Protein AF-A0A7S0U2K9-F1 (afdb_monomer_lite)

Foldseek 3Di:
DDDPDAFFDKDKDKDFDFDPVVTDDGPDIDIDIRRGDHNDDLLNLQQVLLLVVLLVDCQLLLVAADDDPNLVVQLVCCVVPQLAGVLLPCLLVDALQCLQPPAPNLRSLSRLLNSLSNLLNVLSQVNHDDDPVSNVSSLLSNLRNLLSSLQSHQQAPPSNDDPVVLVVDDCLQRPWGRSSLQVRPNADPCCQLLLSSFQSNNLSVLSSNLVVLVVCVVVVNPSSVSNLVSNQSRHQSSLVRHHLLQLAAQACLHQQGHLQPPLAGLFGPLFLSLLSCLSSLSSLLNSNVDQQDASHPGPQQEQPDPCVSRYDPPGDDRDRQDGRNRQAGHRRGSLLRSLSSLLSNADEGPDLQHAHQYPLLFGADPSSQAGAQACPRTNQSSLQSSLSSLLSSAPPPNSVPRALVSLLSSLCSLLPPQLQQAAQQAGNLQRNFACSLPPCRQNCQVVGSLVSLCSCLPRVVVSDDPVSSVSSVQSNPDPRGRDLPPAFKGDPFSALKIKGRAPLQKIKIWAAFASHHFTGFHQDQFDLGLCSHQGQMDIGRPRCQCPVCSVPFDSLAHAQHWFFPDPDGGDRDGGDQRGGFCHPDWGKDTPGHKIKTKDWHHHRPPRPDQAGFWIWTWMWIQHNVGIDIDTPPIDTDGCHDDNTHDGDGRNHDTDDDAWDWDADDPPGDTDIHGD

Organism: Hemiselmis andersenii (NCBI:txid464988)

Structure (mmCIF, N/CA/C/O backbone):
data_AF-A0A7S0U2K9-F1
#
_entry.id   AF-A0A7S0U2K9-F1
#
loop_
_atom_site.group_PDB
_atom_site.id
_atom_site.type_symbol
_atom_site.label_atom_id
_atom_site.label_alt_id
_atom_site.label_comp_id
_atom_site.label_asym_id
_atom_site.label_entity_id
_atom_site.label_seq_id
_atom_site.pdbx_PDB_ins_code
_atom_site.Cartn_x
_atom_site.Cartn_y
_atom_site.Cartn_z
_atom_site.occupancy
_atom_site.B_iso_or_equiv
_atom_site.auth_seq_id
_atom_site.auth_comp_id
_atom_site.auth_asym_id
_atom_site.auth_atom_id
_atom_site.pdbx_PDB_model_num
ATOM 1 N N . GLY A 1 1 ? -25.414 12.161 18.579 1.00 44.75 1 GLY A N 1
ATOM 2 C CA . GLY A 1 1 ? -26.463 13.195 18.648 1.00 44.75 1 GLY A CA 1
ATOM 3 C C . GLY A 1 1 ? -27.520 12.876 17.620 1.00 44.75 1 GLY A C 1
ATOM 4 O O . GLY A 1 1 ? -27.173 12.709 16.461 1.00 44.75 1 GLY A O 1
ATOM 5 N N . THR A 1 2 ? -28.769 12.712 18.038 1.00 44.34 2 THR A N 1
ATOM 6 C CA . THR A 1 2 ? -29.919 12.543 17.141 1.00 44.34 2 THR A CA 1
ATOM 7 C C . THR A 1 2 ? -30.203 13.860 16.421 1.00 44.34 2 THR A C 1
ATOM 9 O O . THR A 1 2 ? -30.095 14.927 17.025 1.00 44.34 2 THR A O 1
ATOM 12 N N . ALA A 1 3 ? -30.542 13.796 15.131 1.00 48.84 3 ALA A N 1
ATOM 13 C CA . ALA A 1 3 ? -31.002 14.965 14.389 1.00 48.84 3 ALA A CA 1
ATOM 14 C C . ALA A 1 3 ? -32.214 15.582 15.103 1.00 48.84 3 ALA A C 1
ATOM 16 O O . ALA A 1 3 ? -33.153 14.872 15.467 1.00 48.84 3 ALA A O 1
ATOM 17 N N . VAL A 1 4 ? -32.192 16.896 15.317 1.00 57.50 4 VAL A N 1
ATOM 18 C CA . VAL A 1 4 ? -33.292 17.604 15.978 1.00 57.50 4 VAL A CA 1
ATOM 19 C C . VAL A 1 4 ? -34.240 18.127 14.899 1.00 57.50 4 VAL A C 1
ATOM 21 O O . VAL A 1 4 ? -34.297 19.318 14.640 1.00 57.50 4 VAL A O 1
ATOM 24 N N . GLY A 1 5 ? -34.961 17.228 14.227 1.00 65.25 5 GLY A N 1
ATOM 25 C CA . GLY A 1 5 ? -36.043 17.601 13.308 1.00 65.25 5 GLY A CA 1
ATOM 26 C C . GLY A 1 5 ? -36.052 16.859 11.964 1.00 65.25 5 GLY A C 1
ATOM 27 O O . GLY A 1 5 ? -35.097 16.155 11.636 1.00 65.25 5 GLY A O 1
ATOM 28 N N . PRO A 1 6 ? -37.143 16.986 11.184 1.00 74.56 6 PRO A N 1
ATOM 29 C CA . PRO A 1 6 ? -37.263 16.397 9.850 1.00 74.56 6 PRO A CA 1
ATOM 30 C C . PRO A 1 6 ? -36.251 16.968 8.850 1.00 74.56 6 PRO A C 1
ATOM 32 O O . PRO A 1 6 ? -35.848 18.128 8.955 1.00 74.56 6 PRO A O 1
ATOM 35 N N . ALA A 1 7 ? -35.907 16.187 7.826 1.00 79.69 7 ALA A N 1
ATOM 36 C CA . ALA A 1 7 ? -35.087 16.652 6.710 1.00 79.69 7 ALA A CA 1
ATOM 37 C C . ALA A 1 7 ? -35.646 17.950 6.094 1.00 79.69 7 ALA A C 1
ATOM 39 O O . ALA A 1 7 ? -36.860 18.119 5.968 1.00 79.69 7 ALA A O 1
ATOM 40 N N . GLY A 1 8 ? -34.765 18.875 5.718 1.00 81.00 8 GLY A N 1
ATOM 41 C CA . GLY A 1 8 ? -35.144 20.160 5.130 1.00 81.00 8 GLY A CA 1
ATOM 42 C C . GLY A 1 8 ? -35.519 21.248 6.140 1.00 81.00 8 GLY A C 1
ATOM 43 O O . GLY A 1 8 ? -35.661 22.401 5.742 1.00 81.00 8 GLY A O 1
ATOM 44 N N . THR A 1 9 ? -35.660 20.926 7.431 1.00 84.75 9 THR A N 1
ATOM 45 C CA . THR A 1 9 ? -36.058 21.911 8.450 1.00 84.75 9 THR A CA 1
ATOM 46 C C . THR A 1 9 ? -34.894 22.750 8.964 1.00 84.75 9 THR A C 1
ATOM 48 O O . THR A 1 9 ? -33.775 22.259 9.113 1.00 84.75 9 THR A O 1
ATOM 51 N N . ALA A 1 10 ? -35.186 24.019 9.250 1.00 85.12 10 ALA A N 1
ATOM 52 C CA . ALA A 1 10 ? -34.290 24.943 9.930 1.00 85.12 10 ALA A CA 1
ATOM 53 C C . ALA A 1 10 ? -34.743 25.138 11.383 1.00 85.12 10 ALA A C 1
ATOM 55 O O . ALA A 1 10 ? -35.946 25.181 11.651 1.00 85.12 10 ALA A O 1
ATOM 56 N N . TYR A 1 11 ? -33.800 25.272 12.312 1.00 85.25 11 TYR A N 1
ATOM 57 C CA . TYR A 1 11 ? -34.083 25.541 13.723 1.00 85.25 11 TYR A CA 1
ATOM 58 C C . TYR A 1 11 ? -32.879 26.179 14.419 1.00 85.25 11 TYR A C 1
ATOM 60 O O . TYR A 1 11 ? -31.737 26.013 13.992 1.00 85.25 11 TYR A O 1
ATOM 68 N N . ASP A 1 12 ? -33.122 26.877 15.524 1.00 87.38 12 ASP A N 1
ATOM 69 C CA . ASP A 1 12 ? -32.049 27.389 16.374 1.00 87.38 12 ASP A CA 1
ATOM 70 C C . ASP A 1 12 ? -31.601 26.302 17.361 1.00 87.38 12 ASP A C 1
ATOM 72 O O . ASP A 1 12 ? -32.410 25.695 18.067 1.00 87.38 12 ASP A O 1
ATOM 76 N N . LEU A 1 13 ? -30.297 26.045 17.416 1.00 84.69 13 LEU A N 1
ATOM 77 C CA . LEU A 1 13 ? -29.657 25.094 18.318 1.00 84.69 13 LEU A CA 1
ATOM 78 C C . LEU A 1 13 ? -28.764 25.851 19.294 1.00 84.69 13 LEU A C 1
ATOM 80 O O . LEU A 1 13 ? -27.817 26.505 18.877 1.00 84.69 13 LEU A O 1
ATOM 84 N N . THR A 1 14 ? -28.986 25.699 20.595 1.00 85.50 14 THR A N 1
ATOM 85 C CA . THR A 1 14 ? -28.043 26.195 21.607 1.00 85.50 14 THR A CA 1
ATOM 86 C C . THR A 1 14 ? -27.304 25.020 22.229 1.00 85.50 14 THR A C 1
ATOM 88 O O . THR A 1 14 ? -27.921 24.169 22.866 1.00 85.50 14 THR A O 1
ATOM 91 N N . ALA A 1 15 ? -25.983 24.979 22.062 1.00 83.38 15 ALA A N 1
ATOM 92 C CA . ALA A 1 15 ? -25.121 24.053 22.784 1.00 83.38 15 ALA A CA 1
ATOM 93 C C . ALA A 1 15 ? -24.561 24.743 24.030 1.00 83.38 15 ALA A C 1
ATOM 95 O O . ALA A 1 15 ? -23.990 25.831 23.938 1.00 83.38 15 ALA A O 1
ATOM 96 N N . SER A 1 16 ? -24.698 24.097 25.184 1.00 84.44 16 SER A N 1
ATOM 97 C CA . SER A 1 16 ? -24.227 24.618 26.467 1.00 84.44 16 SER A CA 1
ATOM 98 C C . SER A 1 16 ? -23.193 23.676 27.068 1.00 84.44 16 SER A C 1
ATOM 100 O O . SER A 1 16 ? -23.463 22.492 27.254 1.00 84.44 16 SER A O 1
ATOM 102 N N . LEU A 1 17 ? -22.022 24.212 27.401 1.00 81.12 17 LEU A N 1
ATOM 103 C CA . LEU A 1 17 ? -21.062 23.558 28.279 1.00 81.12 17 LEU A CA 1
ATOM 104 C C . LEU A 1 17 ? -21.508 23.799 29.722 1.00 81.12 17 LEU A C 1
ATOM 106 O O . LEU A 1 17 ? -21.634 24.950 30.145 1.00 81.12 17 LEU A O 1
ATOM 110 N N . VAL A 1 18 ? -21.746 22.725 30.465 1.00 82.44 18 VAL A N 1
ATOM 111 C CA . VAL A 1 18 ? -22.255 22.751 31.843 1.00 82.44 18 VAL A CA 1
ATOM 112 C C . VAL A 1 18 ? -21.229 22.110 32.772 1.00 82.44 18 VAL A C 1
ATOM 114 O O . VAL A 1 18 ? -20.625 21.102 32.408 1.00 82.44 18 VAL A O 1
ATOM 117 N N . GLU A 1 19 ? -21.027 22.680 33.963 1.00 76.75 19 GLU A N 1
ATOM 118 C CA . GLU A 1 19 ? -20.245 22.015 35.013 1.00 76.75 19 GLU A CA 1
ATOM 119 C C . GLU A 1 19 ? -20.895 20.672 35.356 1.00 76.75 19 GLU A C 1
ATOM 121 O O . GLU A 1 19 ? -22.109 20.592 35.556 1.00 76.75 19 GLU A O 1
ATOM 126 N N . SER A 1 20 ? -20.084 19.614 35.414 1.00 68.12 20 SER A N 1
ATOM 127 C CA . SER A 1 20 ? -20.526 18.283 35.837 1.00 68.12 20 SER A CA 1
ATOM 128 C C . SER A 1 20 ? -20.674 18.185 37.359 1.00 68.12 20 SER A C 1
ATOM 130 O O . SER A 1 20 ? -21.478 17.389 37.841 1.00 68.12 20 SER A O 1
ATOM 132 N N . ALA A 1 21 ? -19.942 19.012 38.118 1.00 61.03 21 ALA A N 1
ATOM 133 C CA . ALA A 1 21 ? -20.027 19.091 39.573 1.00 61.03 21 ALA A CA 1
ATOM 134 C C . ALA A 1 21 ? -19.612 20.489 40.100 1.00 61.03 21 ALA A C 1
ATOM 136 O O . ALA A 1 21 ? -18.458 20.871 39.907 1.00 61.03 21 ALA A O 1
ATOM 137 N N . PRO A 1 22 ? -20.499 21.224 40.805 1.00 56.62 22 PRO A N 1
ATOM 138 C CA . PRO A 1 22 ? -21.912 20.906 41.012 1.00 56.62 22 PRO A CA 1
ATOM 139 C C . PRO A 1 22 ? -22.699 21.013 39.688 1.00 56.62 22 PRO A C 1
ATOM 141 O O . PRO A 1 22 ? -22.496 21.962 38.930 1.00 56.62 22 PRO A O 1
ATOM 144 N N . PRO A 1 23 ? -23.588 20.051 39.379 1.00 63.62 23 PRO A N 1
ATOM 145 C CA . PRO A 1 23 ? -24.296 20.043 38.106 1.00 63.62 23 PRO A CA 1
ATOM 146 C C . PRO A 1 23 ? -25.252 21.237 37.985 1.00 63.62 23 PRO A C 1
ATOM 148 O O . PRO A 1 23 ? -26.017 21.529 38.903 1.00 63.62 23 PRO A O 1
ATOM 151 N N . GLY A 1 24 ? -25.235 21.904 36.827 1.00 70.00 24 GLY A N 1
ATOM 152 C CA . GLY A 1 24 ? -26.275 22.867 36.433 1.00 70.00 24 GLY A CA 1
ATOM 153 C C . GLY A 1 24 ? -25.814 24.300 36.162 1.00 70.00 24 GLY A C 1
ATOM 154 O O . GLY A 1 24 ? -26.607 25.096 35.660 1.00 70.00 24 GLY A O 1
ATOM 155 N N . ARG A 1 25 ? -24.546 24.650 36.420 1.00 80.25 25 ARG A N 1
ATOM 156 C CA . ARG A 1 25 ? -24.003 25.944 35.983 1.00 80.25 25 ARG A CA 1
ATOM 157 C C . ARG A 1 25 ? -23.546 25.864 34.528 1.00 80.25 25 ARG A C 1
ATOM 159 O O . ARG A 1 25 ? -22.562 25.196 34.218 1.00 80.25 25 ARG A O 1
ATOM 166 N N . THR A 1 26 ? -24.226 26.584 33.637 1.00 82.31 26 THR A N 1
ATOM 167 C CA . THR A 1 26 ? -23.740 26.799 32.266 1.00 82.31 26 THR A CA 1
ATOM 168 C C . THR A 1 26 ? -22.472 27.648 32.307 1.00 82.31 26 THR A C 1
ATOM 170 O O . THR A 1 26 ? -22.508 28.815 32.695 1.00 82.31 26 THR A O 1
ATOM 173 N N . ILE A 1 27 ? -21.349 27.058 31.904 1.00 87.06 27 ILE A N 1
ATOM 174 C CA . ILE A 1 27 ? -20.048 27.723 31.774 1.00 87.06 27 ILE A CA 1
ATOM 175 C C . ILE A 1 27 ? -20.060 28.625 30.541 1.00 87.06 27 ILE A C 1
ATOM 177 O O . ILE A 1 27 ? -19.624 29.774 30.584 1.00 87.06 27 ILE A O 1
ATOM 181 N N . ARG A 1 28 ? -20.564 28.094 29.424 1.00 88.12 28 ARG A N 1
ATOM 182 C CA . ARG A 1 28 ? -20.638 28.788 28.138 1.00 88.12 28 ARG A CA 1
ATOM 183 C C . ARG A 1 28 ? -21.783 28.215 27.319 1.00 88.12 28 ARG A C 1
ATOM 185 O O . ARG A 1 28 ? -21.961 27.004 27.298 1.00 88.12 28 ARG A O 1
ATOM 192 N N . ALA A 1 29 ? -22.513 29.073 26.620 1.00 88.19 29 ALA A N 1
ATOM 193 C CA . ALA A 1 29 ? -23.493 28.665 25.622 1.00 88.19 29 ALA A CA 1
ATOM 194 C C . ALA A 1 29 ? -23.113 29.253 24.261 1.00 88.19 29 ALA A C 1
ATOM 196 O O . ALA A 1 29 ? -22.616 30.379 24.183 1.00 88.19 29 ALA A O 1
ATOM 197 N N . VAL A 1 30 ? -23.329 28.483 23.201 1.00 90.00 30 VAL A N 1
ATOM 198 C CA . VAL A 1 30 ? -23.173 28.918 21.814 1.00 90.00 30 VAL A CA 1
ATOM 199 C C . VAL A 1 30 ? -24.458 28.574 21.079 1.00 90.00 30 VAL A C 1
ATOM 201 O O . VAL A 1 30 ? -24.890 27.423 21.089 1.00 90.00 30 VAL A O 1
ATOM 204 N N . SER A 1 31 ? -25.070 29.582 20.468 1.00 88.75 31 SER A N 1
ATOM 205 C CA . SER A 1 31 ? -26.246 29.410 19.621 1.00 88.75 31 SER A CA 1
ATOM 206 C C . SER A 1 31 ? -25.826 29.320 18.159 1.00 88.75 31 SER A C 1
ATOM 208 O O . SER A 1 31 ? -24.990 30.089 17.689 1.00 88.75 31 SER A O 1
ATOM 210 N N . PHE A 1 32 ? -26.429 28.379 17.451 1.00 84.94 32 PHE A N 1
ATOM 211 C CA . PHE A 1 32 ? -26.245 28.102 16.038 1.00 84.94 32 PHE A CA 1
ATOM 212 C C . PHE A 1 32 ? -27.610 28.158 15.368 1.00 84.94 32 PHE A C 1
ATOM 214 O O . PHE A 1 32 ? -28.586 27.653 15.916 1.00 84.94 32 PHE A O 1
ATOM 221 N N . GLN A 1 33 ? -27.668 28.704 14.160 1.00 85.88 33 GLN A N 1
ATOM 222 C CA . GLN A 1 33 ? -28.829 28.518 13.305 1.00 85.88 33 GLN A CA 1
ATOM 223 C C . GLN A 1 33 ? -28.569 27.303 12.414 1.00 85.88 33 GLN A C 1
ATOM 225 O O . GLN A 1 33 ? -27.689 27.332 11.550 1.00 85.88 33 GLN A O 1
ATOM 230 N N . VAL A 1 34 ? -29.310 26.219 12.630 1.00 83.50 34 VAL A N 1
ATOM 231 C CA . VAL A 1 34 ? -29.316 25.083 11.708 1.00 83.50 34 VAL A CA 1
ATOM 232 C C . VAL A 1 34 ? -30.165 25.482 10.510 1.00 83.50 34 VAL A C 1
ATOM 234 O O . VAL A 1 34 ? -31.366 25.691 10.641 1.00 83.50 34 VAL A O 1
ATOM 237 N N . LEU A 1 35 ? -29.532 25.617 9.344 1.00 83.00 35 LEU A N 1
ATOM 238 C CA . LEU A 1 35 ? -30.195 26.078 8.119 1.00 83.00 35 LEU A CA 1
ATOM 239 C C . LEU A 1 35 ? -31.021 24.983 7.436 1.00 83.00 35 LEU A C 1
ATOM 241 O O . LEU A 1 35 ? -31.999 25.283 6.758 1.00 83.00 35 LEU A O 1
ATOM 245 N N . SER A 1 36 ? -30.610 23.722 7.574 1.00 81.12 36 SER A N 1
ATOM 246 C CA . SER A 1 36 ? -31.333 22.569 7.043 1.00 81.12 36 SER A CA 1
ATOM 247 C C . SER A 1 36 ? -30.797 21.271 7.647 1.00 81.12 36 SER A C 1
ATOM 249 O O . SER A 1 36 ? -29.581 21.095 7.745 1.00 81.12 36 SER A O 1
ATOM 251 N N . VAL A 1 37 ? -31.680 20.342 8.015 1.00 78.75 37 VAL A N 1
ATOM 252 C CA . VAL A 1 37 ? -31.306 18.959 8.356 1.00 78.75 37 VAL A CA 1
ATOM 253 C C . VAL A 1 37 ? -31.165 18.138 7.077 1.00 78.75 37 VAL A C 1
ATOM 255 O O . VAL A 1 37 ? -32.097 18.072 6.276 1.00 78.75 37 VAL A O 1
ATOM 258 N N . ALA A 1 38 ? -30.018 17.485 6.887 1.00 76.25 38 ALA A N 1
ATOM 259 C CA . ALA A 1 38 ? -29.823 16.571 5.766 1.00 76.25 38 ALA A CA 1
ATOM 260 C C . ALA A 1 38 ? -30.700 15.314 5.910 1.00 76.25 38 ALA A C 1
ATOM 262 O O . ALA A 1 38 ? -30.864 14.787 7.006 1.00 76.25 38 ALA A O 1
ATOM 263 N N . GLU A 1 39 ? -31.228 14.807 4.792 1.00 79.19 39 GLU A N 1
ATOM 264 C CA . GLU A 1 39 ? -32.036 13.576 4.760 1.00 79.19 39 GLU A CA 1
ATOM 265 C C . GLU A 1 39 ? -31.244 12.337 5.197 1.00 79.19 39 GLU A C 1
ATOM 267 O O . GLU A 1 39 ? -31.788 11.423 5.812 1.00 79.19 39 GLU A O 1
ATOM 272 N N . ARG A 1 40 ? -29.947 12.318 4.887 1.00 81.00 40 ARG A N 1
ATOM 273 C CA . ARG A 1 40 ? -29.005 11.273 5.279 1.00 81.00 40 ARG A CA 1
ATOM 274 C C . ARG A 1 40 ? -27.755 11.911 5.849 1.00 81.00 40 ARG A C 1
ATOM 276 O O . ARG A 1 40 ? -27.296 12.941 5.353 1.00 81.00 40 ARG A O 1
ATOM 283 N N . THR A 1 41 ? -27.193 11.280 6.865 1.00 85.44 41 THR A N 1
ATOM 284 C CA . THR A 1 41 ? -25.887 11.651 7.397 1.00 85.44 41 THR A CA 1
ATOM 285 C C . THR A 1 41 ? -24.776 11.156 6.459 1.00 85.44 41 THR A C 1
ATOM 287 O O . THR A 1 41 ? -24.997 10.276 5.625 1.00 85.44 41 THR A O 1
ATOM 290 N N . GLU A 1 42 ? -23.558 11.694 6.561 1.00 86.44 42 GLU A N 1
ATOM 291 C CA . GLU A 1 42 ? -22.441 11.190 5.743 1.00 86.44 42 GLU A CA 1
ATOM 292 C C . GLU A 1 42 ? -22.098 9.730 6.077 1.00 86.44 42 GLU A C 1
ATOM 294 O O . GLU A 1 42 ? -21.752 8.959 5.185 1.00 86.44 42 GLU A O 1
ATOM 299 N N . LEU A 1 43 ? -22.254 9.322 7.338 1.00 88.56 43 LEU A N 1
ATOM 300 C CA . LEU A 1 43 ? -22.117 7.940 7.792 1.00 88.56 43 LEU A CA 1
ATOM 301 C C . LEU A 1 43 ? -23.125 7.024 7.082 1.00 88.56 43 LEU A C 1
ATOM 303 O O . LEU A 1 43 ? -22.733 5.942 6.657 1.00 88.56 43 LEU A O 1
ATOM 307 N N . ASP A 1 44 ? -24.365 7.467 6.840 1.00 88.50 44 ASP A N 1
ATOM 308 C CA . ASP A 1 44 ? -25.353 6.684 6.071 1.00 88.50 44 ASP A CA 1
ATOM 309 C C . ASP A 1 44 ? -24.927 6.470 4.608 1.00 88.50 44 ASP A C 1
ATOM 311 O O . ASP A 1 44 ? -25.311 5.487 3.971 1.00 88.50 44 ASP A O 1
ATOM 315 N N . VAL A 1 45 ? -24.121 7.384 4.057 1.00 90.06 45 VAL A N 1
ATOM 316 C CA . VAL A 1 45 ? -23.545 7.264 2.709 1.00 90.06 45 VAL A CA 1
ATOM 317 C C . VAL A 1 45 ? -22.307 6.361 2.716 1.00 90.06 45 VAL A C 1
ATOM 319 O O . VAL A 1 45 ? -22.143 5.517 1.830 1.00 90.06 45 VAL A O 1
ATOM 322 N N . VAL A 1 46 ? -21.430 6.537 3.705 1.00 93.25 46 VAL A N 1
ATOM 323 C CA . VAL A 1 46 ? -20.122 5.875 3.809 1.00 93.25 46 VAL A CA 1
ATOM 324 C C . VAL A 1 46 ? -20.254 4.424 4.273 1.00 93.25 46 VAL A C 1
ATOM 326 O O . VAL A 1 46 ? -19.627 3.540 3.689 1.00 93.25 46 VAL A O 1
ATOM 329 N N . GLY A 1 47 ? -21.090 4.152 5.274 1.00 95.06 47 GLY A N 1
ATOM 330 C CA . GLY A 1 47 ? -21.203 2.856 5.946 1.00 95.06 47 GLY A CA 1
ATOM 331 C C . GLY A 1 47 ? -21.449 1.674 5.011 1.00 95.06 47 GLY A C 1
ATOM 332 O O . GLY A 1 47 ? -20.635 0.748 4.995 1.00 95.06 47 GLY A O 1
ATOM 333 N N . PRO A 1 48 ? -22.488 1.699 4.152 1.00 96.50 48 PRO A N 1
ATOM 334 C CA . PRO A 1 48 ? -22.743 0.611 3.206 1.00 96.50 48 PRO A CA 1
ATOM 335 C C . PRO A 1 48 ? -21.562 0.335 2.265 1.00 96.50 48 PRO A C 1
ATOM 337 O O . PRO A 1 48 ? -21.294 -0.816 1.919 1.00 96.50 48 PRO A O 1
ATOM 340 N N . ARG A 1 49 ? -20.821 1.379 1.869 1.00 96.56 49 ARG A N 1
ATOM 341 C CA . ARG A 1 49 ? -19.656 1.262 0.979 1.00 96.56 49 ARG A CA 1
ATOM 342 C C . ARG A 1 49 ? -18.436 0.708 1.713 1.00 96.56 49 ARG A C 1
ATOM 344 O O . ARG A 1 49 ? -17.730 -0.127 1.151 1.00 96.56 49 ARG A O 1
ATOM 351 N N . VAL A 1 50 ? -18.216 1.119 2.964 1.00 97.31 50 VAL A N 1
ATOM 352 C CA . VAL A 1 50 ? -17.179 0.551 3.842 1.00 97.31 50 VAL A CA 1
ATOM 353 C C . VAL A 1 50 ? -17.438 -0.929 4.088 1.00 97.31 50 VAL A C 1
ATOM 355 O O . VAL A 1 50 ? -16.525 -1.731 3.910 1.00 97.31 50 VAL A O 1
ATOM 358 N N . LEU A 1 51 ? -18.671 -1.311 4.430 1.00 97.94 51 LEU A N 1
ATOM 359 C CA . LEU A 1 51 ? -19.045 -2.710 4.650 1.00 97.94 51 LEU A CA 1
ATOM 360 C C . LEU A 1 51 ? -18.871 -3.545 3.376 1.00 97.94 51 LEU A C 1
ATOM 362 O O . LEU A 1 51 ? -18.273 -4.619 3.422 1.00 97.94 51 LEU A O 1
ATOM 366 N N . ALA A 1 52 ? -19.317 -3.041 2.220 1.00 97.31 52 ALA A N 1
ATOM 367 C CA . ALA A 1 52 ? -19.112 -3.714 0.937 1.00 97.31 52 ALA A CA 1
ATOM 368 C C . ALA A 1 52 ? -17.620 -3.914 0.621 1.00 97.31 52 ALA A C 1
ATOM 370 O O . ALA A 1 52 ? -17.212 -5.012 0.234 1.00 97.31 52 ALA A O 1
ATOM 371 N N . MET A 1 53 ? -16.794 -2.884 0.843 1.00 96.12 53 MET A N 1
ATOM 372 C CA . MET A 1 53 ? -15.344 -2.993 0.711 1.00 96.12 53 MET A CA 1
ATOM 373 C C . MET A 1 53 ? -14.800 -4.051 1.679 1.00 96.12 53 MET A C 1
ATOM 375 O O . MET A 1 53 ? -14.197 -5.019 1.224 1.00 96.12 53 MET A O 1
ATOM 379 N N . ALA A 1 54 ? -15.030 -3.917 2.985 1.00 96.94 54 ALA A N 1
ATOM 380 C CA . ALA A 1 54 ? -14.474 -4.804 4.007 1.00 96.94 54 ALA A CA 1
ATOM 381 C C . ALA A 1 54 ? -14.850 -6.281 3.781 1.00 96.94 54 ALA A C 1
ATOM 383 O O . ALA A 1 54 ? -14.006 -7.161 3.931 1.00 96.94 54 ALA A O 1
ATOM 384 N N . ARG A 1 55 ? -16.068 -6.567 3.304 1.00 97.19 55 ARG A N 1
ATOM 385 C CA . ARG A 1 55 ? -16.505 -7.925 2.931 1.00 97.19 55 ARG A CA 1
ATOM 386 C C . ARG A 1 55 ? -15.722 -8.515 1.753 1.00 97.19 55 ARG A C 1
ATOM 388 O O . ARG A 1 55 ? -15.489 -9.721 1.713 1.00 97.19 55 ARG A O 1
ATOM 395 N N . SER A 1 56 ? -15.294 -7.681 0.803 1.00 93.75 56 SER A N 1
ATOM 396 C CA . SER A 1 56 ? -14.580 -8.120 -0.408 1.00 93.75 56 SER A CA 1
ATOM 397 C C . SER A 1 56 ? -13.093 -8.439 -0.192 1.00 93.75 56 SER A C 1
ATOM 399 O O . SER A 1 56 ? -12.487 -9.123 -1.018 1.00 93.75 56 SER A O 1
ATOM 401 N N . TYR A 1 57 ? -12.494 -7.989 0.917 1.00 92.38 57 TYR A N 1
ATOM 402 C CA . TYR A 1 57 ? -11.069 -8.180 1.198 1.00 92.38 57 TYR A CA 1
ATOM 403 C C . TYR A 1 57 ? -10.851 -9.236 2.278 1.00 92.38 57 TYR A C 1
ATOM 405 O O . TYR A 1 57 ? -11.107 -8.991 3.447 1.00 92.38 57 TYR A O 1
ATOM 413 N N . GLY A 1 58 ? -10.281 -10.387 1.902 1.00 93.88 58 GLY A N 1
ATOM 414 C CA . GLY A 1 58 ? -10.023 -11.501 2.826 1.00 93.88 58 GLY A CA 1
ATOM 415 C C . GLY A 1 58 ? -9.268 -11.125 4.105 1.00 93.88 58 GLY A C 1
ATOM 416 O O . GLY A 1 58 ? -9.550 -11.634 5.186 1.00 93.88 58 GLY A O 1
ATOM 417 N N . ARG A 1 59 ? -8.333 -10.178 3.978 1.00 92.31 59 ARG A N 1
ATOM 418 C CA . ARG A 1 59 ? -7.546 -9.660 5.097 1.00 92.31 59 ARG A CA 1
ATOM 419 C C . ARG A 1 59 ? -8.392 -8.896 6.113 1.00 92.31 59 ARG A C 1
ATOM 421 O O . ARG A 1 59 ? -8.028 -8.927 7.270 1.00 92.31 59 ARG A O 1
ATOM 428 N N . MET A 1 60 ? -9.508 -8.277 5.722 1.00 95.94 60 MET A N 1
ATOM 429 C CA . MET A 1 60 ? -10.360 -7.486 6.627 1.00 95.94 60 MET A CA 1
ATOM 430 C C . MET A 1 60 ? -11.111 -8.318 7.674 1.00 95.94 60 MET A C 1
ATOM 432 O O . MET A 1 60 ? -11.713 -7.765 8.592 1.00 95.94 60 MET A O 1
ATOM 436 N N . TRP A 1 61 ? -11.102 -9.639 7.513 1.00 96.62 61 TRP A N 1
ATOM 437 C CA . TRP A 1 61 ? -11.700 -10.604 8.431 1.00 96.62 61 TRP A CA 1
ATOM 438 C C . TRP A 1 61 ? -10.716 -11.728 8.784 1.00 96.62 61 TRP A C 1
ATOM 440 O O . TRP A 1 61 ? -11.112 -12.851 9.087 1.00 96.62 61 TRP A O 1
ATOM 450 N N . GLY A 1 62 ? -9.410 -11.445 8.714 1.00 94.25 62 GLY A N 1
ATOM 451 C CA . GLY A 1 62 ? -8.374 -12.356 9.205 1.00 94.25 62 GLY A CA 1
ATOM 452 C C . GLY A 1 62 ? -8.223 -13.665 8.421 1.00 94.25 62 GLY A C 1
ATOM 453 O O . GLY A 1 62 ? -7.527 -14.570 8.861 1.00 94.25 62 GLY A O 1
ATOM 454 N N . GLY A 1 63 ? -8.892 -13.820 7.273 1.00 94.19 63 GLY A N 1
ATOM 455 C CA . GLY A 1 63 ? -8.829 -15.037 6.458 1.00 94.19 63 GLY A CA 1
ATOM 456 C C . GLY A 1 63 ? -9.543 -16.269 7.039 1.00 94.19 63 GLY A C 1
ATOM 457 O O . GLY A 1 63 ? -9.675 -17.269 6.324 1.00 94.19 63 GLY A O 1
ATOM 458 N N . LYS A 1 64 ? -10.080 -16.209 8.268 1.00 94.81 64 LYS A N 1
ATOM 459 C CA . LYS A 1 64 ? -10.818 -17.314 8.904 1.00 94.81 64 LYS A CA 1
ATOM 460 C C . LYS A 1 64 ? -12.306 -17.273 8.564 1.00 94.81 64 LYS A C 1
ATOM 462 O O . LYS A 1 64 ? -12.983 -16.269 8.741 1.00 94.81 64 LYS A O 1
ATOM 467 N N . ARG A 1 65 ? -12.833 -18.394 8.064 1.00 97.25 65 ARG A N 1
ATOM 468 C CA . ARG A 1 65 ? -14.226 -18.522 7.599 1.00 97.25 65 ARG A CA 1
ATOM 469 C C . ARG A 1 65 ? -15.094 -19.249 8.627 1.00 97.25 65 ARG A C 1
ATOM 471 O O . ARG A 1 65 ? -15.490 -20.388 8.387 1.00 97.25 65 ARG A O 1
ATOM 478 N N . LEU A 1 66 ? -15.365 -18.617 9.769 1.00 97.31 66 LEU A N 1
ATOM 479 C CA . LEU A 1 66 ? -16.180 -19.229 10.827 1.00 97.31 66 LEU A CA 1
ATOM 480 C C . LEU A 1 66 ? -17.656 -19.327 10.411 1.00 97.31 66 LEU A C 1
ATOM 482 O O . LEU A 1 66 ? -18.246 -18.352 9.947 1.00 97.31 66 LEU A O 1
ATOM 486 N N . LYS A 1 67 ? -18.249 -20.515 10.571 1.00 97.12 67 LYS A N 1
ATOM 487 C CA . LYS A 1 67 ? -19.670 -20.802 10.313 1.00 97.12 67 LYS A CA 1
ATOM 488 C C . LYS A 1 67 ? -20.091 -22.112 10.981 1.00 97.12 67 LYS A C 1
ATOM 490 O O . LYS A 1 67 ? -19.246 -22.965 11.238 1.00 97.12 67 LYS A O 1
ATOM 495 N N . GLY A 1 68 ? -21.394 -22.302 11.195 1.00 96.19 68 GLY A N 1
ATOM 496 C CA . GLY A 1 68 ? -21.942 -23.556 11.727 1.00 96.19 68 GLY A CA 1
ATOM 497 C C . GLY A 1 68 ? -21.247 -23.998 13.020 1.00 96.19 68 GLY A C 1
ATOM 498 O O . GLY A 1 68 ? -21.053 -23.188 13.922 1.00 96.19 68 GLY A O 1
ATOM 499 N N . ALA A 1 69 ? -20.828 -25.265 13.082 1.00 97.12 69 ALA A N 1
ATOM 500 C CA . ALA A 1 69 ? -20.169 -25.834 14.259 1.00 97.12 69 ALA A CA 1
ATOM 501 C C . ALA A 1 69 ? -18.865 -25.111 14.654 1.00 97.12 69 ALA A C 1
ATOM 503 O O . ALA A 1 69 ? -18.590 -24.979 15.843 1.00 97.12 69 ALA A O 1
ATOM 504 N N . ASP A 1 70 ? -18.100 -24.592 13.686 1.00 97.75 70 ASP A N 1
ATOM 505 C CA . ASP A 1 70 ? -16.851 -23.870 13.970 1.00 97.75 70 ASP A CA 1
ATOM 506 C C . ASP A 1 70 ? -17.121 -22.521 14.650 1.00 97.75 70 ASP A C 1
ATOM 508 O O . ASP A 1 70 ? -16.379 -22.109 15.542 1.00 97.75 70 ASP A O 1
ATOM 512 N N . LEU A 1 71 ? -18.198 -21.835 14.241 1.00 98.50 71 LEU A N 1
ATOM 513 C CA . LEU A 1 71 ? -18.645 -20.607 14.897 1.00 98.50 71 LEU A CA 1
ATOM 514 C C . LEU A 1 71 ? -19.136 -20.910 16.312 1.00 98.50 71 LEU A C 1
ATOM 516 O O . LEU A 1 71 ? -18.714 -20.241 17.245 1.00 98.50 71 LEU A O 1
ATOM 520 N N . GLU A 1 72 ? -19.972 -21.930 16.491 1.00 98.31 72 GLU A N 1
ATOM 521 C CA . GLU A 1 72 ? -20.491 -22.290 17.815 1.00 98.31 72 GLU A CA 1
ATOM 522 C C . GLU A 1 72 ? -19.376 -22.674 18.794 1.00 98.31 72 GLU A C 1
ATOM 524 O O . GLU A 1 72 ? -19.349 -22.180 19.920 1.00 98.31 72 GLU A O 1
ATOM 529 N N . ALA A 1 73 ? -18.396 -23.468 18.350 1.00 98.44 73 ALA A N 1
ATOM 530 C CA . ALA A 1 73 ? -17.215 -23.785 19.151 1.00 98.44 73 ALA A CA 1
ATOM 531 C C . ALA A 1 73 ? -16.410 -22.526 19.509 1.00 98.44 73 ALA A C 1
ATOM 533 O O . ALA A 1 73 ? -15.887 -22.411 20.619 1.00 98.44 73 ALA A O 1
ATOM 534 N N . ARG A 1 74 ? -16.326 -21.557 18.585 1.00 98.50 74 ARG A N 1
ATOM 535 C CA . ARG A 1 74 ? -15.661 -20.281 18.847 1.00 98.50 74 ARG A CA 1
ATOM 536 C C . ARG A 1 74 ? -16.398 -19.448 19.886 1.00 98.50 74 ARG A C 1
ATOM 538 O O . ARG A 1 74 ? -15.750 -18.921 20.783 1.00 98.50 74 ARG A O 1
ATOM 545 N N . LEU A 1 75 ? -17.713 -19.309 19.747 1.00 98.81 75 LEU A N 1
ATOM 546 C CA . LEU A 1 75 ? -18.537 -18.526 20.664 1.00 98.81 75 LEU A CA 1
ATOM 547 C C . LEU A 1 75 ? -18.462 -19.105 22.075 1.00 98.81 75 LEU A C 1
ATOM 549 O O . LEU A 1 75 ? -18.140 -18.363 22.996 1.00 98.81 75 LEU A O 1
ATOM 553 N N . ALA A 1 76 ? -18.626 -20.425 22.213 1.00 98.69 76 ALA A N 1
ATOM 554 C CA . ALA A 1 76 ? -18.496 -21.110 23.498 1.00 98.69 76 ALA A CA 1
ATOM 555 C C . ALA A 1 76 ? -17.128 -20.850 24.146 1.00 98.69 76 ALA A C 1
ATOM 557 O O . ALA A 1 76 ? -17.057 -20.479 25.310 1.00 98.69 76 ALA A O 1
ATOM 558 N N . PHE A 1 77 ? -16.034 -20.941 23.378 1.00 98.75 77 PHE A N 1
ATOM 559 C CA . PHE A 1 77 ? -14.707 -20.630 23.912 1.00 98.75 77 PHE A CA 1
ATOM 560 C C . PHE A 1 77 ? -14.611 -19.189 24.429 1.00 98.75 77 PHE A C 1
ATOM 562 O O . PHE A 1 77 ? -14.100 -18.969 25.524 1.00 98.75 77 PHE A O 1
ATOM 569 N N . VAL A 1 78 ? -15.067 -18.207 23.644 1.00 98.75 78 VAL A N 1
ATOM 570 C CA . VAL A 1 78 ? -14.986 -16.784 24.014 1.00 98.75 78 VAL A CA 1
ATOM 571 C C . VAL A 1 78 ? -15.819 -16.502 25.267 1.00 98.75 78 VAL A C 1
ATOM 573 O O . VAL A 1 78 ? -15.364 -15.776 26.152 1.00 98.75 78 VAL A O 1
ATOM 576 N N . GLU A 1 79 ? -17.004 -17.102 25.362 1.00 98.44 79 GLU A N 1
ATOM 577 C CA . GLU A 1 79 ? -17.907 -17.006 26.513 1.00 98.44 79 GLU A CA 1
ATOM 578 C C . GLU A 1 79 ? -17.277 -17.625 27.772 1.00 98.44 79 GLU A C 1
ATOM 580 O O . GLU A 1 79 ? -17.197 -16.963 28.808 1.00 98.44 79 GLU A O 1
ATOM 585 N N . ASP A 1 80 ? -16.733 -18.839 27.662 1.00 98.44 80 ASP A N 1
ATOM 586 C CA . ASP A 1 80 ? -16.131 -19.581 28.778 1.00 98.44 80 ASP A CA 1
ATOM 587 C C . ASP A 1 80 ? -14.790 -18.992 29.247 1.00 98.44 80 ASP A C 1
ATOM 589 O O . ASP A 1 80 ? -14.337 -19.263 30.360 1.00 98.44 80 ASP A O 1
ATOM 593 N N . ASN A 1 81 ? -14.135 -18.181 28.410 1.00 98.25 81 ASN A N 1
ATOM 594 C CA . ASN A 1 81 ? -12.802 -17.634 28.673 1.00 98.25 81 ASN A CA 1
ATOM 595 C C . ASN A 1 81 ? -12.784 -16.102 28.733 1.00 98.25 81 ASN A C 1
ATOM 597 O O . ASN A 1 81 ? -11.748 -15.494 28.463 1.00 98.25 81 ASN A O 1
ATOM 601 N N . ALA A 1 82 ? -13.904 -15.471 29.098 1.00 97.12 82 ALA A N 1
ATOM 602 C CA . ALA A 1 82 ? -13.997 -14.029 29.346 1.00 97.12 82 ALA A CA 1
ATOM 603 C C . ALA A 1 82 ? -13.439 -13.167 28.193 1.00 97.12 82 ALA A C 1
ATOM 605 O O . ALA A 1 82 ? -12.637 -12.258 28.404 1.00 97.12 82 ALA A O 1
ATOM 606 N N . GLY A 1 83 ? -13.826 -13.478 26.955 1.00 98.06 83 GLY A N 1
ATOM 607 C CA . GLY A 1 83 ? -13.398 -12.733 25.769 1.00 98.06 83 GLY A CA 1
ATOM 608 C C . GLY A 1 83 ? -12.118 -13.256 25.110 1.00 98.06 83 GLY A C 1
ATOM 609 O O . GLY A 1 83 ? -11.811 -12.872 23.986 1.00 98.06 83 GLY A O 1
ATOM 610 N N . ARG A 1 84 ? -11.348 -14.141 25.750 1.00 98.56 84 ARG A N 1
ATOM 611 C CA . ARG A 1 84 ? -10.079 -14.619 25.174 1.00 98.56 84 ARG A CA 1
ATOM 612 C C . ARG A 1 84 ? -10.301 -15.396 23.877 1.00 98.56 84 ARG A C 1
ATOM 614 O O . ARG A 1 84 ? -11.302 -16.087 23.701 1.00 98.56 84 ARG A O 1
ATOM 621 N N . LEU A 1 85 ? -9.312 -15.334 22.989 1.00 98.50 85 LEU A N 1
ATOM 622 C CA . LEU A 1 85 ? -9.297 -16.070 21.727 1.00 98.50 85 LEU A CA 1
ATOM 623 C C . LEU A 1 85 ? -8.215 -17.158 21.786 1.00 98.50 85 LEU A C 1
ATOM 625 O O . LEU A 1 85 ? -7.084 -16.870 22.171 1.00 98.50 85 LEU A O 1
ATOM 629 N N . PRO A 1 86 ? -8.487 -18.397 21.352 1.00 97.25 86 PRO A N 1
ATOM 630 C CA . PRO A 1 86 ? -7.519 -19.488 21.437 1.00 97.25 86 PRO A CA 1
ATOM 631 C C . PRO A 1 86 ? -6.257 -19.222 20.606 1.00 97.25 86 PRO A C 1
ATOM 633 O O . PRO A 1 86 ? -5.186 -19.681 20.981 1.00 97.25 86 PRO A O 1
ATOM 636 N N . GLY A 1 87 ? -6.351 -18.427 19.530 1.00 96.38 87 GLY A N 1
ATOM 637 C CA . GLY A 1 87 ? -5.189 -18.020 18.735 1.00 96.38 87 GLY A CA 1
ATOM 638 C C . GLY A 1 87 ? -4.186 -17.136 19.486 1.00 96.38 87 GLY A C 1
ATOM 639 O O . GLY A 1 87 ? -3.030 -17.088 19.085 1.00 96.38 87 GLY A O 1
ATOM 640 N N . GLY A 1 88 ? -4.603 -16.475 20.575 1.00 96.69 88 GLY A N 1
ATOM 641 C CA . GLY A 1 88 ? -3.704 -15.684 21.421 1.00 96.69 88 GLY A CA 1
ATOM 642 C C . GLY A 1 88 ? -2.989 -16.491 22.501 1.00 96.69 88 GLY A C 1
ATOM 643 O O . GLY A 1 88 ? -1.962 -16.037 22.991 1.00 96.69 88 GLY A O 1
ATOM 644 N N . GLY A 1 89 ? -3.478 -17.685 22.854 1.00 96.62 89 GLY A N 1
ATOM 645 C CA . GLY A 1 89 ? -2.815 -18.586 23.804 1.00 96.62 89 GLY A CA 1
ATOM 646 C C . GLY A 1 89 ? -2.327 -17.886 25.080 1.00 96.62 89 GLY A C 1
ATOM 647 O O . GLY A 1 89 ? -3.098 -17.212 25.769 1.00 96.62 89 GLY A O 1
ATOM 648 N N . ASP A 1 90 ? -1.030 -18.022 25.359 1.00 95.56 90 ASP A N 1
ATOM 649 C CA . ASP A 1 90 ? -0.376 -17.501 26.567 1.00 95.56 90 ASP A CA 1
ATOM 650 C C . ASP A 1 90 ? -0.360 -15.968 26.663 1.00 95.56 90 ASP A C 1
ATOM 652 O O . ASP A 1 90 ? -0.209 -15.433 27.762 1.00 95.56 90 ASP A O 1
ATOM 656 N N . LEU A 1 91 ? -0.592 -15.252 25.554 1.00 96.94 91 LEU A N 1
ATOM 657 C CA . LEU A 1 91 ? -0.641 -13.785 25.509 1.00 96.94 91 LEU A CA 1
ATOM 658 C C . LEU A 1 91 ? -1.574 -13.204 26.583 1.00 96.94 91 LEU A C 1
ATOM 660 O O . LEU A 1 91 ? -1.258 -12.197 27.210 1.00 96.94 91 LEU A O 1
ATOM 664 N N . TYR A 1 92 ? -2.706 -13.865 26.836 1.00 98.00 92 TYR A N 1
ATOM 665 C CA . TYR A 1 92 ? -3.706 -13.429 27.817 1.00 98.00 92 TYR A CA 1
ATOM 666 C C . TYR A 1 92 ? -3.314 -13.683 29.281 1.00 98.00 92 TYR A C 1
ATOM 668 O O . TYR A 1 92 ? -4.021 -13.237 30.187 1.00 98.00 92 TYR A O 1
ATOM 676 N N . ALA A 1 93 ? -2.238 -14.429 29.525 1.00 96.75 93 ALA A N 1
ATOM 677 C CA . ALA A 1 93 ? -1.713 -14.729 30.855 1.00 96.75 93 ALA A CA 1
ATOM 678 C C . ALA A 1 93 ? -0.393 -14.001 31.153 1.00 96.75 93 ALA A C 1
ATOM 680 O O . ALA A 1 93 ? 0.044 -13.985 32.304 1.00 96.75 93 ALA A O 1
ATOM 681 N N . TRP A 1 94 ? 0.240 -13.400 30.142 1.00 97.38 94 TRP A N 1
ATOM 682 C CA . TRP A 1 94 ? 1.503 -12.692 30.300 1.00 97.38 94 TRP A CA 1
ATOM 683 C C . TRP A 1 94 ? 1.379 -11.474 31.217 1.00 97.38 94 TRP A C 1
ATOM 685 O O . TRP A 1 94 ? 0.499 -10.623 31.061 1.00 97.38 94 TRP A O 1
ATOM 695 N N . SER A 1 95 ? 2.330 -11.355 32.145 1.00 95.94 95 SER A N 1
ATOM 696 C CA . SER A 1 95 ? 2.571 -10.108 32.870 1.00 95.94 95 SER A CA 1
ATOM 697 C C . SER A 1 95 ? 3.032 -8.995 31.919 1.00 95.94 95 SER A C 1
ATOM 699 O O . SER A 1 95 ? 3.456 -9.261 30.793 1.00 95.94 95 SER A O 1
ATOM 701 N N . ALA A 1 96 ? 2.999 -7.738 32.372 1.00 92.75 96 ALA A N 1
ATOM 702 C CA . ALA A 1 96 ? 3.492 -6.609 31.578 1.00 92.75 96 ALA A CA 1
ATOM 703 C C . ALA A 1 96 ? 4.953 -6.811 31.120 1.00 92.75 96 ALA A C 1
ATOM 705 O O . ALA A 1 96 ? 5.284 -6.595 29.955 1.00 92.75 96 ALA A O 1
ATOM 706 N N . ASP A 1 97 ? 5.812 -7.328 32.006 1.00 93.38 97 ASP A N 1
ATOM 707 C CA . ASP A 1 97 ? 7.198 -7.646 31.655 1.00 93.38 97 ASP A CA 1
ATOM 708 C C . ASP A 1 97 ? 7.294 -8.778 30.626 1.00 93.38 97 ASP A C 1
ATOM 710 O O . ASP A 1 97 ? 8.082 -8.677 29.687 1.00 93.38 97 ASP A O 1
ATOM 714 N N . GLN A 1 98 ? 6.462 -9.817 30.740 1.00 95.94 98 GLN A N 1
ATOM 715 C CA . GLN A 1 98 ? 6.437 -10.910 29.763 1.00 95.94 98 GLN A CA 1
ATOM 716 C C . GLN A 1 98 ? 5.980 -10.439 28.383 1.00 95.94 98 GLN A C 1
ATOM 718 O O . GLN A 1 98 ? 6.612 -10.798 27.392 1.00 95.94 98 GLN A O 1
ATOM 723 N N . LYS A 1 99 ? 4.979 -9.552 28.299 1.00 95.25 99 LYS A N 1
ATOM 724 C CA . LYS A 1 99 ? 4.568 -8.932 27.025 1.00 95.25 99 LYS A CA 1
ATOM 725 C C . LYS A 1 99 ? 5.741 -8.250 26.316 1.00 95.25 99 LYS A C 1
ATOM 727 O O . LYS A 1 99 ? 5.816 -8.284 25.092 1.00 95.25 99 LYS A O 1
ATOM 732 N N . ARG A 1 100 ? 6.688 -7.692 27.080 1.00 94.25 100 ARG A N 1
ATOM 733 C CA . ARG A 1 100 ? 7.912 -7.062 26.568 1.00 94.25 100 ARG A CA 1
ATOM 734 C C . ARG A 1 100 ? 9.021 -8.058 26.216 1.00 94.25 100 ARG A C 1
ATOM 736 O O . ARG A 1 100 ? 9.795 -7.782 25.296 1.00 94.25 100 ARG A O 1
ATOM 743 N N . THR A 1 101 ? 9.172 -9.156 26.956 1.00 95.38 101 THR A N 1
ATOM 744 C CA . THR A 1 101 ? 10.374 -10.011 26.891 1.00 95.38 101 THR A CA 1
ATOM 745 C C . THR A 1 101 ? 10.183 -11.375 26.243 1.00 95.38 101 THR A C 1
ATOM 747 O O . THR A 1 101 ? 11.181 -11.942 25.793 1.00 95.38 101 THR A O 1
ATOM 750 N N . GLU A 1 102 ? 8.965 -11.903 26.189 1.00 96.31 102 GLU A N 1
ATOM 751 C CA . GLU A 1 102 ? 8.699 -13.224 25.621 1.00 96.31 102 GLU A CA 1
ATOM 752 C C . GLU A 1 102 ? 8.776 -13.209 24.090 1.00 96.31 102 GLU A C 1
ATOM 754 O O . GLU A 1 102 ? 8.480 -12.213 23.420 1.00 96.31 102 GLU A O 1
ATOM 759 N N . ASP A 1 103 ? 9.221 -14.329 23.528 1.00 95.44 103 ASP A N 1
ATOM 760 C CA . ASP A 1 103 ? 9.212 -14.543 22.084 1.00 95.44 103 ASP A CA 1
ATOM 761 C C . ASP A 1 103 ? 7.814 -14.976 21.608 1.00 95.44 103 ASP A C 1
ATOM 763 O O . ASP A 1 103 ? 6.955 -15.373 22.389 1.00 95.44 103 ASP A O 1
ATOM 767 N N . GLY A 1 104 ? 7.555 -14.872 20.303 1.00 95.38 104 GLY A N 1
ATOM 768 C CA . GLY A 1 104 ? 6.270 -15.285 19.721 1.00 95.38 104 GLY A CA 1
ATOM 769 C C . GLY A 1 104 ? 5.124 -14.274 19.860 1.00 95.38 104 GLY A C 1
ATOM 770 O O . GLY A 1 104 ? 4.035 -14.548 19.362 1.00 95.38 104 GLY A O 1
ATOM 771 N N . LEU A 1 105 ? 5.357 -13.085 20.442 1.00 96.88 105 LEU A N 1
ATOM 772 C CA . LEU A 1 105 ? 4.343 -12.022 20.584 1.00 96.88 105 LEU A CA 1
ATOM 773 C C . LEU A 1 105 ? 3.566 -11.765 19.284 1.00 96.88 105 LEU A C 1
ATOM 775 O O . LEU A 1 105 ? 2.339 -11.702 19.299 1.00 96.88 105 LEU A O 1
ATOM 779 N N . LYS A 1 106 ? 4.278 -11.611 18.160 1.00 96.81 106 LYS A N 1
ATOM 780 C CA . LYS A 1 106 ? 3.655 -11.349 16.857 1.00 96.81 106 LYS A CA 1
ATOM 781 C C . LYS A 1 106 ? 2.673 -12.453 16.477 1.00 96.81 106 LYS A C 1
ATOM 783 O O . LYS A 1 106 ? 1.551 -12.144 16.089 1.00 96.81 106 LYS A O 1
ATOM 788 N N . ASP A 1 107 ? 3.109 -13.705 16.558 1.00 97.75 107 ASP A N 1
ATOM 789 C CA . ASP A 1 107 ? 2.341 -14.846 16.065 1.00 97.75 107 ASP A CA 1
ATOM 790 C C . ASP A 1 107 ? 1.096 -15.080 16.924 1.00 97.75 107 ASP A C 1
ATOM 792 O O . ASP A 1 107 ? 0.023 -15.318 16.378 1.00 97.75 107 ASP A O 1
ATOM 796 N N . LEU A 1 108 ? 1.204 -14.921 18.248 1.00 98.25 108 LEU A N 1
ATOM 797 C CA . LEU A 1 108 ? 0.057 -14.992 19.160 1.00 98.25 108 LEU A CA 1
ATOM 798 C C . LEU A 1 108 ? -0.926 -13.837 18.930 1.00 98.25 108 LEU A C 1
ATOM 800 O O . LEU A 1 108 ? -2.136 -14.046 18.857 1.00 98.25 108 LEU A O 1
ATOM 804 N N . TRP A 1 109 ? -0.426 -12.610 18.772 1.00 98.06 109 TRP A N 1
ATOM 805 C CA . TRP A 1 109 ? -1.283 -11.451 18.524 1.00 98.06 109 TRP A CA 1
ATOM 806 C C . TRP A 1 109 ? -2.017 -11.581 17.184 1.00 98.06 109 TRP A C 1
ATOM 808 O O . TRP A 1 109 ? -3.244 -11.483 17.139 1.00 98.06 109 TRP A O 1
ATOM 818 N N . VAL A 1 110 ? -1.296 -11.864 16.099 1.00 98.06 110 VAL A N 1
ATOM 819 C CA . VAL A 1 110 ? -1.898 -12.118 14.783 1.00 98.06 110 VAL A CA 1
ATOM 820 C C . VAL A 1 110 ? -2.863 -13.300 14.856 1.00 98.06 110 VAL A C 1
ATOM 822 O O . VAL A 1 110 ? -3.993 -13.186 14.393 1.00 98.06 110 VAL A O 1
ATOM 825 N N . GLY A 1 111 ? -2.479 -14.395 15.512 1.00 98.25 111 GLY A N 1
ATOM 826 C CA . GLY A 1 111 ? -3.337 -15.558 15.708 1.00 98.25 111 GLY A CA 1
ATOM 827 C C . GLY A 1 111 ? -4.663 -15.208 16.383 1.00 98.25 111 GLY A C 1
ATOM 828 O O . GLY A 1 111 ? -5.703 -15.700 15.950 1.00 98.25 111 GLY A O 1
ATOM 829 N N . ALA A 1 112 ? -4.660 -14.338 17.397 1.00 98.62 112 ALA A N 1
ATOM 830 C CA . ALA A 1 112 ? -5.877 -13.826 18.026 1.00 98.62 112 ALA A CA 1
ATOM 831 C C . ALA A 1 112 ? -6.690 -12.930 17.075 1.00 98.62 112 ALA A C 1
ATOM 833 O O . ALA A 1 112 ? -7.897 -13.117 16.931 1.00 98.62 112 ALA A O 1
ATOM 834 N N . LEU A 1 113 ? -6.044 -11.990 16.385 1.00 98.56 113 LEU A N 1
ATOM 835 C CA . LEU A 1 113 ? -6.704 -11.085 15.440 1.00 98.56 113 LEU A CA 1
ATOM 836 C C . LEU A 1 113 ? -7.406 -11.834 14.301 1.00 98.56 113 LEU A C 1
ATOM 838 O O . LEU A 1 113 ? -8.523 -11.467 13.938 1.00 98.56 113 LEU A O 1
ATOM 842 N N . GLU A 1 114 ? -6.816 -12.913 13.786 1.00 98.44 114 GLU A N 1
ATOM 843 C CA . GLU A 1 114 ? -7.436 -13.734 12.745 1.00 98.44 114 GLU A CA 1
ATOM 844 C C . GLU A 1 114 ? -8.752 -14.362 13.220 1.00 98.44 114 GLU A C 1
ATOM 846 O O . GLU A 1 114 ? -9.703 -14.505 12.452 1.00 98.44 114 GLU A O 1
ATOM 851 N N . GLU A 1 115 ? -8.821 -14.738 14.497 1.00 98.44 115 GLU A N 1
ATOM 852 C CA . GLU A 1 115 ? -10.009 -15.340 15.102 1.00 98.44 115 GLU A CA 1
ATOM 853 C C . GLU A 1 115 ? -11.112 -14.320 15.343 1.00 98.44 115 GLU A C 1
ATOM 855 O O . GLU A 1 115 ? -12.280 -14.594 15.061 1.00 98.44 115 GLU A O 1
ATOM 860 N N . LEU A 1 116 ? -10.739 -13.127 15.809 1.00 98.81 116 LEU A N 1
ATOM 861 C CA . LEU A 1 116 ? -11.657 -11.999 15.928 1.00 98.81 116 LEU A CA 1
ATOM 862 C C . LEU A 1 116 ? -12.179 -11.570 14.549 1.00 98.81 116 LEU A C 1
ATOM 864 O O . LEU A 1 116 ? -13.377 -11.351 14.371 1.00 98.81 116 LEU A O 1
ATOM 868 N N . GLY A 1 117 ? -11.305 -11.537 13.543 1.00 98.62 117 GLY A N 1
ATOM 869 C CA . GLY A 1 117 ? -11.678 -11.330 12.148 1.00 98.62 117 GLY A CA 1
ATOM 870 C C . GLY A 1 117 ? -12.670 -12.385 11.651 1.00 98.62 117 GLY A C 1
ATOM 871 O O . GLY A 1 117 ? -13.658 -12.041 11.001 1.00 98.62 117 GLY A O 1
ATOM 872 N N . GLY A 1 118 ? -12.474 -13.650 12.033 1.00 98.56 118 GLY A N 1
ATOM 873 C CA . GLY A 1 118 ? -13.395 -14.745 11.733 1.00 98.56 118 GLY A CA 1
ATOM 874 C C . GLY A 1 118 ? -14.797 -14.556 12.323 1.00 98.56 118 GLY A C 1
ATOM 875 O O . GLY A 1 118 ? -15.783 -14.898 11.667 1.00 98.56 118 GLY A O 1
ATOM 876 N N . LEU A 1 119 ? -14.921 -13.964 13.516 1.00 98.81 119 LEU A N 1
ATOM 877 C CA . LEU A 1 119 ? -16.225 -13.553 14.060 1.00 98.81 119 LEU A CA 1
ATOM 878 C C . LEU A 1 119 ? -16.858 -12.453 13.193 1.00 98.81 119 LEU A C 1
ATOM 880 O O . LEU A 1 119 ? -18.059 -12.492 12.923 1.00 98.81 119 LEU A O 1
ATOM 884 N N . GLY A 1 120 ? -16.041 -11.527 12.681 1.00 98.50 120 GLY A N 1
ATOM 885 C CA . GLY A 1 120 ? -16.438 -10.534 11.679 1.00 98.50 120 GLY A CA 1
ATOM 886 C C . GLY A 1 120 ? -16.983 -11.156 10.388 1.00 98.50 120 GLY A C 1
ATOM 887 O O . GLY A 1 120 ? -18.021 -10.733 9.883 1.00 98.50 120 GLY A O 1
ATOM 888 N N . TYR A 1 121 ? -16.333 -12.205 9.876 1.00 98.75 121 TYR A N 1
ATOM 889 C CA . TYR A 1 121 ? -16.818 -12.965 8.717 1.00 98.75 121 TYR A CA 1
ATOM 890 C C . TYR A 1 121 ? -18.209 -13.571 8.969 1.00 98.75 121 TYR A C 1
ATOM 892 O O . TYR A 1 121 ? -19.091 -13.487 8.107 1.00 98.75 121 TYR A O 1
ATOM 900 N N . ALA A 1 122 ? -18.413 -14.157 10.152 1.00 98.69 122 ALA A N 1
ATOM 901 C CA . ALA A 1 122 ? -19.680 -14.765 10.539 1.00 98.69 122 ALA A CA 1
ATOM 902 C C . ALA A 1 122 ? -20.805 -13.728 10.677 1.00 98.69 122 ALA A C 1
ATOM 904 O O . ALA A 1 122 ? -21.858 -13.884 10.058 1.00 98.69 122 ALA A O 1
ATOM 905 N N . ILE A 1 123 ? -20.585 -12.645 11.433 1.00 98.62 123 ILE A N 1
ATOM 906 C CA . ILE A 1 123 ? -21.624 -11.631 11.679 1.00 98.62 123 ILE A CA 1
ATOM 907 C C . ILE A 1 123 ? -21.999 -10.841 10.418 1.00 98.62 123 ILE A C 1
ATOM 909 O O . ILE A 1 123 ? -23.148 -10.415 10.281 1.00 98.62 123 ILE A O 1
ATOM 913 N N . ALA A 1 124 ? -21.068 -10.714 9.467 1.00 98.12 124 ALA A N 1
ATOM 914 C CA . ALA A 1 124 ? -21.316 -10.150 8.142 1.00 98.12 124 ALA A CA 1
ATOM 915 C C . ALA A 1 124 ? -22.174 -11.060 7.239 1.00 98.12 124 ALA A C 1
ATOM 917 O O . ALA A 1 124 ? -22.544 -10.664 6.132 1.00 98.12 124 ALA A O 1
ATOM 918 N N . GLY A 1 125 ? -22.469 -12.291 7.674 1.00 97.50 125 GLY A N 1
ATOM 919 C CA . GLY A 1 125 ? -23.268 -13.264 6.931 1.00 97.50 125 GLY A CA 1
ATOM 920 C C . GLY A 1 125 ? -22.529 -13.928 5.768 1.00 97.50 125 GLY A C 1
ATOM 921 O O . GLY A 1 125 ? -23.155 -14.591 4.941 1.00 97.50 125 GLY A O 1
ATOM 922 N N . LEU A 1 126 ? -21.200 -13.787 5.681 1.00 97.31 126 LEU A N 1
ATOM 923 C CA . LEU A 1 126 ? -20.410 -14.334 4.570 1.00 97.31 126 LEU A CA 1
ATOM 924 C C . LEU A 1 126 ? -20.353 -15.870 4.582 1.00 97.31 126 LEU A C 1
ATOM 926 O O . LEU A 1 126 ? -20.131 -16.488 3.540 1.00 97.31 126 LEU A O 1
ATOM 930 N N . GLY A 1 127 ? -20.563 -16.481 5.751 1.00 93.12 127 GLY A N 1
ATOM 931 C CA . GLY A 1 127 ? -20.692 -17.928 5.939 1.00 93.12 127 GLY A CA 1
ATOM 932 C C . GLY A 1 127 ? -22.129 -18.459 5.871 1.00 93.12 127 GLY A C 1
ATOM 933 O O . GLY A 1 127 ? -22.319 -19.664 6.033 1.00 93.12 127 GLY A O 1
ATOM 934 N N . GLY A 1 128 ? -23.112 -17.583 5.639 1.00 95.62 128 GLY A N 1
ATOM 935 C CA . GLY A 1 128 ? -24.546 -17.844 5.789 1.00 95.62 128 GLY A CA 1
ATOM 936 C C . GLY A 1 128 ? -25.184 -16.890 6.804 1.00 95.62 128 GLY A C 1
ATOM 937 O O . GLY A 1 128 ? -24.513 -16.410 7.715 1.00 95.62 128 GLY A O 1
ATOM 938 N N . ALA A 1 129 ? -26.476 -16.597 6.635 1.00 95.19 129 ALA A N 1
ATOM 939 C CA . ALA A 1 129 ? -27.209 -15.749 7.571 1.00 95.19 129 ALA A CA 1
ATOM 940 C C . ALA A 1 129 ? -27.293 -16.413 8.956 1.00 95.19 129 ALA A C 1
ATOM 942 O O . ALA A 1 129 ? -27.601 -17.601 9.056 1.00 95.19 129 ALA A O 1
ATOM 943 N N . LEU A 1 130 ? -27.027 -15.634 10.005 1.00 97.62 130 LEU A N 1
ATOM 944 C CA . LEU A 1 130 ? -27.185 -16.065 11.392 1.00 97.62 130 LEU A CA 1
ATOM 945 C C . LEU A 1 130 ? -28.626 -15.820 11.846 1.00 97.62 130 LEU A C 1
ATOM 947 O O . LEU A 1 130 ? -29.226 -14.811 11.466 1.00 97.62 130 LEU A O 1
ATOM 951 N N . ASP A 1 131 ? -29.162 -16.704 12.686 1.00 97.56 131 ASP A N 1
ATOM 952 C CA . ASP A 1 131 ? -30.378 -16.384 13.428 1.00 97.56 131 ASP A CA 1
ATOM 953 C C . ASP A 1 131 ? -30.115 -15.276 14.467 1.00 97.56 131 ASP A C 1
ATOM 955 O O . ASP A 1 131 ? -28.970 -14.905 14.752 1.00 97.56 131 ASP A O 1
ATOM 959 N N . ASN A 1 132 ? -31.188 -14.723 15.036 1.00 97.75 132 ASN A N 1
ATOM 960 C CA . ASN A 1 132 ? -31.085 -13.600 15.969 1.00 97.75 132 ASN A CA 1
ATOM 961 C C . ASN A 1 132 ? -30.271 -13.940 17.229 1.00 97.75 132 ASN A C 1
ATOM 963 O O . ASN A 1 132 ? -29.563 -13.072 17.740 1.00 97.75 132 ASN A O 1
ATOM 967 N N . ALA A 1 133 ? -30.352 -15.178 17.725 1.00 98.00 133 ALA A N 1
ATOM 968 C CA . ALA A 1 133 ? -29.664 -15.591 18.942 1.00 98.00 133 ALA A CA 1
ATOM 969 C C . ALA A 1 133 ? -28.156 -15.733 18.695 1.00 98.00 133 ALA A C 1
ATOM 971 O O . ALA A 1 133 ? -27.352 -15.140 19.418 1.00 98.00 133 ALA A O 1
ATOM 972 N N . THR A 1 134 ? -27.760 -16.434 17.631 1.00 98.31 134 THR A N 1
ATOM 973 C CA . THR A 1 134 ? -26.352 -16.572 17.241 1.00 98.31 134 THR A CA 1
ATOM 974 C C . THR A 1 134 ? -25.759 -15.227 16.827 1.00 98.31 134 THR A C 1
ATOM 976 O O . THR A 1 134 ? -24.611 -14.940 17.171 1.00 98.31 134 THR A O 1
ATOM 979 N N . ARG A 1 135 ? -26.522 -14.346 16.162 1.00 98.50 135 ARG A N 1
ATOM 980 C CA . ARG A 1 135 ? -26.068 -12.979 15.850 1.00 98.50 135 ARG A CA 1
ATOM 981 C C . ARG A 1 135 ? -25.779 -12.174 17.118 1.00 98.50 135 ARG A C 1
ATOM 983 O O . ARG A 1 135 ? -24.717 -11.559 17.202 1.00 98.50 135 ARG A O 1
ATOM 990 N N . ALA A 1 136 ? -26.680 -12.202 18.102 1.00 98.50 136 ALA A N 1
ATOM 991 C CA . ALA A 1 136 ? -26.495 -11.503 19.373 1.00 98.50 136 ALA A CA 1
ATOM 992 C C . ALA A 1 136 ? -25.269 -12.025 20.141 1.00 98.50 136 ALA A C 1
ATOM 994 O O . ALA A 1 136 ? -24.448 -11.226 20.593 1.00 98.50 136 ALA A O 1
ATOM 995 N N . ARG A 1 137 ? -25.090 -13.353 20.208 1.00 98.44 137 ARG A N 1
ATOM 996 C CA . ARG A 1 137 ? -23.895 -13.980 20.800 1.00 98.44 137 ARG A CA 1
ATOM 997 C C . ARG A 1 137 ? -22.617 -13.591 20.066 1.00 98.44 137 ARG A C 1
ATOM 999 O O . ARG A 1 137 ? -21.634 -13.232 20.701 1.00 98.44 137 ARG A O 1
ATOM 1006 N N . THR A 1 138 ? -22.639 -13.577 18.733 1.00 98.88 138 THR A N 1
ATOM 1007 C CA . THR A 1 138 ? -21.475 -13.176 17.925 1.00 98.88 138 THR A CA 1
ATOM 1008 C C . THR A 1 138 ? -21.099 -11.715 18.163 1.00 98.88 138 THR A C 1
ATOM 1010 O O . THR A 1 138 ? -19.918 -11.414 18.317 1.00 98.88 138 THR A O 1
ATOM 1013 N N . LYS A 1 139 ? -22.079 -10.808 18.266 1.00 98.81 139 LYS A N 1
ATOM 1014 C CA . LYS A 1 139 ? -21.837 -9.399 18.617 1.00 98.81 139 LYS A CA 1
ATOM 1015 C C . LYS A 1 139 ? -21.198 -9.266 20.002 1.00 98.81 139 LYS A C 1
ATOM 1017 O O . LYS A 1 139 ? -20.162 -8.620 20.133 1.00 98.81 139 LYS A O 1
ATOM 1022 N N . ALA A 1 140 ? -21.770 -9.925 21.011 1.00 98.81 140 ALA A N 1
ATOM 1023 C CA . ALA A 1 140 ? -21.236 -9.915 22.373 1.00 98.81 140 ALA A CA 1
ATOM 1024 C C . ALA A 1 140 ? -19.813 -10.498 22.443 1.00 98.81 140 ALA A C 1
ATOM 1026 O O . ALA A 1 140 ? -18.941 -9.930 23.101 1.00 98.81 140 ALA A O 1
ATOM 1027 N N . ALA A 1 141 ? -19.550 -11.580 21.704 1.00 98.88 141 ALA A N 1
ATOM 1028 C CA . ALA A 1 141 ? -18.224 -12.169 21.577 1.00 98.88 141 ALA A CA 1
ATOM 1029 C C . ALA A 1 141 ? -17.222 -11.196 20.936 1.00 98.88 141 ALA A C 1
ATOM 1031 O O . ALA A 1 141 ? -16.100 -11.088 21.420 1.00 98.88 141 ALA A O 1
ATOM 1032 N N . ILE A 1 142 ? -17.615 -10.445 19.898 1.00 98.94 142 ILE A N 1
ATOM 1033 C CA . ILE A 1 142 ? -16.764 -9.408 19.290 1.00 98.94 142 ILE A CA 1
ATOM 1034 C C . ILE A 1 142 ? -16.431 -8.312 20.307 1.00 98.94 142 ILE A C 1
ATOM 1036 O O . ILE A 1 142 ? -15.269 -7.915 20.386 1.00 98.94 142 ILE A O 1
ATOM 1040 N N . TYR A 1 143 ? -17.395 -7.843 21.105 1.00 98.88 143 TYR A N 1
ATOM 1041 C CA . TYR A 1 143 ? -17.125 -6.832 22.136 1.00 98.88 143 TYR A CA 1
ATOM 1042 C C . TYR A 1 143 ? -16.127 -7.337 23.173 1.00 98.88 143 TYR A C 1
ATOM 1044 O O . TYR A 1 143 ? -15.079 -6.721 23.377 1.00 98.88 143 TYR A O 1
ATOM 1052 N N . ALA A 1 144 ? -16.430 -8.490 23.777 1.00 98.81 144 ALA A N 1
ATOM 1053 C CA . ALA A 1 144 ? -15.606 -9.086 24.818 1.00 98.81 144 ALA A CA 1
ATOM 1054 C C . ALA A 1 144 ? -14.193 -9.395 24.307 1.00 98.81 144 ALA A C 1
ATOM 1056 O O . ALA A 1 144 ? -13.212 -9.092 24.982 1.00 98.81 144 ALA A O 1
ATOM 1057 N N . ALA A 1 145 ? -14.077 -9.941 23.096 1.00 98.88 145 ALA A N 1
ATOM 1058 C CA . ALA A 1 145 ? -12.791 -10.303 22.521 1.00 98.88 145 ALA A CA 1
ATOM 1059 C C . ALA A 1 145 ? -11.951 -9.105 22.083 1.00 98.88 145 ALA A C 1
ATOM 1061 O O . ALA A 1 145 ? -10.730 -9.137 22.232 1.00 98.88 145 ALA A O 1
ATOM 1062 N N . THR A 1 146 ? -12.584 -8.036 21.594 1.00 98.88 146 THR A N 1
ATOM 1063 C CA . THR A 1 146 ? -11.883 -6.785 21.270 1.00 98.88 146 THR A CA 1
ATOM 1064 C C . THR A 1 146 ? -11.277 -6.169 22.531 1.00 98.88 146 THR A C 1
ATOM 1066 O O . THR A 1 146 ? -10.096 -5.829 22.527 1.00 98.88 146 THR A O 1
ATOM 1069 N N . ALA A 1 147 ? -12.047 -6.084 23.621 1.00 98.62 147 ALA A N 1
ATOM 1070 C CA . ALA A 1 147 ? -11.561 -5.561 24.898 1.00 98.62 147 ALA A CA 1
ATOM 1071 C C . ALA A 1 147 ? -10.459 -6.453 25.500 1.00 98.62 147 ALA A C 1
ATOM 1073 O O . ALA A 1 147 ? -9.356 -5.982 25.764 1.00 98.62 147 ALA A O 1
ATOM 1074 N N . ALA A 1 148 ? -10.707 -7.763 25.614 1.00 98.62 148 ALA A N 1
ATOM 1075 C CA . ALA A 1 148 ? -9.745 -8.702 26.188 1.00 98.62 148 ALA A CA 1
ATOM 1076 C C . ALA A 1 148 ? -8.417 -8.739 25.414 1.00 98.62 148 ALA A C 1
ATOM 1078 O O . ALA A 1 148 ? -7.351 -8.861 26.016 1.00 98.62 148 ALA A O 1
ATOM 1079 N N . LEU A 1 149 ? -8.456 -8.649 24.078 1.00 98.69 149 LEU A N 1
ATOM 1080 C CA . LEU A 1 149 ? -7.238 -8.601 23.270 1.00 98.69 149 LEU A CA 1
ATOM 1081 C C . LEU A 1 149 ? -6.496 -7.270 23.435 1.00 98.69 149 LEU A C 1
ATOM 1083 O O . LEU A 1 149 ? -5.271 -7.285 23.502 1.00 98.69 149 LEU A O 1
ATOM 1087 N N . ALA A 1 150 ? -7.208 -6.144 23.529 1.00 98.12 150 ALA A N 1
ATOM 1088 C CA . ALA A 1 150 ? -6.600 -4.828 23.722 1.00 98.12 150 ALA A CA 1
ATOM 1089 C C . ALA A 1 150 ? -5.832 -4.706 25.047 1.00 98.12 150 ALA A C 1
ATOM 1091 O O . ALA A 1 150 ? -4.793 -4.044 25.078 1.00 98.12 150 ALA A O 1
ATOM 1092 N N . ASP A 1 151 ? -6.300 -5.387 26.095 1.00 96.81 151 ASP A N 1
ATOM 1093 C CA . ASP A 1 151 ? -5.611 -5.492 27.387 1.00 96.81 151 ASP A CA 1
ATOM 1094 C C . ASP A 1 151 ? -4.403 -6.440 27.336 1.00 96.81 151 ASP A C 1
ATOM 1096 O O . ASP A 1 151 ? -3.434 -6.295 28.087 1.00 96.81 151 ASP A O 1
ATOM 1100 N N . ALA A 1 152 ? -4.445 -7.450 26.465 1.00 97.50 152 ALA A N 1
ATOM 1101 C CA . ALA A 1 152 ? -3.426 -8.491 26.392 1.00 97.50 152 ALA A CA 1
ATOM 1102 C C . ALA A 1 152 ? -2.175 -8.068 25.602 1.00 97.50 152 ALA A C 1
ATOM 1104 O O . ALA A 1 152 ? -1.112 -8.659 25.790 1.00 97.50 152 ALA A O 1
ATOM 1105 N N . VAL A 1 153 ? -2.267 -7.042 24.753 1.00 97.25 153 VAL A N 1
ATOM 1106 C CA . VAL A 1 153 ? -1.186 -6.647 23.834 1.00 97.25 153 VAL A CA 1
ATOM 1107 C C . VAL A 1 153 ? -0.503 -5.338 24.246 1.00 97.25 153 VAL A C 1
ATOM 1109 O O . VAL A 1 153 ? -1.158 -4.453 24.795 1.00 97.25 153 VAL A O 1
ATOM 1112 N N . PRO A 1 154 ? 0.807 -5.183 23.971 1.00 95.75 154 PRO A N 1
ATOM 1113 C CA . PRO A 1 154 ? 1.563 -4.003 24.375 1.00 95.75 154 PRO A CA 1
ATOM 1114 C C . PRO A 1 154 ? 1.429 -2.854 23.363 1.00 95.75 154 PRO A C 1
ATOM 1116 O O . PRO A 1 154 ? 2.320 -2.639 22.537 1.00 95.75 154 PRO A O 1
ATOM 1119 N N . VAL A 1 155 ? 0.309 -2.122 23.393 1.00 95.50 155 VAL A N 1
ATOM 1120 C CA . VAL A 1 155 ? 0.099 -0.947 22.521 1.00 95.50 155 VAL A CA 1
ATOM 1121 C C . VAL A 1 155 ? 0.832 0.266 23.078 1.00 95.50 155 VAL A C 1
ATOM 1123 O O . VAL A 1 155 ? 1.525 0.963 22.334 1.00 95.50 155 VAL A O 1
ATOM 1126 N N . ASP A 1 156 ? 0.737 0.475 24.386 1.00 94.06 156 ASP A N 1
ATOM 1127 C CA . ASP A 1 156 ? 1.326 1.586 25.118 1.00 94.06 156 ASP A CA 1
ATOM 1128 C C . ASP A 1 156 ? 2.503 1.121 25.978 1.00 94.06 156 ASP A C 1
ATOM 1130 O O . ASP A 1 156 ? 2.651 -0.053 26.316 1.00 94.06 156 ASP A O 1
ATOM 1134 N N . VAL A 1 157 ? 3.370 2.057 26.366 1.00 92.06 157 VAL A N 1
ATOM 1135 C CA . VAL A 1 157 ? 4.549 1.736 27.191 1.00 92.06 157 VAL A CA 1
ATOM 1136 C C . VAL A 1 157 ? 4.128 1.195 28.556 1.00 92.06 157 VAL A C 1
ATOM 1138 O O . VAL A 1 157 ? 4.771 0.290 29.074 1.00 92.06 157 VAL A O 1
ATOM 1141 N N . ALA A 1 158 ? 3.016 1.673 29.116 1.00 91.62 158 ALA A N 1
ATOM 1142 C CA . ALA A 1 158 ? 2.484 1.161 30.378 1.00 91.62 158 ALA A CA 1
ATOM 1143 C C . ALA A 1 158 ? 2.121 -0.337 30.326 1.00 91.62 158 ALA A C 1
ATOM 1145 O O . ALA A 1 158 ? 2.154 -1.003 3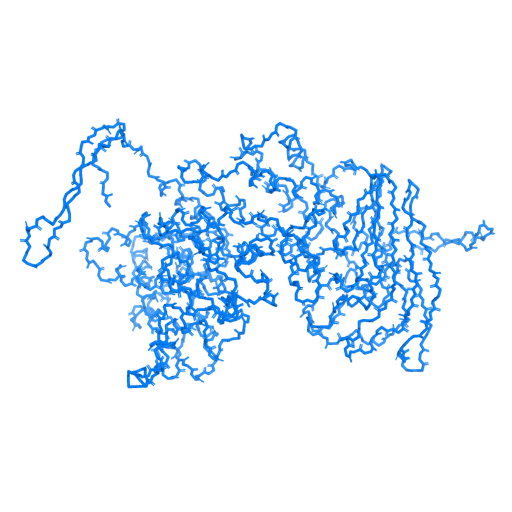1.356 1.00 91.62 158 ALA A O 1
ATOM 1146 N N . ASP A 1 159 ? 1.849 -0.893 29.142 1.00 93.44 159 ASP A N 1
ATOM 1147 C CA . ASP A 1 159 ? 1.507 -2.311 28.982 1.00 93.44 159 ASP A CA 1
ATOM 1148 C C . ASP A 1 159 ? 2.734 -3.239 29.075 1.00 93.44 159 ASP A C 1
ATOM 1150 O O . ASP A 1 159 ? 2.589 -4.456 29.187 1.00 93.44 159 ASP A O 1
ATOM 1154 N N . MET A 1 160 ? 3.945 -2.677 28.994 1.00 92.75 160 MET A N 1
ATOM 1155 C CA . MET A 1 160 ? 5.218 -3.403 28.874 1.00 92.75 160 MET A CA 1
ATOM 1156 C C . MET A 1 160 ? 6.040 -3.459 30.168 1.00 92.75 160 MET A C 1
ATOM 1158 O O . MET A 1 160 ? 7.102 -4.091 30.206 1.00 92.75 160 MET A O 1
ATOM 1162 N N . TYR A 1 161 ? 5.604 -2.743 31.204 1.00 92.69 161 TYR A N 1
ATOM 1163 C CA . TYR A 1 161 ? 6.344 -2.578 32.452 1.00 92.69 161 TYR A CA 1
ATOM 1164 C C . TYR A 1 161 ? 5.410 -2.708 33.651 1.00 92.69 161 TYR A C 1
ATOM 1166 O O . TYR A 1 161 ? 4.255 -2.287 33.607 1.00 92.69 161 TYR A O 1
ATOM 1174 N N . SER A 1 162 ? 5.919 -3.256 34.756 1.00 90.00 162 SER A N 1
ATOM 1175 C CA . SER A 1 162 ? 5.222 -3.168 36.041 1.00 90.00 162 SER A CA 1
ATOM 1176 C C . SER A 1 162 ? 5.006 -1.701 36.440 1.00 90.00 162 SER A C 1
ATOM 1178 O O . SER A 1 162 ? 5.771 -0.827 36.033 1.00 90.00 162 SER A O 1
ATOM 1180 N N . ALA A 1 163 ? 3.996 -1.413 37.268 1.00 88.94 163 ALA A N 1
ATOM 1181 C CA . ALA A 1 163 ? 3.703 -0.039 37.694 1.00 88.94 163 ALA A CA 1
ATOM 1182 C C . ALA A 1 163 ? 4.924 0.657 38.334 1.00 88.94 163 ALA A C 1
ATOM 1184 O O . ALA A 1 163 ? 5.192 1.824 38.058 1.00 88.94 163 ALA A O 1
ATOM 1185 N N . GLU A 1 164 ? 5.703 -0.075 39.134 1.00 89.44 164 GLU A N 1
ATOM 1186 C CA . GLU A 1 164 ? 6.943 0.425 39.736 1.00 89.44 164 GLU A CA 1
ATOM 1187 C C . GLU A 1 164 ? 8.024 0.706 38.681 1.00 89.44 164 GLU A C 1
ATOM 1189 O O . GLU A 1 164 ? 8.620 1.783 38.673 1.00 89.44 164 GLU A O 1
ATOM 1194 N N . ALA A 1 165 ? 8.261 -0.231 37.756 1.00 88.00 165 ALA A N 1
ATOM 1195 C CA . ALA A 1 165 ? 9.245 -0.045 36.693 1.00 88.00 165 ALA A CA 1
ATOM 1196 C C . ALA A 1 165 ? 8.858 1.111 35.761 1.00 88.00 165 ALA A C 1
ATOM 1198 O O . ALA A 1 165 ? 9.716 1.906 35.385 1.00 88.00 165 ALA A O 1
ATOM 1199 N N . TYR A 1 166 ? 7.568 1.240 35.446 1.00 88.88 166 TYR A N 1
ATOM 1200 C CA . TYR A 1 166 ? 7.027 2.309 34.620 1.00 88.88 166 TYR A CA 1
ATOM 1201 C C . TYR A 1 166 ? 7.305 3.684 35.228 1.00 88.88 166 TYR A C 1
ATOM 1203 O O . TYR A 1 166 ? 7.814 4.557 34.530 1.00 88.88 166 TYR A O 1
ATOM 1211 N N . LEU A 1 167 ? 7.048 3.879 36.528 1.00 87.19 167 LEU A N 1
ATOM 1212 C CA . LEU A 1 167 ? 7.305 5.154 37.214 1.00 87.19 167 LEU A CA 1
ATOM 1213 C C . LEU A 1 167 ? 8.778 5.581 37.136 1.00 87.19 167 LEU A C 1
ATOM 1215 O O . LEU A 1 167 ? 9.057 6.777 37.026 1.00 87.19 167 LEU A O 1
ATOM 1219 N N . ASN A 1 168 ? 9.694 4.611 37.112 1.00 87.69 168 ASN A N 1
ATOM 1220 C CA . ASN A 1 168 ? 11.139 4.825 37.033 1.00 87.69 168 ASN A CA 1
ATOM 1221 C C . ASN A 1 168 ? 11.674 5.042 35.604 1.00 87.69 168 ASN A C 1
ATOM 1223 O O . ASN A 1 168 ? 12.863 5.319 35.435 1.00 87.69 168 ASN A O 1
ATOM 1227 N N . LEU A 1 169 ? 10.836 4.933 34.566 1.00 85.00 169 LEU A N 1
ATOM 1228 C CA . LEU A 1 169 ? 11.233 5.302 33.206 1.00 85.00 169 LEU A CA 1
ATOM 1229 C C . LEU A 1 169 ? 11.432 6.820 33.100 1.00 85.00 169 LEU A C 1
ATOM 1231 O O . LEU A 1 169 ? 10.752 7.601 33.766 1.00 85.00 169 LEU A O 1
ATOM 1235 N N . ALA A 1 170 ? 12.335 7.251 32.218 1.00 79.50 170 ALA A N 1
ATOM 1236 C CA . ALA A 1 170 ? 12.416 8.663 31.856 1.00 79.50 170 ALA A CA 1
ATOM 1237 C C . ALA A 1 170 ? 11.108 9.099 31.174 1.00 79.50 170 ALA A C 1
ATOM 1239 O O . ALA A 1 170 ? 10.544 8.354 30.373 1.00 79.50 170 ALA A O 1
ATOM 1240 N N . ASP A 1 171 ? 10.635 10.311 31.465 1.00 73.88 171 ASP A N 1
ATOM 1241 C CA . ASP A 1 171 ? 9.338 10.793 30.966 1.00 73.88 171 ASP A CA 1
ATOM 1242 C C . ASP A 1 171 ? 9.271 10.843 29.434 1.00 73.88 171 ASP A C 1
ATOM 1244 O O . ASP A 1 171 ? 8.218 10.597 28.851 1.00 73.88 171 ASP A O 1
ATOM 1248 N N . SER A 1 172 ? 10.418 11.015 28.770 1.00 65.94 172 SER A N 1
ATOM 1249 C CA . SER A 1 172 ? 10.552 10.913 27.312 1.00 65.94 172 SER A CA 1
ATOM 1250 C C . SER A 1 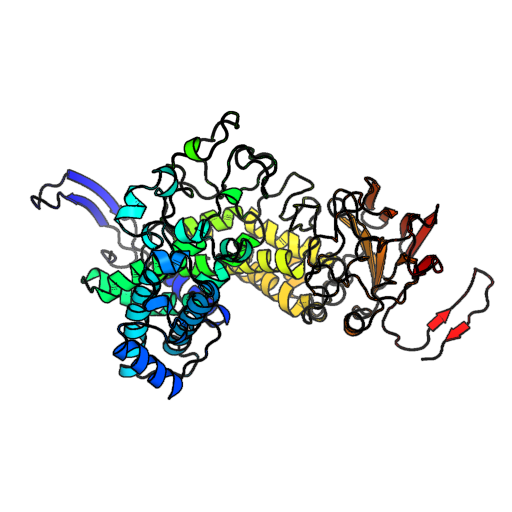172 ? 10.189 9.536 26.735 1.00 65.94 172 SER A C 1
ATOM 1252 O O . SER A 1 172 ? 9.897 9.446 25.546 1.00 65.94 172 SER A O 1
ATOM 1254 N N . PHE A 1 173 ? 10.180 8.474 27.550 1.00 64.38 173 PHE A N 1
ATOM 1255 C CA . PHE A 1 173 ? 9.743 7.127 27.163 1.00 64.38 173 PHE A CA 1
ATOM 1256 C C . PHE A 1 173 ? 8.276 6.848 27.493 1.00 64.38 173 PHE A C 1
ATOM 1258 O O . PHE A 1 173 ? 7.709 5.927 26.924 1.00 64.38 173 PHE A O 1
ATOM 1265 N N . LYS A 1 174 ? 7.651 7.611 28.396 1.00 70.81 174 LYS A N 1
ATOM 1266 C CA . LYS A 1 174 ? 6.261 7.386 28.840 1.00 70.81 174 LYS A CA 1
ATOM 1267 C C . LYS A 1 174 ? 5.223 8.031 27.921 1.00 70.81 174 LYS A C 1
ATOM 1269 O O . LYS A 1 174 ? 4.041 7.725 28.009 1.00 70.81 174 LYS A O 1
ATOM 1274 N N . ALA A 1 175 ? 5.650 8.991 27.108 1.00 61.94 175 ALA A N 1
ATOM 1275 C CA . ALA A 1 175 ? 4.839 10.170 26.843 1.00 61.94 175 ALA A CA 1
ATOM 1276 C C . ALA A 1 175 ? 3.639 9.987 25.894 1.00 61.94 175 ALA A C 1
ATOM 1278 O O . ALA A 1 175 ? 2.893 10.949 25.717 1.00 61.94 175 ALA A O 1
ATOM 1279 N N . GLN A 1 176 ? 3.474 8.849 25.202 1.00 75.94 176 GLN A N 1
ATOM 1280 C CA . GLN A 1 176 ? 2.584 8.805 24.032 1.00 75.94 176 GLN A CA 1
ATOM 1281 C C . GLN A 1 176 ? 1.896 7.460 23.812 1.00 75.94 176 GLN A C 1
ATOM 1283 O O . GLN A 1 176 ? 2.472 6.387 23.998 1.00 75.94 176 GLN A O 1
ATOM 1288 N N . ARG A 1 177 ? 0.654 7.559 23.338 1.00 89.25 177 ARG A N 1
ATOM 1289 C CA . ARG A 1 177 ? -0.149 6.427 22.888 1.00 89.25 177 ARG A CA 1
ATOM 1290 C C . ARG A 1 177 ? 0.513 5.739 21.687 1.00 89.25 177 ARG A C 1
ATOM 1292 O O . ARG A 1 177 ? 1.068 6.416 20.820 1.00 89.25 177 ARG A O 1
ATOM 1299 N N . GLY A 1 178 ? 0.470 4.412 21.631 1.00 92.38 178 GLY A N 1
ATOM 1300 C CA . GLY A 1 178 ? 1.065 3.596 20.567 1.00 92.38 178 GLY A CA 1
ATOM 1301 C C . GLY A 1 178 ? 2.579 3.358 20.690 1.00 92.38 178 GLY A C 1
ATOM 1302 O O . GLY A 1 178 ? 3.156 2.657 19.854 1.00 92.38 178 GLY A O 1
ATOM 1303 N N . GLU A 1 179 ? 3.254 3.910 21.706 1.00 91.31 179 GLU A N 1
ATOM 1304 C CA . GLU A 1 179 ? 4.709 3.756 21.866 1.00 91.31 179 GLU A CA 1
ATOM 1305 C C . GLU A 1 179 ? 5.140 2.339 22.230 1.00 91.31 179 GLU A C 1
ATOM 1307 O O . GLU A 1 179 ? 6.236 1.922 21.838 1.00 91.31 179 GLU A O 1
ATOM 1312 N N . GLY A 1 180 ? 4.283 1.588 22.926 1.00 93.81 180 GLY A N 1
ATOM 1313 C CA . GLY A 1 180 ? 4.538 0.186 23.241 1.00 93.81 180 GLY A CA 1
ATOM 1314 C C . GLY A 1 180 ? 4.722 -0.620 21.961 1.00 93.81 180 GLY A C 1
ATOM 1315 O O . GLY A 1 180 ? 5.729 -1.306 21.794 1.00 93.81 180 GLY A O 1
ATOM 1316 N N . PHE A 1 181 ? 3.843 -0.403 20.980 1.00 95.75 181 PHE A N 1
ATOM 1317 C CA . PHE A 1 181 ? 3.959 -1.000 19.653 1.00 95.75 181 PHE A CA 1
ATOM 1318 C C . PHE A 1 181 ? 5.141 -0.420 18.853 1.00 95.75 181 PHE A C 1
ATOM 1320 O O . PHE A 1 181 ? 5.971 -1.165 18.321 1.00 95.75 181 PHE A O 1
ATOM 1327 N N . ALA A 1 182 ? 5.266 0.912 18.771 1.00 93.62 182 ALA A N 1
ATOM 1328 C CA . ALA A 1 182 ? 6.266 1.590 17.933 1.00 93.62 182 ALA A CA 1
ATOM 1329 C C . ALA A 1 182 ? 7.722 1.290 18.336 1.00 93.62 182 ALA A C 1
ATOM 1331 O O . ALA A 1 182 ? 8.639 1.330 17.498 1.00 93.62 182 ALA A O 1
ATOM 1332 N N . THR A 1 183 ? 7.954 0.988 19.613 1.00 91.56 183 THR A N 1
ATOM 1333 C CA . THR A 1 183 ? 9.288 0.754 20.179 1.00 91.56 183 THR A CA 1
ATOM 1334 C C . THR A 1 183 ? 9.518 -0.687 20.626 1.00 91.56 183 THR A C 1
ATOM 1336 O O . THR A 1 183 ? 10.625 -1.001 21.065 1.00 91.56 183 THR A O 1
ATOM 1339 N N . HIS A 1 184 ? 8.535 -1.577 20.432 1.00 94.50 184 HIS A N 1
ATOM 1340 C CA . HIS A 1 184 ? 8.570 -2.929 20.977 1.00 94.50 184 HIS A CA 1
ATOM 1341 C C . HIS A 1 184 ? 9.849 -3.698 20.592 1.00 94.50 184 HIS A C 1
ATOM 1343 O O . HIS A 1 184 ? 10.149 -3.828 19.399 1.00 94.50 184 HIS A O 1
ATOM 1349 N N . PRO A 1 185 ? 10.590 -4.274 21.559 1.00 93.44 185 PRO A N 1
ATOM 1350 C CA . PRO A 1 185 ? 11.853 -4.961 21.283 1.00 93.44 185 PRO A CA 1
ATOM 1351 C C . PRO A 1 185 ? 11.669 -6.300 20.557 1.00 93.44 185 PRO A C 1
ATOM 1353 O O . PRO A 1 185 ? 12.577 -6.749 19.861 1.00 93.44 185 PRO A O 1
ATOM 1356 N N . LYS A 1 186 ? 10.499 -6.933 20.703 1.00 95.62 186 LYS A N 1
ATOM 1357 C CA . LYS A 1 186 ? 10.166 -8.228 20.079 1.00 95.62 186 LYS A CA 1
ATOM 1358 C C . LYS A 1 186 ? 9.422 -8.120 18.752 1.00 95.62 186 LYS A C 1
ATOM 1360 O O . LYS A 1 186 ? 9.175 -9.135 18.113 1.00 95.62 186 LYS A O 1
ATOM 1365 N N . LEU A 1 187 ? 9.083 -6.903 18.322 1.00 95.75 187 LEU A N 1
ATOM 1366 C CA . LEU A 1 187 ? 8.542 -6.665 16.987 1.00 95.75 187 LEU A CA 1
ATOM 1367 C C . LEU A 1 187 ? 9.670 -6.196 16.068 1.00 95.75 187 LEU A C 1
ATOM 1369 O O . LEU A 1 187 ? 10.404 -5.244 16.362 1.00 95.75 187 LEU A O 1
ATOM 1373 N N . SER A 1 188 ? 9.810 -6.849 14.918 1.00 94.25 188 SER A N 1
ATOM 1374 C CA . SER A 1 188 ? 10.795 -6.448 13.921 1.00 94.25 188 SER A CA 1
ATOM 1375 C C . SER A 1 188 ? 10.501 -5.037 13.400 1.00 94.25 188 SER A C 1
ATOM 1377 O O . SER A 1 188 ? 9.435 -4.454 13.612 1.00 94.25 188 SER A O 1
ATOM 1379 N N . PHE A 1 189 ? 11.463 -4.442 12.696 1.00 90.94 189 PHE A N 1
ATOM 1380 C CA . PHE A 1 189 ? 11.212 -3.164 12.027 1.00 90.94 189 PHE A CA 1
ATOM 1381 C C . PHE A 1 189 ? 10.079 -3.266 10.990 1.00 90.94 189 PHE A C 1
ATOM 1383 O O . PHE A 1 189 ? 9.290 -2.333 10.846 1.00 90.94 189 PHE A O 1
ATOM 1390 N N . GLY A 1 190 ? 9.981 -4.407 10.297 1.00 90.81 190 GLY A N 1
ATOM 1391 C CA . GLY A 1 190 ? 8.896 -4.684 9.359 1.00 90.81 190 GLY A CA 1
ATOM 1392 C C . GLY A 1 190 ? 7.541 -4.703 10.059 1.00 90.81 190 GLY A C 1
ATOM 1393 O O . GLY A 1 190 ? 6.633 -4.006 9.625 1.00 90.81 190 GLY A O 1
ATOM 1394 N N . ASP A 1 191 ? 7.429 -5.401 11.188 1.00 94.31 191 ASP A N 1
ATOM 1395 C CA . ASP A 1 191 ? 6.169 -5.492 11.946 1.00 94.31 191 ASP A CA 1
ATOM 1396 C C . ASP A 1 191 ? 5.658 -4.108 12.358 1.00 94.31 191 ASP A C 1
ATOM 1398 O O . ASP A 1 191 ? 4.487 -3.783 12.187 1.00 94.31 191 ASP A O 1
ATOM 1402 N N . ARG A 1 192 ? 6.572 -3.240 12.803 1.00 93.94 192 ARG A N 1
ATOM 1403 C CA . ARG A 1 192 ? 6.248 -1.884 13.266 1.00 93.94 192 ARG A CA 1
ATOM 1404 C C . ARG A 1 192 ? 5.987 -0.875 12.146 1.00 93.94 192 ARG A C 1
ATOM 1406 O O . ARG A 1 192 ? 5.617 0.261 12.421 1.00 93.94 192 ARG A O 1
ATOM 1413 N N . THR A 1 193 ? 6.218 -1.249 10.888 1.00 90.88 193 THR A N 1
ATOM 1414 C CA . THR A 1 193 ? 5.985 -0.384 9.715 1.00 90.88 193 THR A CA 1
ATOM 1415 C C . THR A 1 193 ? 4.919 -0.920 8.753 1.00 90.88 193 THR A C 1
ATOM 1417 O O . THR A 1 193 ? 4.430 -0.160 7.907 1.00 90.88 193 THR A O 1
ATOM 1420 N N . HIS A 1 194 ? 4.514 -2.181 8.932 1.00 92.25 194 HIS A N 1
ATOM 1421 C CA . HIS A 1 194 ? 3.417 -2.867 8.252 1.00 92.25 194 HIS A CA 1
ATOM 1422 C C . HIS A 1 194 ? 2.235 -3.104 9.209 1.00 92.25 194 HIS A C 1
ATOM 1424 O O . HIS A 1 194 ? 1.712 -4.208 9.319 1.00 92.25 194 HIS A O 1
ATOM 1430 N N . GLN A 1 195 ? 1.787 -2.062 9.914 1.00 94.50 195 GLN A N 1
ATOM 1431 C CA . GLN A 1 195 ? 0.770 -2.174 10.974 1.00 94.50 195 GLN A CA 1
ATOM 1432 C C . GLN A 1 195 ? -0.593 -2.701 10.492 1.00 94.50 195 GLN A C 1
ATOM 1434 O O . GLN A 1 195 ? -1.393 -3.184 11.290 1.00 94.50 195 GLN A O 1
ATOM 1439 N N . TRP A 1 196 ? -0.852 -2.668 9.181 1.00 93.62 196 TRP A N 1
ATOM 1440 C CA . TRP A 1 196 ? -2.018 -3.313 8.570 1.00 93.62 196 TRP A CA 1
ATOM 1441 C C . TRP A 1 196 ? -2.031 -4.834 8.748 1.00 93.62 196 TRP A C 1
ATOM 1443 O O . TRP A 1 196 ? -3.105 -5.425 8.704 1.00 93.62 196 TRP A O 1
ATOM 1453 N N . ASP A 1 197 ? -0.881 -5.474 8.981 1.00 93.38 197 ASP A N 1
ATOM 1454 C CA . ASP A 1 197 ? -0.831 -6.903 9.297 1.00 93.38 197 ASP A CA 1
ATOM 1455 C C . ASP A 1 197 ? -1.491 -7.200 10.653 1.00 93.38 197 ASP A C 1
ATOM 1457 O O . ASP A 1 197 ? -1.875 -8.338 10.890 1.00 93.38 197 ASP A O 1
ATOM 1461 N N . PHE A 1 198 ? -1.688 -6.182 11.499 1.00 96.12 198 PHE A N 1
ATOM 1462 C CA . PHE A 1 198 ? -2.421 -6.272 12.759 1.00 96.12 198 PHE A CA 1
ATOM 1463 C C . PHE A 1 198 ? -3.835 -5.687 12.608 1.00 96.12 198 PHE A C 1
ATOM 1465 O O . PHE A 1 198 ? -4.832 -6.405 12.627 1.00 96.12 198 PHE A O 1
ATOM 1472 N N . ALA A 1 199 ? -3.930 -4.376 12.384 1.00 95.25 199 ALA A N 1
ATOM 1473 C CA . ALA A 1 199 ? -5.190 -3.640 12.489 1.00 95.25 199 ALA A CA 1
ATOM 1474 C C . ALA A 1 199 ? -6.209 -3.955 11.376 1.00 95.25 199 ALA A C 1
ATOM 1476 O O . ALA A 1 199 ? -7.411 -3.820 11.595 1.00 95.25 199 ALA A O 1
ATOM 1477 N N . GLU A 1 200 ? -5.774 -4.372 10.177 1.00 95.56 200 GLU A N 1
ATOM 1478 C CA . GLU A 1 200 ? -6.715 -4.674 9.086 1.00 95.56 200 GLU A CA 1
ATOM 1479 C C . GLU A 1 200 ? -7.537 -5.937 9.389 1.00 95.56 200 GLU A C 1
ATOM 1481 O O . GLU A 1 200 ? -8.695 -6.006 8.996 1.00 95.56 200 GLU A O 1
ATOM 1486 N N . GLN A 1 201 ? -6.989 -6.891 10.150 1.00 96.62 201 GLN A N 1
ATOM 1487 C CA . GLN A 1 201 ? -7.579 -8.218 10.373 1.00 96.62 201 GLN A CA 1
ATOM 1488 C C . GLN A 1 201 ? -8.979 -8.215 10.983 1.00 96.62 201 GLN A C 1
ATOM 1490 O O . GLN A 1 201 ? -9.775 -9.114 10.710 1.00 96.62 201 GLN A O 1
ATOM 1495 N N . ILE A 1 202 ? -9.276 -7.195 11.782 1.00 97.94 202 ILE A N 1
ATOM 1496 C CA . ILE A 1 202 ? -10.535 -7.062 12.518 1.00 97.94 202 ILE A CA 1
ATOM 1497 C C . ILE A 1 202 ? -11.419 -5.948 11.956 1.00 97.94 202 ILE A C 1
ATOM 1499 O O . ILE A 1 202 ? -12.478 -5.663 12.511 1.00 97.94 202 ILE A O 1
ATOM 1503 N N . GLY A 1 203 ? -11.019 -5.329 10.839 1.00 97.75 203 GLY A N 1
ATOM 1504 C CA . GLY A 1 203 ? -11.714 -4.179 10.270 1.00 97.75 203 GLY A CA 1
ATOM 1505 C C . GLY A 1 203 ? -13.181 -4.462 9.940 1.00 97.75 203 GLY A C 1
ATOM 1506 O O . GLY A 1 203 ? -14.038 -3.624 10.217 1.00 97.75 203 GLY A O 1
ATOM 1507 N N . LEU A 1 204 ? -13.499 -5.653 9.416 1.00 98.50 204 LEU A N 1
ATOM 1508 C CA . LEU A 1 204 ? -14.886 -6.053 9.159 1.00 98.50 204 LEU A CA 1
ATOM 1509 C C . LEU A 1 204 ? -15.668 -6.276 10.459 1.00 98.50 204 LEU A C 1
ATOM 1511 O O . LEU A 1 204 ? -16.798 -5.809 10.558 1.00 98.50 204 LEU A O 1
ATOM 1515 N N . ALA A 1 205 ? -15.071 -6.944 11.453 1.00 98.62 205 ALA A N 1
ATOM 1516 C CA . ALA A 1 205 ? -15.713 -7.165 12.750 1.00 98.62 205 ALA A CA 1
ATOM 1517 C C . ALA A 1 205 ? -16.095 -5.831 13.400 1.00 98.62 205 ALA A C 1
ATOM 1519 O O . ALA A 1 205 ? -17.249 -5.645 13.782 1.00 98.62 205 ALA A O 1
ATOM 1520 N N . CYS A 1 206 ? -15.158 -4.878 13.434 1.00 98.31 206 CYS A N 1
ATOM 1521 C CA . CYS A 1 206 ? -15.402 -3.541 13.959 1.00 98.31 206 CYS A CA 1
ATOM 1522 C C . CYS A 1 206 ? -16.492 -2.802 13.170 1.00 98.31 206 CYS A C 1
ATOM 1524 O O . CYS A 1 206 ? -17.390 -2.219 13.770 1.00 98.31 206 CYS A O 1
ATOM 1526 N N . ALA A 1 207 ? -16.450 -2.844 11.834 1.00 98.06 207 ALA A N 1
ATOM 1527 C CA . ALA A 1 207 ? -17.413 -2.137 10.992 1.00 98.06 207 ALA A CA 1
ATOM 1528 C C . ALA A 1 207 ? -18.854 -2.666 11.120 1.00 98.06 207 ALA A C 1
ATOM 1530 O O . ALA A 1 207 ? -19.790 -1.869 11.046 1.00 98.06 207 ALA A O 1
ATOM 1531 N N . GLU A 1 208 ? -19.041 -3.979 11.286 1.00 98.31 208 GLU A N 1
ATOM 1532 C CA . GLU A 1 208 ? -20.369 -4.608 11.371 1.00 98.31 208 GLU A CA 1
ATOM 1533 C C . GLU A 1 208 ? -21.081 -4.300 12.695 1.00 98.31 208 GLU A C 1
ATOM 1535 O O . GLU A 1 208 ? -22.288 -4.071 12.691 1.00 98.31 208 GLU A O 1
ATOM 1540 N N . VAL A 1 209 ? -20.355 -4.275 13.820 1.00 98.56 209 VAL A N 1
ATOM 1541 C CA . VAL A 1 209 ? -20.968 -4.076 15.149 1.00 98.56 209 VAL A CA 1
ATOM 1542 C C . VAL A 1 209 ? -21.022 -2.618 15.592 1.00 98.56 209 VAL A C 1
ATOM 1544 O O . VAL A 1 209 ? -21.806 -2.285 16.478 1.00 98.56 209 VAL A O 1
ATOM 1547 N N . ALA A 1 210 ? -20.217 -1.742 14.983 1.00 97.56 210 ALA A N 1
ATOM 1548 C CA . ALA A 1 210 ? -20.066 -0.354 15.408 1.00 97.56 210 ALA A CA 1
ATOM 1549 C C . ALA A 1 210 ? -21.386 0.421 15.601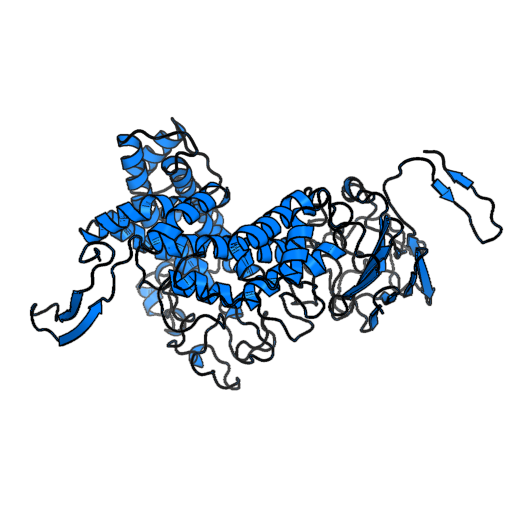 1.00 97.56 210 ALA A C 1
ATOM 1551 O O . ALA A 1 210 ? -21.494 1.106 16.618 1.00 97.56 210 ALA A O 1
ATOM 1552 N N . PRO A 1 211 ? -22.401 0.337 14.711 1.00 96.38 211 PRO A N 1
ATOM 1553 C CA . PRO A 1 211 ? -23.645 1.090 14.898 1.00 96.38 211 PRO A CA 1
ATOM 1554 C C . PRO A 1 211 ? -24.420 0.676 16.152 1.00 96.38 211 PRO A C 1
ATOM 1556 O O . PRO A 1 211 ? -24.885 1.529 16.908 1.00 96.38 211 PRO A O 1
ATOM 1559 N N . GLU A 1 212 ? -24.538 -0.634 16.389 1.00 97.62 212 GLU A N 1
ATOM 1560 C CA . GLU A 1 212 ? -25.200 -1.172 17.583 1.00 97.62 212 GLU A CA 1
ATOM 1561 C C . GLU A 1 212 ? -24.390 -0.821 18.838 1.00 97.62 212 GLU A C 1
ATOM 1563 O O . GLU A 1 212 ? -24.954 -0.302 19.802 1.00 97.62 212 GLU A O 1
ATOM 1568 N N . ALA A 1 213 ? -23.063 -0.977 18.781 1.00 98.12 213 ALA A N 1
ATOM 1569 C CA . ALA A 1 213 ? -22.163 -0.621 19.874 1.00 98.12 213 ALA A CA 1
ATOM 1570 C C . ALA A 1 213 ? -22.280 0.859 20.244 1.00 98.12 213 ALA A C 1
ATOM 1572 O O . ALA A 1 213 ? -22.302 1.206 21.420 1.00 98.12 213 ALA A O 1
ATOM 1573 N N . ALA A 1 214 ? -22.372 1.758 19.261 1.00 96.19 214 ALA A N 1
ATOM 1574 C CA . ALA A 1 214 ? -22.506 3.190 19.515 1.00 96.19 214 ALA A CA 1
ATOM 1575 C C . ALA A 1 214 ? -23.805 3.508 20.265 1.00 96.19 214 ALA A C 1
ATOM 1577 O O . ALA A 1 214 ? -23.797 4.284 21.222 1.00 96.19 214 ALA A O 1
ATOM 1578 N N . ALA A 1 215 ? -24.916 2.888 19.859 1.00 95.81 215 ALA A N 1
ATOM 1579 C CA . ALA A 1 215 ? -26.208 3.066 20.513 1.00 95.81 215 ALA A CA 1
ATOM 1580 C C . ALA A 1 215 ? -26.215 2.525 21.953 1.00 95.81 215 ALA A C 1
ATOM 1582 O O . ALA A 1 215 ? -26.814 3.141 22.836 1.00 95.81 215 ALA A O 1
ATOM 1583 N N . GLU A 1 216 ? -25.544 1.400 22.192 1.00 98.00 216 GLU A N 1
ATOM 1584 C CA . GLU A 1 216 ? -25.412 0.759 23.506 1.00 98.00 216 GLU A CA 1
ATOM 1585 C C . GLU A 1 216 ? -24.460 1.543 24.427 1.00 98.00 216 GLU A C 1
ATOM 1587 O O . GLU A 1 216 ? -24.794 1.820 25.578 1.00 98.00 216 GLU A O 1
ATOM 1592 N N . ALA A 1 217 ? -23.322 2.013 23.911 1.00 95.56 217 ALA A N 1
ATOM 1593 C CA . ALA A 1 217 ? -22.367 2.827 24.663 1.00 95.56 217 ALA A CA 1
ATOM 1594 C C . ALA A 1 217 ? -22.975 4.167 25.114 1.00 95.56 217 ALA A C 1
ATOM 1596 O O . ALA A 1 217 ? -22.721 4.617 26.231 1.00 95.56 217 ALA A O 1
ATOM 1597 N N . LEU A 1 218 ? -23.831 4.787 24.291 1.00 91.50 218 LEU A N 1
ATOM 1598 C CA . LEU A 1 218 ? -24.589 5.987 24.675 1.00 91.50 218 LEU A CA 1
ATOM 1599 C C . LEU A 1 218 ? -25.571 5.737 25.829 1.00 91.50 218 LEU A C 1
ATOM 1601 O O . LEU A 1 218 ? -25.939 6.680 26.527 1.00 91.50 218 LEU A O 1
ATOM 1605 N N . GLN A 1 219 ? -25.982 4.485 26.038 1.00 95.00 219 GLN A N 1
ATOM 1606 C CA . GLN A 1 219 ? -26.814 4.057 27.167 1.00 95.00 219 GLN A CA 1
ATOM 1607 C C . GLN A 1 219 ? -25.979 3.620 28.382 1.00 95.00 219 GLN A C 1
ATOM 1609 O O . GLN A 1 219 ? -26.544 3.233 29.401 1.00 95.00 219 GLN A O 1
ATOM 1614 N N . GLY A 1 220 ? -24.647 3.709 28.300 1.00 94.50 220 GLY A N 1
ATOM 1615 C CA . GLY A 1 220 ? -23.734 3.332 29.375 1.00 94.50 220 GLY A CA 1
ATOM 1616 C C . GLY A 1 220 ? -23.388 1.843 29.422 1.00 94.50 220 GLY A C 1
ATOM 1617 O O . GLY A 1 220 ? -22.879 1.393 30.448 1.00 94.50 220 GLY A O 1
ATOM 1618 N N . ASP A 1 221 ? -23.644 1.075 28.355 1.00 97.88 221 ASP A N 1
ATOM 1619 C CA . ASP A 1 221 ? -23.236 -0.332 28.292 1.00 97.88 221 ASP A CA 1
ATOM 1620 C C . ASP A 1 221 ? -21.704 -0.462 28.336 1.00 97.88 221 ASP A C 1
ATOM 1622 O O . ASP A 1 221 ? -20.982 0.072 27.488 1.00 97.88 221 ASP A O 1
ATOM 1626 N N . SER A 1 222 ? -21.196 -1.168 29.347 1.00 97.75 222 SER A N 1
ATOM 1627 C CA . SER A 1 222 ? -19.758 -1.268 29.599 1.00 97.75 222 SER A CA 1
ATOM 1628 C C . SER A 1 222 ? -19.025 -2.120 28.564 1.00 97.75 222 SER A C 1
ATOM 1630 O O . SER A 1 222 ? -17.866 -1.830 28.266 1.00 97.75 222 SER A O 1
ATOM 1632 N N . ALA A 1 223 ? -19.676 -3.133 27.984 1.00 98.00 223 ALA A N 1
ATOM 1633 C CA . ALA A 1 223 ? -19.072 -3.976 26.957 1.00 98.00 223 ALA A CA 1
ATOM 1634 C C . ALA A 1 223 ? -18.918 -3.204 25.642 1.00 98.00 223 ALA A C 1
ATOM 1636 O O . ALA A 1 223 ? -17.864 -3.272 25.010 1.00 98.00 223 ALA A O 1
ATOM 1637 N N . ALA A 1 224 ? -19.919 -2.408 25.267 1.00 98.31 224 ALA A N 1
ATOM 1638 C CA . ALA A 1 224 ? -19.855 -1.526 24.110 1.00 98.31 224 ALA A CA 1
ATOM 1639 C C . ALA A 1 224 ? -18.804 -0.412 24.286 1.00 98.31 224 ALA A C 1
ATOM 1641 O O . ALA A 1 224 ? -18.051 -0.116 23.357 1.00 98.31 224 ALA A O 1
ATOM 1642 N N . ILE A 1 225 ? -18.689 0.177 25.484 1.00 97.81 225 ILE A N 1
ATOM 1643 C CA . ILE A 1 225 ? -17.621 1.143 25.801 1.00 97.81 225 ILE A CA 1
ATOM 1644 C C . ILE A 1 225 ? -16.240 0.479 25.697 1.00 97.81 225 ILE A C 1
ATOM 1646 O O . ILE A 1 225 ? -15.351 1.025 25.040 1.00 97.81 225 ILE A O 1
ATOM 1650 N N . GLY A 1 226 ? -16.074 -0.712 26.283 1.00 98.06 226 GLY A N 1
ATOM 1651 C CA . GLY A 1 226 ? -14.838 -1.494 26.200 1.00 98.06 226 GLY A CA 1
ATOM 1652 C C . GLY A 1 226 ? -14.477 -1.891 24.767 1.00 98.06 226 GLY A C 1
ATOM 1653 O O . GLY A 1 226 ? -13.308 -1.849 24.391 1.00 98.06 226 GLY A O 1
ATOM 1654 N N . PHE A 1 227 ? -15.472 -2.190 23.927 1.00 98.56 227 PHE A N 1
ATOM 1655 C CA . PHE A 1 227 ? -15.271 -2.418 22.497 1.00 98.56 227 PHE A CA 1
ATOM 1656 C C . PHE A 1 227 ? -14.670 -1.191 21.799 1.00 98.56 227 PHE A C 1
ATOM 1658 O O . PHE A 1 227 ? -13.706 -1.340 21.051 1.00 98.56 227 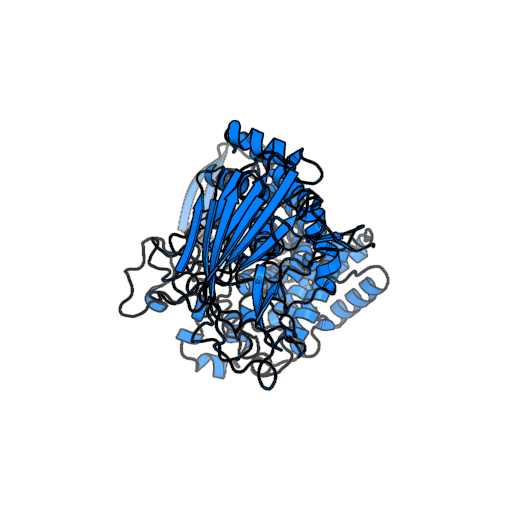PHE A O 1
ATOM 1665 N N . PHE A 1 228 ? -15.189 0.020 22.039 1.00 97.56 228 PHE A N 1
ATOM 1666 C CA . PHE A 1 228 ? -14.637 1.230 21.417 1.00 97.56 228 PHE A CA 1
ATOM 1667 C C . PHE A 1 228 ? -13.226 1.556 21.901 1.00 97.56 228 PHE A C 1
ATOM 1669 O O . PHE A 1 228 ? -12.396 1.972 21.087 1.00 97.56 228 PHE A O 1
ATOM 1676 N N . ASP A 1 229 ? -12.938 1.373 23.191 1.00 96.06 229 ASP A N 1
ATOM 1677 C CA . ASP A 1 229 ? -11.581 1.556 23.711 1.00 96.06 229 ASP A CA 1
ATOM 1678 C C . ASP A 1 229 ? -10.615 0.545 23.079 1.00 96.06 229 ASP A C 1
ATOM 1680 O O . ASP A 1 229 ? -9.599 0.927 22.490 1.00 96.06 229 ASP A O 1
ATOM 1684 N N . GLY A 1 230 ? -11.005 -0.733 23.062 1.00 97.88 230 GLY A N 1
ATOM 1685 C CA . GLY A 1 230 ? -10.219 -1.798 22.456 1.00 97.88 230 GLY A CA 1
ATOM 1686 C C . GLY A 1 230 ? -10.018 -1.620 20.950 1.00 97.88 230 GLY A C 1
ATOM 1687 O O . GLY A 1 230 ? -8.904 -1.785 20.460 1.00 97.88 230 GLY A O 1
ATOM 1688 N N . MET A 1 231 ? -11.043 -1.197 20.203 1.00 97.56 231 MET A N 1
ATOM 1689 C CA . MET A 1 231 ? -10.918 -0.852 18.782 1.00 97.56 231 MET A CA 1
ATOM 1690 C C . MET A 1 231 ? -9.952 0.318 18.582 1.00 97.56 231 MET A C 1
ATOM 1692 O O . MET A 1 231 ? -9.150 0.306 17.648 1.00 97.56 231 MET A O 1
ATOM 1696 N N . THR A 1 232 ? -9.995 1.325 19.455 1.00 95.88 232 THR A N 1
ATOM 1697 C CA . THR A 1 232 ? -9.071 2.458 19.365 1.00 95.88 232 THR A CA 1
ATOM 1698 C C . THR A 1 232 ? -7.629 1.982 19.558 1.00 95.88 232 THR A C 1
ATOM 1700 O O . THR A 1 232 ? -6.790 2.275 18.709 1.00 95.88 232 THR A O 1
ATOM 1703 N N . ARG A 1 233 ? -7.368 1.149 20.576 1.00 96.44 233 ARG A N 1
ATOM 1704 C CA . ARG A 1 233 ? -6.052 0.537 20.847 1.00 96.44 233 ARG A CA 1
ATOM 1705 C C . ARG A 1 233 ? -5.566 -0.351 19.700 1.00 96.44 233 ARG A C 1
ATOM 1707 O O . ARG A 1 233 ? -4.469 -0.157 19.183 1.00 96.44 233 ARG A O 1
ATOM 1714 N N . LEU A 1 234 ? -6.386 -1.308 19.271 1.00 97.75 234 LEU A N 1
ATOM 1715 C CA . LEU A 1 234 ? -6.003 -2.352 18.312 1.00 97.75 234 LEU A CA 1
ATOM 1716 C C . LEU A 1 234 ? -5.984 -1.885 16.854 1.00 97.75 234 LEU A C 1
ATOM 1718 O O . LEU A 1 234 ? -5.244 -2.451 16.049 1.00 97.75 234 LEU A O 1
ATOM 1722 N N . VAL A 1 235 ? -6.810 -0.896 16.499 1.00 96.88 235 VAL A N 1
ATOM 1723 C CA . VAL A 1 235 ? -6.976 -0.443 15.111 1.00 96.88 235 VAL A CA 1
ATOM 1724 C C . VAL A 1 235 ? -6.377 0.939 14.910 1.00 96.88 235 VAL A C 1
ATOM 1726 O O . VAL A 1 235 ? -5.482 1.085 14.082 1.00 96.88 235 VAL A O 1
ATOM 1729 N N . SER A 1 236 ? -6.846 1.947 15.649 1.00 95.25 236 SER A N 1
ATOM 1730 C CA . SER A 1 236 ? -6.349 3.321 15.501 1.00 95.25 236 SER A CA 1
ATOM 1731 C C . SER A 1 236 ? -4.883 3.413 15.922 1.00 95.25 236 SER A C 1
ATOM 1733 O O . SER A 1 236 ? -4.022 3.725 15.103 1.00 95.25 236 SER A O 1
ATOM 1735 N N . ASP A 1 237 ? -4.561 3.107 17.174 1.00 94.88 237 ASP A N 1
ATOM 1736 C CA . ASP A 1 237 ? -3.256 3.470 17.727 1.00 94.88 237 ASP A CA 1
ATOM 1737 C C . ASP A 1 237 ? -2.149 2.620 17.129 1.00 94.88 237 ASP A C 1
ATOM 1739 O O . ASP A 1 237 ? -1.116 3.156 16.746 1.00 94.88 237 ASP A O 1
ATOM 1743 N N . VAL A 1 238 ? -2.390 1.321 16.937 1.00 96.00 238 VAL A N 1
ATOM 1744 C CA . VAL A 1 238 ? -1.472 0.449 16.194 1.00 96.00 238 VAL A CA 1
ATOM 1745 C C . VAL A 1 238 ? -1.238 0.983 14.781 1.00 96.00 238 VAL A C 1
ATOM 1747 O O . VAL A 1 238 ? -0.090 1.086 14.355 1.00 96.00 238 VAL A O 1
ATOM 1750 N N . MET A 1 239 ? -2.281 1.381 14.043 1.00 95.19 239 MET A N 1
ATOM 1751 C CA . MET A 1 239 ? -2.108 1.879 12.673 1.00 95.19 239 MET A CA 1
ATOM 1752 C C . MET A 1 239 ? -1.338 3.209 12.605 1.00 95.19 239 MET A C 1
ATOM 1754 O O . MET A 1 239 ? -0.622 3.459 11.627 1.00 95.19 239 MET A O 1
ATOM 1758 N N . PHE A 1 240 ? -1.461 4.037 13.644 1.00 94.31 240 PHE A N 1
ATOM 1759 C CA . PHE A 1 240 ? -0.829 5.352 13.753 1.00 94.31 240 PHE A CA 1
ATOM 1760 C C . PHE A 1 240 ? 0.474 5.370 14.570 1.00 94.31 240 PHE A C 1
ATOM 1762 O O . PHE A 1 240 ? 1.182 6.377 14.570 1.00 94.31 240 PHE A O 1
ATOM 1769 N N . ALA A 1 241 ? 0.866 4.257 15.186 1.00 94.31 241 ALA A N 1
ATOM 1770 C CA . ALA A 1 241 ? 2.121 4.113 15.913 1.00 94.31 241 ALA A CA 1
ATOM 1771 C C . ALA A 1 241 ? 3.320 4.184 14.954 1.00 94.31 241 ALA A C 1
ATOM 1773 O O . ALA A 1 241 ? 3.547 3.288 14.141 1.00 94.31 241 ALA A O 1
ATOM 1774 N N . LEU A 1 242 ? 4.116 5.246 15.037 1.00 92.62 242 LEU A N 1
ATOM 1775 C CA . LEU A 1 242 ? 5.238 5.505 14.143 1.00 92.62 242 LEU A CA 1
ATOM 1776 C C . LEU A 1 242 ? 6.568 5.302 14.868 1.00 92.62 242 LEU A C 1
ATOM 1778 O O . LEU A 1 242 ? 6.844 5.943 15.874 1.00 92.62 242 LEU A O 1
ATOM 1782 N N . THR A 1 243 ? 7.441 4.446 14.326 1.00 91.56 243 THR A N 1
ATOM 1783 C CA . THR A 1 243 ? 8.769 4.219 14.926 1.00 91.56 243 THR A CA 1
ATOM 1784 C C . THR A 1 243 ? 9.533 5.535 15.090 1.00 91.56 243 THR A C 1
ATOM 1786 O O . THR A 1 243 ? 9.483 6.390 14.199 1.00 91.56 243 THR A O 1
ATOM 1789 N N . THR A 1 244 ? 10.355 5.643 16.134 1.00 87.50 244 THR A N 1
ATOM 1790 C CA . THR A 1 244 ? 11.187 6.831 16.388 1.00 87.50 244 THR A CA 1
ATOM 1791 C C . THR A 1 244 ? 11.991 7.259 15.158 1.00 87.50 244 THR A C 1
ATOM 1793 O O . THR A 1 244 ? 12.007 8.434 14.818 1.00 87.50 244 THR A O 1
ATOM 1796 N N . LYS A 1 245 ? 12.576 6.313 14.405 1.00 87.19 245 LYS A N 1
ATOM 1797 C CA . LYS A 1 245 ? 13.317 6.581 13.153 1.00 87.19 245 LYS A CA 1
ATOM 1798 C C . LYS A 1 245 ? 12.479 7.286 12.076 1.00 87.19 245 LYS A C 1
ATOM 1800 O O . LYS A 1 245 ? 13.036 8.023 11.272 1.00 87.19 245 LYS A O 1
ATOM 1805 N N . ARG A 1 246 ? 11.171 7.028 12.013 1.00 89.38 246 ARG A N 1
ATOM 1806 C CA . ARG A 1 246 ? 10.269 7.519 10.957 1.00 89.38 246 ARG A CA 1
ATOM 1807 C C . ARG A 1 246 ? 9.636 8.880 11.274 1.00 89.38 246 ARG A C 1
ATOM 1809 O O . ARG A 1 246 ? 9.051 9.454 10.364 1.00 89.38 246 ARG A O 1
ATOM 1816 N N . ARG A 1 247 ? 9.786 9.389 12.503 1.00 89.69 247 ARG A N 1
ATOM 1817 C CA . ARG A 1 247 ? 9.244 10.689 12.948 1.00 89.69 247 ARG A CA 1
ATOM 1818 C C . ARG A 1 247 ? 10.294 11.730 13.350 1.00 89.69 247 ARG A C 1
ATOM 1820 O O . ARG A 1 247 ? 9.936 12.771 13.882 1.00 89.69 247 ARG A O 1
ATOM 1827 N N . LYS A 1 248 ? 11.586 11.442 13.148 1.00 88.25 248 LYS A N 1
ATOM 1828 C CA . LYS A 1 248 ? 12.664 12.406 13.432 1.00 88.25 248 LYS A CA 1
ATOM 1829 C C . LYS A 1 248 ? 12.547 13.619 12.513 1.00 88.25 248 LYS A C 1
ATOM 1831 O O . LYS A 1 248 ? 12.408 13.445 11.303 1.00 88.25 248 LYS A O 1
ATOM 1836 N N . LEU A 1 249 ? 12.688 14.813 13.082 1.00 92.62 249 LEU A N 1
ATOM 1837 C CA . LEU A 1 249 ? 12.711 16.077 12.345 1.00 92.62 249 LEU A CA 1
ATOM 1838 C C . LEU A 1 249 ? 14.151 16.609 12.236 1.00 92.62 249 LEU A C 1
ATOM 1840 O O . LEU A 1 249 ? 14.987 16.329 13.101 1.00 92.62 249 LEU A O 1
ATOM 1844 N N . GLY A 1 250 ? 14.476 17.344 11.168 1.00 90.81 250 GLY A N 1
ATOM 1845 C CA . GLY A 1 250 ? 15.848 17.803 10.910 1.00 90.81 250 GLY A CA 1
ATOM 1846 C C . GLY A 1 250 ? 16.771 16.694 10.395 1.00 90.81 250 GLY A C 1
ATOM 1847 O O . GLY A 1 250 ? 17.964 16.651 10.712 1.00 90.81 250 GLY A O 1
ATOM 1848 N N . ASP A 1 251 ? 16.229 15.705 9.680 1.00 87.94 251 ASP A N 1
ATOM 1849 C CA . ASP A 1 251 ? 16.999 14.564 9.182 1.00 87.94 251 ASP A CA 1
ATOM 1850 C C . ASP A 1 251 ? 16.839 14.349 7.678 1.00 87.94 251 ASP A C 1
ATOM 1852 O O . ASP A 1 251 ? 16.007 13.569 7.222 1.00 87.94 251 ASP A O 1
ATOM 1856 N N . ALA A 1 252 ? 17.722 14.976 6.900 1.00 85.31 252 ALA A N 1
ATOM 1857 C CA . ALA A 1 252 ? 17.761 14.816 5.449 1.00 85.31 252 ALA A CA 1
ATOM 1858 C C . ALA A 1 252 ? 18.028 13.371 4.977 1.00 85.31 252 ALA A C 1
ATOM 1860 O O . ALA A 1 252 ? 17.770 13.071 3.810 1.00 85.31 252 ALA A O 1
ATOM 1861 N N . SER A 1 253 ? 18.527 12.486 5.853 1.00 81.81 253 SER A N 1
ATOM 1862 C CA . SER A 1 253 ? 18.735 11.060 5.560 1.00 81.81 253 SER A CA 1
ATOM 1863 C C . SER A 1 253 ? 17.493 10.193 5.803 1.00 81.81 253 SER A C 1
ATOM 1865 O O . SER A 1 253 ? 17.509 8.989 5.536 1.00 81.81 253 SER A O 1
ATOM 1867 N N . GLY A 1 254 ? 16.408 10.786 6.311 1.00 82.44 254 GLY A N 1
ATOM 1868 C CA . GLY A 1 254 ? 15.131 10.113 6.496 1.00 82.44 254 GLY A CA 1
ATOM 1869 C C . GLY A 1 254 ? 14.540 9.603 5.178 1.00 82.44 254 GLY A C 1
ATOM 1870 O O . GLY A 1 254 ? 14.807 10.125 4.098 1.00 82.44 254 GLY A O 1
ATOM 1871 N N . ARG A 1 255 ? 13.667 8.589 5.264 1.00 82.69 255 ARG A N 1
ATOM 1872 C CA . ARG A 1 255 ? 13.003 7.988 4.083 1.00 82.69 255 ARG A CA 1
ATOM 1873 C C . ARG A 1 255 ? 12.206 8.988 3.253 1.00 82.69 255 ARG A C 1
ATOM 1875 O O . ARG A 1 255 ? 12.106 8.825 2.041 1.00 82.69 255 ARG A O 1
ATOM 1882 N N . TRP A 1 256 ? 11.646 9.999 3.905 1.00 85.12 256 TRP A N 1
ATOM 1883 C CA . TRP A 1 256 ? 10.917 11.080 3.251 1.00 85.12 256 TRP A CA 1
ATOM 1884 C C . TRP A 1 256 ? 11.729 12.375 3.257 1.00 85.12 256 TRP A C 1
ATOM 1886 O O . TRP A 1 256 ? 11.137 13.443 3.273 1.00 85.12 256 TRP A O 1
ATOM 1896 N N . ALA A 1 257 ? 13.065 12.286 3.243 1.00 85.50 257 ALA A N 1
ATOM 1897 C CA . ALA A 1 257 ? 13.969 13.413 3.464 1.00 85.50 257 ALA A CA 1
ATOM 1898 C C . ALA A 1 257 ? 13.718 14.107 4.817 1.00 85.50 257 ALA A C 1
ATOM 1900 O O . ALA A 1 257 ? 13.157 13.505 5.735 1.00 85.50 257 ALA A O 1
ATOM 1901 N N . ASP A 1 258 ? 14.174 15.353 4.942 1.00 89.62 258 ASP A N 1
ATOM 1902 C CA . ASP A 1 258 ? 13.903 16.168 6.117 1.00 89.62 258 ASP A CA 1
ATOM 1903 C C . ASP A 1 258 ? 12.438 16.604 6.096 1.00 89.62 258 ASP A C 1
ATOM 1905 O O . ASP A 1 258 ? 12.037 17.377 5.229 1.00 89.62 258 ASP A O 1
ATOM 1909 N N . LEU A 1 259 ? 11.646 16.101 7.044 1.00 90.19 259 LEU A N 1
ATOM 1910 C CA . LEU A 1 259 ? 10.209 16.370 7.135 1.00 90.19 259 LEU A CA 1
ATOM 1911 C C . LEU A 1 259 ? 9.881 17.869 7.269 1.00 90.19 259 LEU A C 1
ATOM 1913 O O . LEU A 1 259 ? 8.774 18.266 6.918 1.00 90.19 259 LEU A O 1
ATOM 1917 N N . LEU A 1 260 ? 10.831 18.696 7.723 1.00 91.12 260 LEU A N 1
ATOM 1918 C CA . LEU A 1 260 ? 10.665 20.150 7.838 1.00 91.12 260 LEU A CA 1
ATOM 1919 C C . LEU A 1 260 ? 10.937 20.905 6.525 1.00 91.12 260 LEU A C 1
ATOM 1921 O O . LEU A 1 260 ? 10.560 22.067 6.390 1.00 91.12 260 LEU A O 1
ATOM 1925 N N . ASP A 1 261 ? 11.561 20.261 5.537 1.00 87.62 261 ASP A N 1
ATOM 1926 C CA . ASP A 1 261 ? 11.821 20.849 4.224 1.00 87.62 261 ASP A CA 1
ATOM 1927 C C . ASP A 1 261 ? 10.735 20.442 3.218 1.00 87.62 261 ASP A C 1
ATOM 1929 O O . ASP A 1 261 ? 10.863 19.475 2.465 1.00 87.62 261 ASP A O 1
ATOM 1933 N N . PHE A 1 262 ? 9.661 21.227 3.146 1.00 80.56 262 PHE A N 1
ATOM 1934 C CA . PHE A 1 262 ? 8.543 20.997 2.222 1.00 80.56 262 PHE A CA 1
ATOM 1935 C C . PHE A 1 262 ? 8.875 21.134 0.731 1.00 80.56 262 PHE A C 1
ATOM 1937 O O . PHE A 1 262 ? 8.019 20.821 -0.107 1.00 80.56 262 PHE A O 1
ATOM 1944 N N . SER A 1 263 ? 10.074 21.609 0.385 1.00 78.75 263 SER A N 1
ATOM 1945 C CA . SER A 1 263 ? 10.546 21.605 -1.001 1.00 78.75 263 SER A CA 1
ATOM 1946 C C . SER A 1 263 ? 11.066 20.232 -1.425 1.00 78.75 263 SER A C 1
ATOM 1948 O O . SER A 1 263 ? 11.166 19.944 -2.618 1.00 78.75 263 SER A O 1
ATOM 1950 N N . THR A 1 264 ? 11.367 19.360 -0.458 1.00 79.25 264 THR A N 1
ATOM 1951 C CA . THR A 1 264 ? 11.986 18.067 -0.734 1.00 79.25 264 THR A CA 1
ATOM 1952 C C . THR A 1 264 ? 11.372 16.867 -0.030 1.00 79.25 264 THR A C 1
ATOM 1954 O O . THR A 1 264 ? 11.555 15.742 -0.502 1.00 79.25 264 THR A O 1
ATOM 1957 N N . SER A 1 265 ? 10.623 17.092 1.046 1.00 84.88 265 SER A N 1
ATOM 1958 C CA . SER A 1 265 ? 9.803 16.093 1.709 1.00 84.88 265 SER A CA 1
ATOM 1959 C C . SER A 1 265 ? 8.349 16.191 1.275 1.00 84.88 265 SER A C 1
ATOM 1961 O O . SER A 1 265 ? 7.738 17.263 1.274 1.00 84.88 265 SER A O 1
ATOM 1963 N N . ASN A 1 266 ? 7.773 15.032 0.966 1.00 80.56 266 ASN A N 1
ATOM 1964 C CA . ASN A 1 266 ? 6.336 14.908 0.746 1.00 80.56 266 ASN A CA 1
ATOM 1965 C C . ASN A 1 266 ? 5.565 14.732 2.070 1.00 80.56 266 ASN A C 1
ATOM 1967 O O . ASN A 1 266 ? 4.352 14.907 2.087 1.00 80.56 266 ASN A O 1
ATOM 1971 N N . GLY A 1 267 ? 6.260 14.423 3.171 1.00 88.12 267 GLY A N 1
ATOM 1972 C CA . GLY A 1 267 ? 5.670 14.021 4.446 1.00 88.12 267 GLY A CA 1
ATOM 1973 C C . GLY A 1 267 ? 5.608 12.501 4.629 1.00 88.12 267 GLY A C 1
ATOM 1974 O O . GLY A 1 267 ? 5.787 11.712 3.693 1.00 88.12 267 GLY A O 1
ATOM 1975 N N . VAL A 1 268 ? 5.352 12.087 5.865 1.00 89.62 268 VAL A N 1
ATOM 1976 C CA . VAL A 1 268 ? 5.220 10.690 6.278 1.00 89.62 268 VAL A CA 1
ATOM 1977 C C . VAL A 1 268 ? 4.139 9.984 5.462 1.00 89.62 268 VAL A C 1
ATOM 1979 O O . VAL A 1 268 ? 3.082 10.537 5.176 1.00 89.62 268 VAL A O 1
ATOM 1982 N N . TRP A 1 269 ? 4.439 8.746 5.062 1.00 87.25 269 TRP A N 1
ATOM 1983 C CA . TRP A 1 269 ? 3.580 7.879 4.249 1.00 87.25 269 TRP A CA 1
ATOM 1984 C C . TRP A 1 269 ? 3.136 8.449 2.901 1.00 87.25 269 TRP A C 1
ATOM 1986 O O . TRP A 1 269 ? 2.262 7.862 2.278 1.00 87.25 269 TRP A O 1
ATOM 1996 N N . SER A 1 270 ? 3.764 9.504 2.381 1.00 81.31 270 SER A N 1
ATOM 1997 C CA . SER A 1 270 ? 3.496 10.004 1.021 1.00 81.31 270 SER A CA 1
ATOM 1998 C C . SER A 1 270 ? 4.091 9.094 -0.067 1.00 81.31 270 SER A C 1
ATOM 2000 O O . SER A 1 270 ? 4.786 9.528 -0.984 1.00 81.31 270 SER A O 1
ATOM 2002 N N . ASP A 1 271 ? 3.870 7.794 0.095 1.00 83.12 271 ASP A N 1
ATOM 2003 C CA . ASP A 1 271 ? 4.249 6.682 -0.751 1.00 83.12 271 ASP A CA 1
ATOM 2004 C C . ASP A 1 271 ? 3.198 5.561 -0.603 1.00 83.12 271 ASP A C 1
ATOM 2006 O O . ASP A 1 271 ? 2.176 5.704 0.074 1.00 83.12 271 ASP A O 1
ATOM 2010 N N . ALA A 1 272 ? 3.448 4.414 -1.229 1.00 84.56 272 ALA A N 1
ATOM 2011 C CA . ALA A 1 272 ? 2.535 3.276 -1.232 1.00 84.56 272 ALA A CA 1
ATOM 2012 C C . ALA A 1 272 ? 2.093 2.765 0.152 1.00 84.56 272 ALA A C 1
ATOM 2014 O O . ALA A 1 272 ? 1.033 2.145 0.271 1.00 84.56 272 ALA A O 1
ATOM 2015 N N . ASN A 1 273 ? 2.850 3.069 1.209 1.00 85.06 273 ASN A N 1
ATOM 2016 C CA . ASN A 1 273 ? 2.472 2.753 2.579 1.00 85.06 273 ASN A CA 1
ATOM 2017 C C . ASN A 1 273 ? 1.140 3.395 2.981 1.00 85.06 273 ASN A C 1
ATOM 2019 O O . ASN A 1 273 ? 0.408 2.786 3.755 1.00 85.06 273 ASN A O 1
ATOM 2023 N N . LEU A 1 274 ? 0.783 4.573 2.464 1.00 86.12 274 LEU A N 1
ATOM 2024 C CA . LEU A 1 274 ? -0.533 5.161 2.725 1.00 86.12 274 LEU A CA 1
ATOM 2025 C C . LEU A 1 274 ? -1.649 4.371 2.040 1.00 86.12 274 LEU A C 1
ATOM 2027 O O . LEU A 1 274 ? -2.682 4.122 2.657 1.00 86.12 274 LEU A O 1
ATOM 2031 N N . GLY A 1 275 ? -1.413 3.880 0.819 1.00 83.62 275 GLY A N 1
ATOM 2032 C CA . GLY A 1 275 ? -2.354 2.997 0.126 1.00 83.62 275 GLY A CA 1
ATOM 2033 C C . GLY A 1 275 ? -2.691 1.758 0.954 1.00 83.62 275 GLY A C 1
ATOM 2034 O O . GLY A 1 275 ? -3.859 1.434 1.133 1.00 83.62 275 GLY A O 1
ATOM 2035 N N . HIS A 1 276 ? -1.687 1.115 1.555 1.00 86.88 276 HIS A N 1
ATOM 2036 C CA . HIS A 1 276 ? -1.913 -0.047 2.418 1.00 86.88 276 HIS A CA 1
ATOM 2037 C C . HIS A 1 276 ? -2.768 0.258 3.665 1.00 86.88 276 HIS A C 1
ATOM 2039 O O . HIS A 1 276 ? -3.474 -0.634 4.130 1.00 86.88 276 HIS A O 1
ATOM 2045 N N . ARG A 1 277 ? -2.773 1.505 4.161 1.00 91.00 277 ARG A N 1
ATOM 2046 C CA . ARG A 1 277 ? -3.576 1.942 5.323 1.00 91.00 277 ARG A CA 1
ATOM 2047 C C . ARG A 1 277 ? -4.970 2.437 4.956 1.00 91.00 277 ARG A C 1
ATOM 2049 O O . ARG A 1 277 ? -5.877 2.359 5.780 1.00 91.00 277 ARG A O 1
ATOM 2056 N N . GLY A 1 278 ? -5.155 2.915 3.724 1.00 91.88 278 GLY A N 1
ATOM 2057 C CA . GLY A 1 278 ? -6.374 3.601 3.291 1.00 91.88 278 GLY A CA 1
ATOM 2058 C C . GLY A 1 278 ? -7.658 2.810 3.546 1.00 91.88 278 GLY A C 1
ATOM 2059 O O . GLY A 1 278 ? -8.669 3.390 3.932 1.00 91.88 278 GLY A O 1
ATOM 2060 N N . LYS A 1 279 ? -7.620 1.477 3.417 1.00 93.12 279 LYS A N 1
ATOM 2061 C CA . LYS A 1 279 ? -8.786 0.631 3.715 1.00 93.12 279 LYS A CA 1
ATOM 2062 C C . LYS A 1 279 ? -9.138 0.640 5.207 1.00 93.12 279 LYS A C 1
ATOM 2064 O O . LYS A 1 279 ? -10.309 0.762 5.547 1.00 93.12 279 LYS A O 1
ATOM 2069 N N . THR A 1 280 ? -8.150 0.541 6.098 1.00 95.69 280 THR A N 1
ATOM 2070 C CA . THR A 1 280 ? -8.380 0.629 7.550 1.00 95.69 280 THR A CA 1
ATOM 2071 C C . THR A 1 280 ? -8.847 2.027 7.944 1.00 95.69 280 THR A C 1
ATOM 2073 O O . THR A 1 280 ? -9.743 2.163 8.767 1.00 95.69 280 THR A O 1
ATOM 2076 N N . PHE A 1 281 ? -8.316 3.071 7.309 1.00 94.31 281 PHE A N 1
ATOM 2077 C CA . PHE A 1 281 ? -8.787 4.440 7.516 1.00 94.31 281 PHE A CA 1
ATOM 2078 C C . PHE A 1 281 ? -10.252 4.612 7.096 1.00 94.31 281 PHE A C 1
ATOM 2080 O O . PHE A 1 281 ? -11.037 5.180 7.850 1.00 94.31 281 PHE A O 1
ATOM 2087 N N . ALA A 1 282 ? -10.658 4.039 5.959 1.00 94.75 282 ALA A N 1
ATOM 2088 C CA . ALA A 1 282 ? -12.063 4.008 5.553 1.00 94.75 282 ALA A CA 1
ATOM 2089 C C . ALA A 1 282 ? -12.944 3.259 6.567 1.00 94.75 282 ALA A C 1
ATOM 2091 O O . ALA A 1 282 ? -14.048 3.709 6.863 1.00 94.75 282 ALA A O 1
ATOM 2092 N N . VAL A 1 283 ? -12.448 2.150 7.133 1.00 96.06 283 VAL A N 1
ATOM 2093 C CA . VAL A 1 283 ? -13.125 1.455 8.238 1.00 96.06 283 VAL A CA 1
ATOM 2094 C C . VAL A 1 283 ? -13.287 2.379 9.442 1.00 96.06 283 VAL A C 1
ATOM 2096 O O . VAL A 1 283 ? -14.400 2.490 9.936 1.00 96.06 283 VAL A O 1
ATOM 2099 N N . LEU A 1 284 ? -12.241 3.085 9.880 1.00 95.44 284 LEU A N 1
ATOM 2100 C CA . LEU A 1 284 ? -12.308 3.996 11.032 1.00 95.44 284 LEU A CA 1
ATOM 2101 C C . LEU A 1 284 ? -13.288 5.158 10.816 1.00 95.44 284 LEU A C 1
ATOM 2103 O O . LEU A 1 284 ? -14.031 5.492 11.737 1.00 95.44 284 LEU A O 1
ATOM 2107 N N . ALA A 1 285 ? -13.361 5.717 9.603 1.00 93.00 285 ALA A N 1
ATOM 2108 C CA . ALA A 1 285 ? -14.326 6.770 9.268 1.00 93.00 285 ALA A CA 1
ATOM 2109 C C . ALA A 1 285 ? -15.787 6.345 9.480 1.00 93.00 285 ALA A C 1
ATOM 2111 O O . ALA A 1 285 ? -16.640 7.196 9.711 1.00 93.00 285 ALA A O 1
ATOM 2112 N N . TRP A 1 286 ? -16.076 5.043 9.409 1.00 94.75 286 TRP A N 1
ATOM 2113 C CA . TRP A 1 286 ? -17.386 4.479 9.717 1.00 94.75 286 TRP A CA 1
ATOM 2114 C C . TRP A 1 286 ? -17.463 3.960 11.156 1.00 94.75 286 TRP A C 1
ATOM 2116 O O . TRP A 1 286 ? -18.354 4.339 11.908 1.00 94.75 286 TRP A O 1
ATOM 2126 N N . ALA A 1 287 ? -16.533 3.100 11.560 1.00 95.81 287 ALA A N 1
ATOM 2127 C CA . ALA A 1 287 ? -16.627 2.310 12.779 1.00 95.81 287 ALA A CA 1
ATOM 2128 C C . ALA A 1 287 ? -16.550 3.147 14.064 1.00 95.81 287 ALA A C 1
ATOM 2130 O O . ALA A 1 287 ? -17.046 2.703 15.090 1.00 95.81 287 ALA A O 1
ATOM 2131 N N . LEU A 1 288 ? -15.991 4.362 14.025 1.00 93.50 288 LEU A N 1
ATOM 2132 C CA . LEU A 1 288 ? -15.977 5.257 15.188 1.00 93.50 288 LEU A CA 1
ATOM 2133 C C . LEU A 1 288 ? -17.362 5.819 15.540 1.00 93.50 288 LEU A C 1
ATOM 2135 O O . LEU A 1 288 ? -17.559 6.215 16.685 1.00 93.50 288 LEU A O 1
ATOM 2139 N N . GLN A 1 289 ? -18.298 5.856 14.579 1.00 92.25 289 GLN A N 1
ATOM 2140 C CA . GLN A 1 289 ? -19.682 6.341 14.743 1.00 92.25 289 GLN A CA 1
ATOM 2141 C C . GLN A 1 289 ? -19.800 7.741 15.383 1.00 92.25 289 GLN A C 1
ATOM 2143 O O . GLN A 1 289 ? -20.837 8.113 15.931 1.00 92.25 289 GLN A O 1
ATOM 2148 N N . ASP A 1 290 ? -18.739 8.541 15.285 1.00 86.69 290 ASP A N 1
ATOM 2149 C CA . ASP A 1 290 ? -18.660 9.887 15.833 1.00 86.69 290 ASP A CA 1
ATOM 2150 C C . ASP A 1 290 ? -17.837 10.768 14.892 1.00 86.69 290 ASP A C 1
ATOM 2152 O O . ASP A 1 290 ? -16.650 10.533 14.663 1.00 86.69 290 ASP A O 1
ATOM 2156 N N . TYR A 1 291 ? -18.484 11.798 14.349 1.00 82.19 291 TYR A N 1
ATOM 2157 C CA . TYR A 1 291 ? -17.865 12.745 13.425 1.00 82.19 291 TYR A CA 1
ATOM 2158 C C . TYR A 1 291 ? -16.765 13.585 14.048 1.00 82.19 291 TYR A C 1
ATOM 2160 O O . TYR A 1 291 ? -15.966 14.127 13.297 1.00 82.19 291 TYR A O 1
ATOM 2168 N N . ASN A 1 292 ? -16.760 13.750 15.370 1.00 82.56 292 ASN A N 1
ATOM 2169 C CA . ASN A 1 292 ? -15.842 14.650 16.062 1.00 82.56 292 ASN A CA 1
ATOM 2170 C C . ASN A 1 292 ? -14.678 13.902 16.712 1.00 82.56 292 ASN A C 1
ATOM 2172 O O . ASN A 1 292 ? -13.746 14.540 17.197 1.00 82.56 292 ASN A O 1
ATOM 2176 N N . ARG A 1 293 ? -14.709 12.563 16.733 1.00 88.06 293 ARG A N 1
ATOM 2177 C CA . ARG A 1 293 ? -13.573 11.786 17.228 1.00 88.06 293 ARG A CA 1
ATOM 2178 C C . ARG A 1 293 ? -12.426 11.872 16.236 1.00 88.06 293 ARG A C 1
ATOM 2180 O O . ARG A 1 293 ? -12.666 11.595 15.061 1.00 88.06 293 ARG A O 1
ATOM 2187 N N . PRO A 1 294 ? -11.205 12.209 16.675 1.00 89.50 294 PRO A N 1
ATOM 2188 C CA . PRO A 1 294 ? -10.043 12.120 15.806 1.00 89.50 294 PRO A CA 1
ATOM 2189 C C . PRO A 1 294 ? -9.881 10.691 15.279 1.00 89.50 294 PRO A C 1
ATOM 2191 O O . PRO A 1 294 ? -10.238 9.727 15.961 1.00 89.50 294 PRO A O 1
ATOM 2194 N N . ILE A 1 295 ? -9.297 10.537 14.091 1.00 92.12 295 ILE A N 1
ATOM 2195 C CA . ILE A 1 295 ? -8.987 9.200 13.558 1.00 92.12 295 ILE A CA 1
ATOM 2196 C C . ILE A 1 295 ? -7.982 8.436 14.432 1.00 92.12 295 ILE A C 1
ATOM 2198 O O . ILE A 1 295 ? -7.955 7.205 14.402 1.00 92.12 295 ILE A O 1
ATOM 2202 N N . THR A 1 296 ? -7.168 9.161 15.207 1.00 92.50 296 THR A N 1
ATOM 2203 C CA . THR A 1 296 ? -6.237 8.592 16.181 1.00 92.50 296 THR A CA 1
ATOM 2204 C C . THR A 1 296 ? -6.007 9.486 17.391 1.00 92.50 296 THR A C 1
ATOM 2206 O O . THR A 1 296 ? -6.113 10.703 17.303 1.00 92.50 296 THR A O 1
ATOM 2209 N N . TYR A 1 297 ? -5.622 8.900 18.520 1.00 89.75 297 TYR A N 1
ATOM 2210 C CA . TYR A 1 297 ? -5.210 9.639 19.718 1.00 89.75 297 TYR A CA 1
ATOM 2211 C C . TYR A 1 297 ? -3.689 9.661 19.904 1.00 89.75 297 TYR A C 1
ATOM 2213 O O . TYR A 1 297 ? -3.191 10.089 20.943 1.00 89.75 297 TYR A O 1
ATOM 2221 N N . VAL A 1 298 ? -2.938 9.188 18.910 1.00 91.69 298 VAL A N 1
ATOM 2222 C CA . VAL A 1 298 ? -1.483 9.305 18.876 1.00 91.69 298 VAL A CA 1
ATOM 2223 C C . VAL A 1 298 ? -1.124 10.780 18.605 1.00 91.69 298 VAL A C 1
ATOM 2225 O O . VAL A 1 298 ? -1.468 11.298 17.542 1.00 91.69 298 VAL A O 1
ATOM 2228 N N . PRO A 1 299 ? -0.465 11.492 19.538 1.00 88.12 299 PRO A N 1
ATOM 2229 C CA . PRO A 1 299 ? -0.509 12.957 19.562 1.00 88.12 299 PRO A CA 1
ATOM 2230 C C . PRO A 1 299 ? 0.357 13.637 18.491 1.00 88.12 299 PRO A C 1
ATOM 2232 O O . PRO A 1 299 ? -0.037 14.665 17.960 1.00 88.12 299 PRO A O 1
ATOM 2235 N N . TYR A 1 300 ? 1.487 13.045 18.088 1.00 89.69 300 TYR A N 1
ATOM 2236 C CA . TYR A 1 300 ? 2.411 13.630 17.094 1.00 89.69 300 TYR A CA 1
ATOM 2237 C C . TYR A 1 300 ? 1.885 13.669 15.648 1.00 89.69 300 TYR A C 1
ATOM 2239 O O . TYR A 1 300 ? 2.647 13.939 14.718 1.00 89.69 300 TYR A O 1
ATOM 2247 N N . TRP A 1 301 ? 0.607 13.360 15.431 1.00 90.38 301 TRP A N 1
ATOM 2248 C CA . TRP A 1 301 ? -0.057 13.537 14.140 1.00 90.38 301 TRP A CA 1
ATOM 2249 C C . TRP A 1 301 ? -0.751 14.891 13.998 1.00 90.38 301 TRP A C 1
ATOM 2251 O O . TRP A 1 301 ? -1.070 15.262 12.869 1.00 90.38 301 TRP A O 1
ATOM 2261 N N . TYR A 1 302 ? -0.939 15.622 15.097 1.00 88.38 302 TYR A N 1
ATOM 2262 C CA . TYR A 1 302 ? -1.650 16.898 15.130 1.00 88.38 302 TYR A CA 1
ATOM 2263 C C . TYR A 1 302 ? -0.695 18.071 15.332 1.00 88.38 302 TYR A C 1
ATOM 2265 O O . TYR A 1 302 ? 0.416 17.912 15.837 1.00 88.38 302 TYR A O 1
ATOM 2273 N N . ASP A 1 303 ? -1.126 19.246 14.885 1.00 88.06 303 ASP A N 1
ATOM 2274 C CA . ASP A 1 303 ? -0.322 20.466 14.825 1.00 88.06 303 ASP A CA 1
ATOM 2275 C C . ASP A 1 303 ? -0.131 21.182 16.168 1.00 88.06 303 ASP A C 1
ATOM 2277 O O . ASP A 1 303 ? 0.719 22.066 16.278 1.00 88.06 303 ASP A O 1
ATOM 2281 N N . ASP A 1 304 ? -0.881 20.784 17.191 1.00 86.56 304 ASP A N 1
ATOM 2282 C CA . ASP A 1 304 ? -0.760 21.248 18.573 1.00 86.56 304 ASP A CA 1
ATOM 2283 C C . ASP A 1 304 ? 0.249 20.436 19.403 1.00 86.56 304 ASP A C 1
ATOM 2285 O O . ASP A 1 304 ? 0.480 20.735 20.578 1.00 86.56 304 ASP A O 1
ATOM 2289 N N . TYR A 1 305 ? 0.878 19.425 18.802 1.00 88.44 305 TYR A N 1
ATOM 2290 C CA . TYR A 1 305 ? 1.935 18.650 19.434 1.00 88.44 305 TYR A CA 1
ATOM 2291 C C . TYR A 1 305 ? 3.250 19.442 19.545 1.00 88.44 305 TYR A C 1
ATOM 2293 O O . TYR A 1 305 ? 3.660 20.152 18.626 1.00 88.44 305 TYR A O 1
ATOM 2301 N N . ASP A 1 306 ? 3.964 19.261 20.660 1.00 88.06 306 ASP A N 1
ATOM 2302 C CA . ASP A 1 306 ? 5.294 19.840 20.878 1.00 88.06 306 ASP A CA 1
ATOM 2303 C C . ASP A 1 306 ? 6.359 19.136 20.017 1.00 88.06 306 ASP A C 1
ATOM 2305 O O . ASP A 1 306 ? 7.058 18.211 20.451 1.00 88.06 306 ASP A O 1
ATOM 2309 N N . PHE A 1 307 ? 6.481 19.566 18.763 1.00 89.56 307 PHE A N 1
ATOM 2310 C CA . PHE A 1 307 ? 7.450 19.017 17.818 1.00 89.56 307 PHE A CA 1
ATOM 2311 C C . PHE A 1 307 ? 8.907 19.373 18.141 1.00 89.56 307 PHE A C 1
ATOM 2313 O O . PHE A 1 307 ? 9.795 18.675 17.637 1.00 89.56 307 PHE A O 1
ATOM 2320 N N . ASP A 1 308 ? 9.184 20.356 19.009 1.00 88.50 308 ASP A N 1
ATOM 2321 C CA . ASP A 1 308 ? 10.557 20.646 19.450 1.00 88.50 308 ASP A CA 1
ATOM 2322 C C . ASP A 1 308 ? 11.166 19.419 20.149 1.00 88.50 308 ASP A C 1
ATOM 2324 O O . ASP A 1 308 ? 12.352 19.125 19.991 1.00 88.50 308 ASP A O 1
ATOM 2328 N N . SER A 1 309 ? 10.335 18.612 20.820 1.00 84.50 309 SER A N 1
ATOM 2329 C CA . SER A 1 309 ? 10.739 17.340 21.438 1.00 84.50 309 SER A CA 1
ATOM 2330 C C . SER A 1 309 ? 11.257 16.279 20.448 1.00 84.50 309 SER A C 1
ATOM 2332 O O . SER A 1 309 ? 11.972 15.355 20.845 1.00 84.50 309 SER A O 1
ATOM 2334 N N . LEU A 1 310 ? 10.908 16.386 19.160 1.00 87.25 310 LEU A N 1
ATOM 2335 C CA . LEU A 1 310 ? 11.308 15.456 18.093 1.00 87.25 310 LEU A CA 1
ATOM 2336 C C . LEU A 1 310 ? 12.379 16.041 17.159 1.00 87.25 310 LEU A C 1
ATOM 2338 O O . LEU A 1 310 ? 12.931 15.318 16.315 1.00 87.25 310 LEU A O 1
ATOM 2342 N N . ALA A 1 311 ? 12.658 17.335 17.292 1.00 89.50 311 ALA A N 1
ATOM 2343 C CA . ALA A 1 311 ? 13.552 18.088 16.435 1.00 89.50 311 ALA A CA 1
ATOM 2344 C C . ALA A 1 311 ? 15.021 17.944 16.844 1.00 89.50 311 ALA A C 1
ATOM 2346 O O . ALA A 1 311 ? 15.384 17.899 18.020 1.00 89.50 311 ALA A O 1
ATOM 2347 N N . LYS A 1 312 ? 15.916 17.879 15.850 1.00 88.19 312 LYS A N 1
ATOM 2348 C CA . LYS A 1 312 ? 17.351 18.046 16.111 1.00 88.19 312 LYS A CA 1
ATOM 2349 C C . LYS A 1 312 ? 17.642 19.501 16.484 1.00 88.19 312 LYS A C 1
ATOM 2351 O O . LYS A 1 312 ? 17.025 20.416 15.945 1.00 88.19 312 LYS A O 1
ATOM 2356 N N . LYS A 1 313 ? 18.654 19.693 17.336 1.00 83.56 313 LYS A N 1
ATOM 2357 C CA . LYS A 1 313 ? 19.084 20.999 17.870 1.00 83.56 313 LYS A CA 1
ATOM 2358 C C . LYS A 1 313 ? 19.292 22.087 16.801 1.00 83.56 313 LYS A C 1
ATOM 2360 O O . LYS A 1 313 ? 18.996 23.241 17.069 1.00 83.56 313 LYS A O 1
ATOM 2365 N N . ASP A 1 314 ? 19.751 21.703 15.609 1.00 85.94 314 ASP A N 1
ATOM 2366 C CA . ASP A 1 314 ? 20.067 22.615 14.498 1.00 85.94 314 ASP A CA 1
ATOM 2367 C C . ASP A 1 314 ? 19.148 22.386 13.279 1.00 85.94 314 ASP A C 1
ATOM 2369 O O . ASP A 1 314 ? 19.570 22.499 12.127 1.00 85.94 314 ASP A O 1
ATOM 2373 N N . SER A 1 315 ? 17.907 21.960 13.524 1.00 90.88 315 SER A N 1
ATOM 2374 C CA . SER A 1 315 ? 16.911 21.726 12.473 1.00 90.88 315 SER A CA 1
ATOM 2375 C C . SER A 1 315 ? 16.333 23.032 11.910 1.00 90.88 315 SER A C 1
ATOM 2377 O O . SER A 1 315 ? 16.514 24.114 12.472 1.00 90.88 315 SER A O 1
ATOM 2379 N N . LEU A 1 316 ? 15.655 22.938 10.761 1.00 89.94 316 LEU A N 1
ATOM 2380 C CA . LEU A 1 316 ? 14.858 24.050 10.239 1.00 89.94 316 LEU A CA 1
ATOM 2381 C C . LEU A 1 316 ? 13.766 24.445 11.253 1.00 89.94 316 LEU A C 1
ATOM 2383 O O . LEU A 1 316 ? 13.332 23.598 12.030 1.00 89.94 316 LEU A O 1
ATOM 2387 N N . PRO A 1 317 ? 13.278 25.698 11.245 1.00 91.69 317 PRO A N 1
ATOM 2388 C CA . PRO A 1 317 ? 12.138 26.075 12.074 1.00 91.69 317 PRO A CA 1
ATOM 2389 C C . PRO A 1 317 ? 10.922 25.198 11.768 1.00 91.69 317 PRO A C 1
ATOM 2391 O O . PRO A 1 317 ? 10.626 24.944 10.597 1.00 91.69 317 PRO A O 1
ATOM 2394 N N . ILE A 1 318 ? 10.204 24.769 12.806 1.00 91.19 318 ILE A N 1
ATOM 2395 C CA . ILE A 1 318 ? 8.973 23.995 12.641 1.00 91.19 318 ILE A CA 1
ATOM 2396 C C . ILE A 1 318 ? 7.907 24.905 12.008 1.00 91.19 318 ILE A C 1
ATOM 2398 O O . ILE A 1 318 ? 7.610 25.970 12.558 1.00 91.19 318 ILE A O 1
ATOM 2402 N N . PRO A 1 319 ? 7.346 24.540 10.840 1.00 86.38 319 PRO A N 1
ATOM 2403 C CA . PRO A 1 319 ? 6.303 25.332 10.202 1.00 86.38 319 PRO A CA 1
ATOM 2404 C C . PRO A 1 319 ? 5.071 25.496 11.097 1.00 86.38 319 PRO A C 1
ATOM 2406 O O . PRO A 1 319 ? 4.688 24.584 11.825 1.00 86.38 319 PRO A O 1
ATOM 2409 N N . HIS A 1 320 ? 4.391 26.637 10.984 1.00 81.62 320 HIS A N 1
ATOM 2410 C CA . HIS A 1 320 ? 3.063 26.798 11.577 1.00 81.62 320 HIS A CA 1
ATOM 2411 C C . HIS A 1 320 ? 2.092 25.772 10.962 1.00 81.62 320 HIS A C 1
ATOM 2413 O O . HIS A 1 320 ? 2.067 25.620 9.739 1.00 81.62 320 HIS A O 1
ATOM 2419 N N . ASN A 1 321 ? 1.282 25.104 11.790 1.00 82.25 321 ASN A N 1
ATOM 2420 C CA . ASN A 1 321 ? 0.417 23.974 11.410 1.00 82.25 321 ASN A CA 1
ATOM 2421 C C . ASN A 1 321 ? 1.179 22.756 10.849 1.00 82.25 321 ASN A C 1
ATOM 2423 O O . ASN A 1 321 ? 0.718 22.105 9.909 1.00 82.25 321 ASN A O 1
ATOM 2427 N N . PHE A 1 322 ? 2.384 22.482 11.356 1.00 88.81 322 PHE A N 1
ATOM 2428 C CA . PHE A 1 322 ? 3.134 21.300 10.945 1.00 88.81 322 PHE A CA 1
ATOM 2429 C C . PHE A 1 322 ? 2.423 20.016 11.377 1.00 88.81 322 PHE A C 1
ATOM 2431 O O . PHE A 1 322 ? 1.993 19.873 12.515 1.00 88.81 322 PHE A O 1
ATOM 2438 N N . SER A 1 323 ? 2.385 19.046 10.474 1.00 89.62 323 SER A N 1
ATOM 2439 C CA . SER A 1 323 ? 1.956 17.685 10.754 1.00 89.62 323 SER A CA 1
ATOM 2440 C C . SER A 1 323 ? 2.805 16.713 9.940 1.00 89.62 323 SER A C 1
ATOM 2442 O O . SER A 1 323 ? 3.389 17.050 8.904 1.00 89.62 323 SER A O 1
ATOM 2444 N N . LEU A 1 324 ? 2.887 15.468 10.409 1.00 90.94 324 LEU A N 1
ATOM 2445 C CA . LEU A 1 324 ? 3.701 14.450 9.750 1.00 90.94 324 LEU A CA 1
ATOM 2446 C C . LEU A 1 324 ? 3.154 14.069 8.366 1.00 90.94 324 LEU A C 1
ATOM 2448 O O . LEU A 1 324 ? 3.943 13.850 7.446 1.00 90.94 324 LEU A O 1
ATOM 2452 N N . VAL A 1 325 ? 1.829 14.008 8.196 1.00 88.50 325 VAL A N 1
ATOM 2453 C CA . VAL A 1 325 ? 1.187 13.939 6.873 1.00 88.50 325 VAL A CA 1
ATOM 2454 C C . VAL A 1 325 ? 0.840 15.359 6.462 1.00 88.50 325 VAL A C 1
ATOM 2456 O O . VAL A 1 325 ? -0.090 15.919 7.009 1.00 88.50 325 VAL A O 1
ATOM 2459 N N . ARG A 1 326 ? 1.512 15.916 5.455 1.00 82.00 326 ARG A N 1
ATOM 2460 C CA . ARG A 1 326 ? 1.431 17.344 5.091 1.00 82.00 326 ARG A CA 1
ATOM 2461 C C . ARG A 1 326 ? 0.016 17.927 4.930 1.00 82.00 326 ARG A C 1
ATOM 2463 O O . ARG A 1 326 ? -0.165 19.131 5.069 1.00 82.00 326 ARG A O 1
ATOM 2470 N N . SER A 1 327 ? -0.956 17.107 4.544 1.00 85.06 327 SER A N 1
ATOM 2471 C CA . SER A 1 327 ? -2.348 17.516 4.345 1.00 85.06 327 SER A CA 1
ATOM 2472 C C . SER A 1 327 ? -3.238 17.337 5.577 1.00 85.06 327 SER A C 1
ATOM 2474 O O . SER A 1 327 ? -4.360 17.834 5.571 1.00 85.06 327 SER A O 1
ATOM 2476 N N . LEU A 1 328 ? -2.766 16.631 6.605 1.00 86.69 328 LEU A N 1
ATOM 2477 C CA . LEU A 1 328 ? -3.424 16.529 7.903 1.00 86.69 328 LEU A CA 1
ATOM 2478 C C . LEU A 1 328 ? -3.197 17.841 8.666 1.00 86.69 328 LEU A C 1
ATOM 2480 O O . LEU A 1 328 ? -2.098 18.386 8.634 1.00 86.69 328 LEU A O 1
ATOM 2484 N N . GLY A 1 329 ? -4.231 18.372 9.307 1.00 77.19 329 GLY A N 1
ATOM 2485 C CA . GLY A 1 329 ? -4.140 19.597 10.104 1.00 77.19 329 GLY A CA 1
ATOM 2486 C C . GLY A 1 329 ? -4.542 19.339 11.548 1.00 77.19 329 GLY A C 1
ATOM 2487 O O . GLY A 1 329 ? -4.344 18.241 12.070 1.00 77.19 329 GLY A O 1
ATOM 2488 N N . SER A 1 330 ? -5.164 20.343 12.158 1.00 81.25 330 SER A N 1
ATOM 2489 C CA . SER A 1 330 ? -5.795 20.217 13.466 1.00 81.25 330 SER A CA 1
ATOM 2490 C C . SER A 1 330 ? -6.890 19.147 13.489 1.00 81.25 330 SER A C 1
ATOM 2492 O O . SER A 1 330 ? -7.460 18.773 12.458 1.00 81.25 330 SER A O 1
ATOM 2494 N N . VAL A 1 331 ? -7.190 18.648 14.692 1.00 76.94 331 VAL A N 1
ATOM 2495 C CA . VAL A 1 331 ? -8.209 17.615 14.914 1.00 76.94 331 VAL A CA 1
ATOM 2496 C C . VAL A 1 331 ? -9.547 18.058 14.321 1.00 76.94 331 VAL A C 1
ATOM 2498 O O . VAL A 1 331 ? -10.172 19.011 14.789 1.00 76.94 331 VAL A O 1
ATOM 2501 N N . SER A 1 332 ? -9.997 17.337 13.294 1.00 80.38 332 SER A N 1
ATOM 2502 C CA . SER A 1 332 ? -11.190 17.691 12.514 1.00 80.38 332 SER A CA 1
ATOM 2503 C C . SER A 1 332 ? -12.213 16.556 12.413 1.00 80.38 332 SER A C 1
ATOM 2505 O O . SER A 1 332 ? -13.257 16.699 11.760 1.00 80.38 332 SER A O 1
ATOM 2507 N N . GLY A 1 333 ? -11.921 15.447 13.096 1.00 88.75 333 GLY A N 1
ATOM 2508 C CA . GLY A 1 333 ? -12.753 14.261 13.172 1.00 88.75 333 GLY A CA 1
ATOM 2509 C C . GLY A 1 333 ? -12.454 13.242 12.075 1.00 88.75 333 GLY A C 1
ATOM 2510 O O . GLY A 1 333 ? -12.056 13.599 10.969 1.00 88.75 333 GLY A O 1
ATOM 2511 N N . ALA A 1 334 ? -12.689 11.960 12.349 1.00 89.81 334 ALA A N 1
ATOM 2512 C CA . ALA A 1 334 ? -12.156 10.870 11.542 1.00 89.81 334 ALA A CA 1
ATOM 2513 C C . ALA A 1 334 ? -12.543 10.926 10.054 1.00 89.81 334 ALA A C 1
ATOM 2515 O O . ALA A 1 334 ? -11.655 10.750 9.221 1.00 89.81 334 ALA A O 1
ATOM 2516 N N . PRO A 1 335 ? -13.798 11.227 9.656 1.00 89.38 335 PRO A N 1
ATOM 2517 C CA . PRO A 1 335 ? -14.126 11.389 8.238 1.00 89.38 335 PRO A CA 1
ATOM 2518 C C . PRO A 1 335 ? -13.348 12.526 7.557 1.00 89.38 335 PRO A C 1
ATOM 2520 O O . PRO A 1 335 ? -12.947 12.386 6.401 1.00 89.38 335 PRO A O 1
ATOM 2523 N N . SER A 1 336 ? -13.116 13.638 8.262 1.00 90.12 336 SER A N 1
ATOM 2524 C CA . SER A 1 336 ? -12.319 14.765 7.761 1.00 90.12 336 SER A CA 1
ATOM 2525 C C . SER A 1 336 ? -10.849 14.371 7.646 1.00 90.12 336 SER A C 1
ATOM 2527 O O . SER A 1 336 ? -10.235 14.601 6.607 1.00 90.12 336 SER A O 1
ATOM 2529 N N . ASP A 1 337 ? -10.314 13.707 8.671 1.00 91.56 337 ASP A N 1
ATOM 2530 C CA . ASP A 1 337 ? -8.922 13.264 8.724 1.00 91.56 337 ASP A CA 1
ATOM 2531 C C . ASP A 1 337 ? -8.625 12.252 7.603 1.00 91.56 337 ASP A C 1
ATOM 2533 O O . ASP A 1 337 ? -7.585 12.338 6.953 1.00 91.56 337 ASP A O 1
ATOM 2537 N N . VAL A 1 338 ? -9.558 11.338 7.290 1.00 92.06 338 VAL A N 1
ATOM 2538 C CA . VAL A 1 338 ? -9.432 10.429 6.135 1.00 92.06 338 VAL A CA 1
ATOM 2539 C C . VAL A 1 338 ? -9.310 11.209 4.832 1.00 92.06 338 VAL A C 1
ATOM 2541 O O . VAL A 1 338 ? -8.416 10.926 4.034 1.00 92.06 338 VAL A O 1
ATOM 2544 N N . VAL A 1 339 ? -10.181 12.191 4.597 1.00 92.38 339 VAL A N 1
ATOM 2545 C CA . VAL A 1 339 ? -10.136 13.010 3.376 1.00 92.38 339 VAL A CA 1
ATOM 2546 C C . VAL A 1 339 ? -8.855 13.842 3.310 1.00 92.38 339 VAL A C 1
ATOM 2548 O O . VAL A 1 339 ? -8.229 13.920 2.251 1.00 92.38 339 VAL A O 1
ATOM 2551 N N . ALA A 1 340 ? -8.431 14.413 4.436 1.00 91.25 340 ALA A N 1
ATOM 2552 C CA . ALA A 1 340 ? -7.187 15.156 4.554 1.00 91.25 340 ALA A CA 1
ATOM 2553 C C . ALA A 1 340 ? -5.987 14.267 4.202 1.00 91.25 340 ALA A C 1
ATOM 2555 O O . ALA A 1 340 ? -5.192 14.621 3.333 1.00 91.25 340 ALA A O 1
ATOM 2556 N N . ILE A 1 341 ? -5.888 13.066 4.777 1.00 90.88 341 ILE A N 1
ATOM 2557 C CA . ILE A 1 341 ? -4.838 12.088 4.456 1.00 90.88 341 ILE A CA 1
ATOM 2558 C C . ILE A 1 341 ? -4.881 11.709 2.969 1.00 90.88 341 ILE A C 1
ATOM 2560 O O . ILE A 1 341 ? -3.842 11.705 2.305 1.00 90.88 341 ILE A O 1
ATOM 2564 N N . LEU A 1 342 ? -6.071 11.457 2.408 1.00 91.44 342 LEU A N 1
ATOM 2565 C CA . LEU A 1 342 ? -6.223 11.170 0.979 1.00 91.44 342 LEU A CA 1
ATOM 2566 C C . LEU A 1 342 ? -5.675 12.306 0.121 1.00 91.44 342 LEU A C 1
ATOM 2568 O O . LEU A 1 342 ? -4.925 12.024 -0.813 1.00 91.44 342 LEU A O 1
ATOM 2572 N N . ALA A 1 343 ? -5.967 13.568 0.442 1.00 90.19 343 ALA A N 1
ATOM 2573 C CA . ALA A 1 343 ? -5.482 14.722 -0.315 1.00 90.19 343 ALA A CA 1
ATOM 2574 C C . ALA A 1 343 ? -3.941 14.764 -0.426 1.00 90.19 343 ALA A C 1
ATOM 2576 O O . ALA A 1 343 ? -3.414 15.220 -1.442 1.00 90.19 343 ALA A O 1
ATOM 2577 N N . GLY A 1 344 ? -3.220 14.210 0.557 1.00 86.19 344 GLY A N 1
ATOM 2578 C CA . GLY A 1 344 ? -1.757 14.075 0.569 1.00 86.19 344 GLY A CA 1
ATOM 2579 C C . GLY A 1 344 ? -1.198 12.896 -0.241 1.00 86.19 344 GLY A C 1
ATOM 2580 O O . GLY A 1 344 ? 0.015 12.755 -0.370 1.00 86.19 344 GLY A O 1
ATOM 2581 N N . SER A 1 345 ? -2.046 12.052 -0.833 1.00 86.25 345 SER A N 1
ATOM 2582 C CA . SER A 1 345 ? -1.618 10.799 -1.483 1.00 86.25 345 SER A CA 1
ATOM 2583 C C . SER A 1 345 ? -0.853 10.983 -2.790 1.00 86.25 345 SER A C 1
ATOM 2585 O O . SER A 1 345 ? -0.167 10.066 -3.221 1.00 86.25 345 SER A O 1
ATOM 2587 N N . PHE A 1 346 ? -0.979 12.125 -3.465 1.00 85.00 346 PHE A N 1
ATOM 2588 C CA . PHE A 1 346 ? -0.371 12.341 -4.785 1.00 85.00 346 PHE A CA 1
ATOM 2589 C C . PHE A 1 346 ? 0.544 13.571 -4.821 1.00 85.00 346 PHE A C 1
ATOM 2591 O O . PHE A 1 346 ? 0.643 14.258 -5.841 1.00 85.00 346 PHE A O 1
ATOM 2598 N N . VAL A 1 347 ? 1.233 13.850 -3.710 1.00 80.12 347 VAL A N 1
ATOM 2599 C CA . VAL A 1 347 ? 2.255 14.904 -3.651 1.00 80.12 347 VAL A CA 1
ATOM 2600 C C . VAL A 1 347 ? 3.442 14.510 -4.533 1.00 80.12 347 VAL A C 1
ATOM 2602 O O . VAL A 1 347 ? 3.993 13.413 -4.415 1.00 80.12 347 VAL A O 1
ATOM 2605 N N . ARG A 1 348 ? 3.829 15.404 -5.449 1.00 76.88 348 ARG A N 1
ATOM 2606 C CA . ARG A 1 348 ? 4.932 15.151 -6.381 1.00 76.88 348 ARG A CA 1
ATOM 2607 C C . ARG A 1 348 ? 6.278 15.280 -5.652 1.00 76.88 348 ARG A C 1
ATOM 2609 O O . ARG A 1 348 ? 6.553 16.353 -5.122 1.00 76.88 348 ARG A O 1
ATOM 2616 N N . PRO A 1 349 ? 7.133 14.244 -5.663 1.00 75.44 349 PRO A N 1
ATOM 2617 C CA . PRO A 1 349 ? 8.507 14.351 -5.209 1.00 75.44 349 PRO A CA 1
ATOM 2618 C C . PRO A 1 349 ? 9.333 15.206 -6.180 1.00 75.44 349 PRO A C 1
ATOM 2620 O O . PRO A 1 349 ? 9.216 15.081 -7.400 1.00 75.44 349 PRO A O 1
ATOM 2623 N N . PHE A 1 350 ? 10.233 16.021 -5.627 1.00 69.69 350 PHE A N 1
ATOM 2624 C CA . PHE A 1 350 ? 11.164 16.869 -6.389 1.00 69.69 350 PHE A CA 1
ATOM 2625 C C . PHE A 1 350 ? 12.609 16.345 -6.389 1.00 69.69 350 PHE A C 1
ATOM 2627 O O . PHE A 1 350 ? 13.524 17.020 -6.858 1.00 69.69 350 PHE A O 1
ATOM 2634 N N . ARG A 1 351 ? 12.842 15.132 -5.869 1.00 73.00 351 ARG A N 1
ATOM 2635 C CA . ARG A 1 351 ? 14.169 14.508 -5.783 1.00 73.00 351 ARG A CA 1
ATOM 2636 C C . ARG A 1 351 ? 14.217 13.180 -6.529 1.00 73.00 351 ARG A C 1
ATOM 2638 O O . ARG A 1 351 ? 13.234 12.456 -6.633 1.00 73.00 351 ARG A O 1
ATOM 2645 N N . ILE A 1 352 ? 15.422 12.837 -6.980 1.00 69.81 352 ILE A N 1
ATOM 2646 C CA . ILE A 1 352 ? 15.714 11.587 -7.692 1.00 69.81 352 ILE A CA 1
ATOM 2647 C C . ILE A 1 352 ? 15.832 10.385 -6.731 1.00 69.81 352 ILE A C 1
ATOM 2649 O O . ILE A 1 352 ? 15.936 9.264 -7.189 1.00 69.81 352 ILE A O 1
ATOM 2653 N N . LYS A 1 353 ? 15.824 10.567 -5.405 1.00 75.56 353 LYS A N 1
ATOM 2654 C CA . LYS A 1 353 ? 15.816 9.465 -4.420 1.00 75.56 353 LYS A CA 1
ATOM 2655 C C . LYS A 1 353 ? 14.641 9.627 -3.468 1.00 75.56 353 LYS A C 1
ATOM 2657 O O . LYS A 1 353 ? 14.818 9.878 -2.279 1.00 75.56 353 LYS A O 1
ATOM 2662 N N . SER A 1 354 ? 13.438 9.541 -4.016 1.00 76.38 354 SER A N 1
ATOM 2663 C CA . SER A 1 354 ? 12.207 9.685 -3.248 1.00 76.38 354 SER A CA 1
ATOM 2664 C C . SER A 1 354 ? 11.219 8.614 -3.653 1.00 76.38 354 SER A C 1
ATOM 2666 O O . SER A 1 354 ? 11.077 8.308 -4.833 1.00 76.38 354 SER A O 1
ATOM 2668 N N . SER A 1 355 ? 10.528 8.063 -2.657 1.00 82.38 355 SER A N 1
ATOM 2669 C CA . SER A 1 355 ? 9.352 7.245 -2.930 1.00 82.38 355 SER A CA 1
ATOM 2670 C C . SER A 1 355 ? 8.223 8.149 -3.415 1.00 82.38 355 SER A C 1
ATOM 2672 O O . SER A 1 355 ? 8.110 9.294 -2.974 1.00 82.38 355 SER A O 1
ATOM 2674 N N . GLY A 1 356 ? 7.397 7.641 -4.317 1.00 83.56 356 GLY A N 1
ATOM 2675 C CA . GLY A 1 35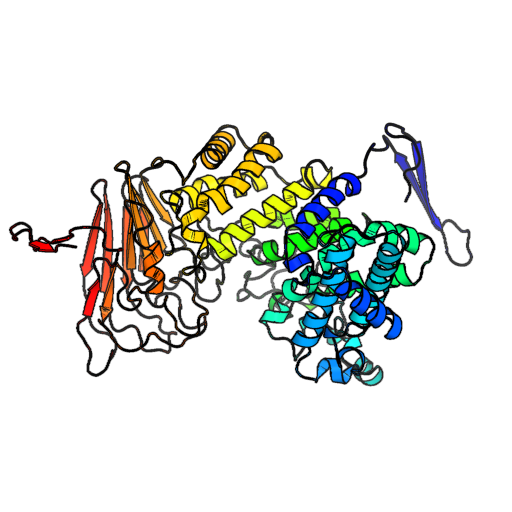6 ? 6.301 8.400 -4.893 1.00 83.56 356 GLY A CA 1
ATOM 2676 C C . GLY A 1 356 ? 6.268 8.315 -6.411 1.00 83.56 356 GLY A C 1
ATOM 2677 O O . GLY A 1 356 ? 7.130 7.707 -7.052 1.00 83.56 356 GLY A O 1
ATOM 2678 N N . TYR A 1 357 ? 5.263 8.955 -6.994 1.00 84.69 357 TYR A N 1
ATOM 2679 C CA . TYR A 1 357 ? 5.193 9.093 -8.437 1.00 84.69 357 TYR A CA 1
ATOM 2680 C C . TYR A 1 357 ? 6.112 10.204 -8.932 1.00 84.69 357 TYR A C 1
ATOM 2682 O O . TYR A 1 357 ? 5.985 11.349 -8.518 1.00 84.69 357 TYR A O 1
ATOM 2690 N N . LEU A 1 358 ? 7.027 9.868 -9.825 1.00 85.88 358 LEU A N 1
ATOM 2691 C CA . LEU A 1 358 ? 8.119 10.722 -10.259 1.00 85.88 358 LEU A CA 1
ATOM 2692 C C . LEU A 1 358 ? 7.678 11.700 -11.369 1.00 85.88 358 LEU A C 1
ATOM 2694 O O . LEU A 1 358 ? 6.710 11.432 -12.085 1.00 85.88 358 LEU A O 1
ATOM 2698 N N . PRO A 1 359 ? 8.395 12.826 -11.565 1.00 86.00 359 PRO A N 1
ATOM 2699 C CA . PRO A 1 359 ? 8.043 13.833 -12.575 1.00 86.00 359 PRO A CA 1
ATOM 2700 C C . PRO A 1 359 ? 7.968 13.330 -14.025 1.00 86.00 359 PRO A C 1
ATOM 2702 O O . PRO A 1 359 ? 7.315 13.961 -14.851 1.00 86.00 359 PRO A O 1
ATOM 2705 N N . ASP A 1 360 ? 8.619 12.210 -14.347 1.00 88.56 360 ASP A N 1
ATOM 2706 C CA . ASP A 1 360 ? 8.584 11.567 -15.667 1.00 88.56 360 ASP A CA 1
ATOM 2707 C C . ASP A 1 360 ? 7.394 10.604 -15.854 1.00 88.56 360 ASP A C 1
ATOM 2709 O O . ASP A 1 360 ? 7.270 9.947 -16.889 1.00 88.56 360 ASP A O 1
ATOM 2713 N N . GLY A 1 361 ? 6.501 10.529 -14.863 1.00 85.75 361 GLY A N 1
ATOM 2714 C CA . GLY A 1 361 ? 5.339 9.649 -14.846 1.00 85.75 361 GLY A CA 1
ATOM 2715 C C . GLY A 1 361 ? 5.630 8.263 -14.271 1.00 85.75 361 GLY A C 1
ATOM 2716 O O . GLY A 1 361 ? 4.698 7.485 -14.074 1.00 85.75 361 GLY A O 1
ATOM 2717 N N . PHE A 1 362 ? 6.887 7.921 -13.992 1.00 87.81 362 PHE A N 1
ATOM 2718 C CA . PHE A 1 362 ? 7.225 6.637 -13.393 1.00 87.81 362 PHE A CA 1
ATOM 2719 C C . PHE A 1 362 ? 6.896 6.619 -11.892 1.00 87.81 362 PHE A C 1
ATOM 2721 O O . PHE A 1 362 ? 6.439 7.611 -11.328 1.00 87.81 362 PHE A O 1
ATOM 2728 N N . ILE A 1 363 ? 7.118 5.498 -11.213 1.00 87.25 363 ILE A N 1
ATOM 2729 C CA . ILE A 1 363 ? 6.995 5.426 -9.754 1.00 87.25 363 ILE A CA 1
ATOM 2730 C C . ILE A 1 363 ? 8.225 4.783 -9.135 1.00 87.25 363 ILE A C 1
ATOM 2732 O O . ILE A 1 363 ? 8.783 3.832 -9.682 1.00 87.25 363 ILE A O 1
ATOM 2736 N N . SER A 1 364 ? 8.626 5.327 -7.993 1.00 84.31 364 SER A N 1
ATOM 2737 C CA . SER A 1 364 ? 9.683 4.799 -7.150 1.00 84.31 364 SER A CA 1
ATOM 2738 C C . SER A 1 364 ? 9.120 4.372 -5.798 1.00 84.31 364 SER A C 1
ATOM 2740 O O . SER A 1 364 ? 8.279 5.055 -5.202 1.00 84.31 364 SER A O 1
ATOM 2742 N N . HIS A 1 365 ? 9.600 3.241 -5.300 1.00 82.88 365 HIS A N 1
ATOM 2743 C CA . HIS A 1 365 ? 9.487 2.852 -3.898 1.00 82.88 365 HIS A CA 1
ATOM 2744 C C . HIS A 1 365 ? 10.876 2.447 -3.377 1.00 82.88 365 HIS A C 1
ATOM 2746 O O . HIS A 1 365 ? 11.823 2.420 -4.152 1.00 82.88 365 HIS A O 1
ATOM 2752 N N . HIS A 1 366 ? 11.035 2.218 -2.068 1.00 79.81 366 HIS A N 1
ATOM 2753 C CA . HIS A 1 366 ? 12.311 1.768 -1.470 1.00 79.81 366 HIS A CA 1
ATOM 2754 C C . HIS A 1 366 ? 13.551 2.576 -1.913 1.00 79.81 366 HIS A C 1
ATOM 2756 O O . HIS A 1 366 ? 14.597 2.043 -2.278 1.00 79.81 366 HIS A O 1
ATOM 2762 N N . ALA A 1 367 ? 13.438 3.905 -1.820 1.00 74.94 367 ALA A N 1
ATOM 2763 C CA . ALA A 1 367 ? 14.426 4.848 -2.347 1.00 74.94 367 ALA A CA 1
ATOM 2764 C C . ALA A 1 367 ? 15.797 4.863 -1.624 1.00 74.94 367 ALA A C 1
ATOM 2766 O O . ALA A 1 367 ? 16.699 5.608 -2.022 1.00 74.94 367 ALA A O 1
ATOM 2767 N N . ASP A 1 368 ? 15.970 4.062 -0.564 1.00 72.88 368 ASP A N 1
ATOM 2768 C CA . ASP A 1 368 ? 17.130 4.080 0.339 1.00 72.88 368 ASP A CA 1
ATOM 2769 C C . ASP A 1 368 ? 18.461 3.849 -0.404 1.00 72.88 368 ASP A C 1
ATOM 2771 O O . ASP A 1 368 ? 19.510 4.359 -0.007 1.00 72.88 368 ASP A O 1
ATOM 2775 N N . LYS A 1 369 ? 18.424 3.117 -1.524 1.00 72.69 369 LYS A N 1
ATOM 2776 C CA . LYS A 1 369 ? 19.605 2.791 -2.335 1.00 72.69 369 LYS A CA 1
ATOM 2777 C C . LYS A 1 369 ? 19.562 3.410 -3.739 1.00 72.69 369 LYS A C 1
ATOM 2779 O O . LYS A 1 369 ? 20.412 3.068 -4.551 1.00 72.69 369 LYS A O 1
ATOM 2784 N N . GLY A 1 370 ? 18.563 4.233 -4.079 1.00 78.06 370 GLY A N 1
ATOM 2785 C CA . GLY A 1 370 ? 18.189 4.615 -5.463 1.00 78.06 370 GLY A CA 1
ATOM 2786 C C . GLY A 1 370 ? 16.717 4.298 -5.778 1.00 78.06 370 GLY A C 1
ATOM 2787 O O . GLY A 1 370 ? 16.024 3.790 -4.913 1.00 78.06 370 GLY A O 1
ATOM 2788 N N . ASN A 1 371 ? 16.218 4.617 -6.972 1.00 83.75 371 ASN A N 1
ATOM 2789 C CA . ASN A 1 371 ? 14.821 4.355 -7.345 1.00 83.75 371 ASN A CA 1
ATOM 2790 C C . ASN A 1 371 ? 14.569 2.895 -7.745 1.00 83.75 371 ASN A C 1
ATOM 2792 O O . ASN A 1 371 ? 15.127 2.448 -8.756 1.00 83.75 371 ASN A O 1
ATOM 2796 N N . ASP A 1 372 ? 13.656 2.225 -7.035 1.00 83.69 372 ASP A N 1
ATOM 2797 C CA . ASP A 1 372 ? 13.118 0.907 -7.398 1.00 83.69 372 ASP A CA 1
ATOM 2798 C C . ASP A 1 372 ? 11.831 1.045 -8.224 1.00 83.69 372 ASP A C 1
ATOM 2800 O O . ASP A 1 372 ? 10.874 1.728 -7.843 1.00 83.69 372 ASP A O 1
ATOM 2804 N N . ALA A 1 373 ? 11.810 0.369 -9.371 1.00 84.44 373 ALA A N 1
ATOM 2805 C CA . ALA A 1 373 ? 10.696 0.348 -10.301 1.00 84.44 373 ALA A CA 1
ATOM 2806 C C . ALA A 1 373 ? 9.624 -0.649 -9.851 1.00 84.44 373 ALA A C 1
ATOM 2808 O O . ALA A 1 373 ? 9.623 -1.795 -10.286 1.00 84.44 373 ALA A O 1
ATOM 2809 N N . ALA A 1 374 ? 8.674 -0.214 -9.026 1.00 85.69 374 ALA A N 1
ATOM 2810 C CA . ALA A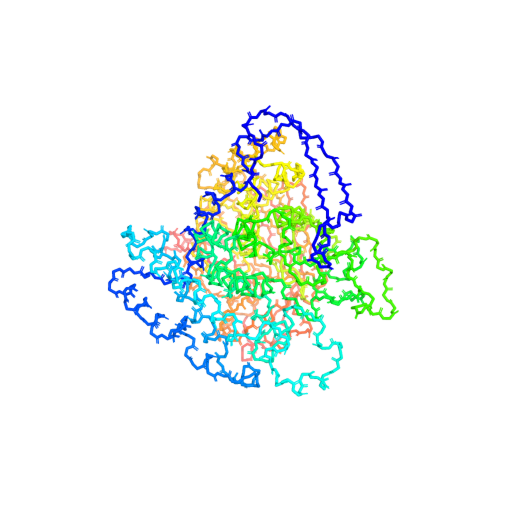 1 374 ? 7.667 -1.100 -8.443 1.00 85.69 374 ALA A CA 1
ATOM 2811 C C . ALA A 1 374 ? 6.238 -0.835 -8.954 1.00 85.69 374 ALA A C 1
ATOM 2813 O O . ALA A 1 374 ? 5.318 -0.655 -8.151 1.00 85.69 374 ALA A O 1
ATOM 2814 N N . LEU A 1 375 ? 6.016 -0.819 -10.279 1.00 90.75 375 LEU A N 1
ATOM 2815 C CA . LEU A 1 375 ? 4.719 -0.422 -10.852 1.00 90.75 375 LEU A CA 1
ATOM 2816 C C . LEU A 1 375 ? 3.540 -1.298 -10.423 1.00 90.75 375 LEU A C 1
ATOM 2818 O O . LEU A 1 375 ? 2.455 -0.768 -10.249 1.00 90.75 375 LEU A O 1
ATOM 2822 N N . ASN A 1 376 ? 3.709 -2.606 -10.222 1.00 89.62 376 ASN A N 1
ATOM 2823 C CA . ASN A 1 376 ? 2.591 -3.454 -9.789 1.00 89.62 376 ASN A CA 1
ATOM 2824 C C . ASN A 1 376 ? 2.281 -3.265 -8.291 1.00 89.62 376 ASN A C 1
ATOM 2826 O O . ASN A 1 376 ? 1.213 -2.784 -7.922 1.00 89.62 376 ASN A O 1
ATOM 2830 N N . ALA A 1 377 ? 3.236 -3.617 -7.423 1.00 81.50 377 ALA A N 1
ATOM 2831 C CA . ALA A 1 377 ? 3.004 -3.666 -5.982 1.00 81.50 377 ALA A CA 1
ATOM 2832 C C . ALA A 1 377 ? 2.798 -2.279 -5.366 1.00 81.50 377 ALA A C 1
ATOM 2834 O O . ALA A 1 377 ? 1.737 -1.998 -4.825 1.00 81.50 377 ALA A O 1
ATOM 2835 N N . TYR A 1 378 ? 3.803 -1.411 -5.437 1.00 85.75 378 TYR A N 1
ATOM 2836 C CA . TYR A 1 378 ? 3.757 -0.124 -4.748 1.00 85.75 378 TYR A CA 1
ATOM 2837 C C . TYR A 1 378 ? 3.146 0.974 -5.614 1.00 85.75 378 TYR A C 1
ATOM 2839 O O . TYR A 1 378 ? 2.509 1.882 -5.095 1.00 85.75 378 TYR A O 1
ATOM 2847 N N . GLY A 1 379 ? 3.283 0.882 -6.935 1.00 88.88 379 GLY A N 1
ATOM 2848 C CA . GLY A 1 379 ? 2.671 1.832 -7.846 1.00 88.88 379 GLY A CA 1
ATOM 2849 C C . GLY A 1 379 ? 1.170 1.681 -7.936 1.00 88.88 379 GLY A C 1
ATOM 2850 O O . GLY A 1 379 ? 0.411 2.557 -7.524 1.00 88.88 379 GLY A O 1
ATOM 2851 N N . PHE A 1 380 ? 0.733 0.563 -8.497 1.00 91.56 380 PHE A N 1
ATOM 2852 C CA . PHE A 1 380 ? -0.657 0.400 -8.863 1.00 91.56 380 PHE A CA 1
ATOM 2853 C C . PHE A 1 380 ? -1.546 0.203 -7.645 1.00 91.56 380 PHE A C 1
ATOM 2855 O O . PHE A 1 380 ? -2.575 0.866 -7.554 1.00 91.56 380 PHE A O 1
ATOM 2862 N N . ALA A 1 381 ? -1.139 -0.622 -6.674 1.00 88.81 381 ALA A N 1
ATOM 2863 C CA . ALA A 1 381 ? -1.953 -0.829 -5.475 1.00 88.81 381 ALA A CA 1
ATOM 2864 C C . ALA A 1 381 ? -2.164 0.476 -4.686 1.00 88.81 381 ALA A C 1
ATOM 2866 O O . ALA A 1 381 ? -3.221 0.669 -4.079 1.00 88.81 381 ALA A O 1
ATOM 2867 N N . TRP A 1 382 ? -1.190 1.395 -4.721 1.00 89.62 382 TRP A N 1
ATOM 2868 C CA . TRP A 1 382 ? -1.328 2.721 -4.122 1.00 89.62 382 TRP A CA 1
ATOM 2869 C C . TRP A 1 382 ? -2.333 3.593 -4.874 1.00 89.62 382 TRP A C 1
ATOM 2871 O O . TRP A 1 382 ? -3.189 4.207 -4.238 1.00 89.62 382 TRP A O 1
ATOM 2881 N N . LEU A 1 383 ? -2.271 3.623 -6.209 1.00 92.38 383 LEU A N 1
ATOM 2882 C CA . LEU A 1 383 ? -3.257 4.312 -7.047 1.00 92.38 383 LEU A CA 1
ATOM 2883 C C . LEU A 1 383 ? -4.665 3.763 -6.794 1.00 92.38 383 LEU A C 1
ATOM 2885 O O . LEU A 1 383 ? -5.584 4.509 -6.457 1.00 92.38 383 LEU A O 1
ATOM 2889 N N . GLU A 1 384 ? -4.813 2.448 -6.936 1.00 93.31 384 GLU A N 1
ATOM 2890 C CA . GLU A 1 384 ? -6.074 1.723 -6.848 1.00 93.31 384 GLU A CA 1
ATOM 2891 C C . GLU A 1 384 ? -6.743 1.935 -5.492 1.00 93.31 384 GLU A C 1
ATOM 2893 O O . GLU A 1 384 ? -7.916 2.304 -5.432 1.00 93.31 384 GLU A O 1
ATOM 2898 N N . THR A 1 385 ? -6.005 1.721 -4.399 1.00 92.19 385 THR A N 1
ATOM 2899 C CA . THR A 1 385 ? -6.596 1.787 -3.059 1.00 92.19 385 THR A CA 1
ATOM 2900 C C . THR A 1 385 ? -7.079 3.195 -2.741 1.00 92.19 385 THR A C 1
ATOM 2902 O O . THR A 1 385 ? -8.181 3.354 -2.223 1.00 92.19 385 THR A O 1
ATOM 2905 N N . ASN A 1 386 ? -6.318 4.224 -3.113 1.00 93.19 386 ASN A N 1
ATOM 2906 C CA . ASN A 1 386 ? -6.737 5.606 -2.900 1.00 93.19 386 ASN A CA 1
ATOM 2907 C C . ASN A 1 386 ? -7.989 5.970 -3.698 1.00 93.19 386 ASN A C 1
ATOM 2909 O O . ASN A 1 386 ? -8.907 6.567 -3.141 1.00 93.19 386 ASN A O 1
ATOM 2913 N N . VAL A 1 387 ? -8.074 5.576 -4.974 1.00 95.69 387 VAL A N 1
ATOM 2914 C CA . VAL A 1 387 ? -9.281 5.812 -5.788 1.00 95.69 387 VAL A CA 1
ATOM 2915 C C . VAL A 1 387 ? -10.492 5.078 -5.200 1.00 95.69 387 VAL A C 1
ATOM 2917 O O . VAL A 1 387 ? -11.583 5.646 -5.136 1.00 95.69 387 VAL A O 1
ATOM 2920 N N . LYS A 1 388 ? -10.310 3.849 -4.701 1.00 93.81 388 LYS A N 1
ATOM 2921 C CA . LYS A 1 388 ? -11.370 3.094 -4.014 1.00 93.81 388 LYS A CA 1
ATOM 2922 C C . LYS A 1 388 ? -11.841 3.788 -2.737 1.00 93.81 388 LYS A C 1
ATOM 2924 O O . LYS A 1 388 ? -13.045 3.909 -2.529 1.00 93.81 388 LYS A O 1
ATOM 2929 N N . VAL A 1 389 ? -10.926 4.290 -1.909 1.00 94.44 389 VAL A N 1
ATOM 2930 C CA . VAL A 1 389 ? -11.288 5.027 -0.687 1.00 94.44 389 VAL A CA 1
ATOM 2931 C C . VAL A 1 389 ? -11.975 6.354 -1.028 1.00 94.44 389 VAL A C 1
ATOM 2933 O O . VAL A 1 389 ? -12.995 6.678 -0.425 1.00 94.44 389 VAL A O 1
ATOM 2936 N N . ALA A 1 390 ? -11.517 7.083 -2.049 1.00 95.81 390 ALA A N 1
ATOM 2937 C CA . ALA A 1 390 ? -12.223 8.268 -2.537 1.00 95.81 390 ALA A CA 1
ATOM 2938 C C . ALA A 1 390 ? -13.657 7.927 -2.990 1.00 95.81 390 ALA A C 1
ATOM 2940 O O . ALA A 1 390 ? -14.594 8.684 -2.737 1.00 95.81 390 ALA A O 1
ATOM 2941 N N . SER A 1 391 ? -13.864 6.758 -3.610 1.00 95.38 391 SER A N 1
ATOM 2942 C CA . SER A 1 391 ? -15.200 6.286 -4.000 1.00 95.38 391 SER A CA 1
ATOM 2943 C C . SER A 1 391 ? -16.105 6.006 -2.800 1.00 95.38 391 SER A C 1
ATOM 2945 O O . SER A 1 391 ? -17.321 6.167 -2.912 1.00 95.38 391 SER A O 1
ATOM 2947 N N . ILE A 1 392 ? -15.546 5.607 -1.657 1.00 94.75 392 ILE A N 1
ATOM 2948 C CA . ILE A 1 392 ? -16.311 5.389 -0.424 1.00 94.75 392 ILE A CA 1
ATOM 2949 C C . ILE A 1 392 ? -16.901 6.712 0.071 1.00 94.75 392 ILE A C 1
ATOM 2951 O O . ILE A 1 392 ? -18.097 6.771 0.349 1.00 94.75 392 ILE A O 1
ATOM 2955 N N . VAL A 1 393 ? -16.107 7.782 0.097 1.00 93.44 393 VAL A N 1
ATOM 2956 C CA . VAL A 1 393 ? -16.529 9.098 0.611 1.00 93.44 393 VAL A CA 1
ATOM 2957 C C . VAL A 1 393 ? -17.228 9.988 -0.427 1.00 93.44 393 VAL A C 1
ATOM 2959 O O . VAL A 1 393 ? -17.688 11.071 -0.083 1.00 93.44 393 VAL A O 1
ATOM 2962 N N . ARG A 1 394 ? -17.357 9.560 -1.689 1.00 93.69 394 ARG A N 1
ATOM 2963 C CA . ARG A 1 394 ? -18.000 10.345 -2.763 1.00 93.69 394 ARG A CA 1
ATOM 2964 C C . ARG A 1 394 ? -19.415 10.822 -2.404 1.00 93.69 394 ARG A C 1
ATOM 2966 O O . ARG A 1 394 ? -20.237 10.012 -1.966 1.00 93.69 394 ARG A O 1
ATOM 2973 N N . GLY A 1 395 ? -19.751 12.071 -2.728 1.00 90.19 395 GLY A N 1
ATOM 2974 C CA . GLY A 1 395 ? -21.095 12.621 -2.513 1.00 90.19 395 GLY A CA 1
ATOM 2975 C C . GLY A 1 395 ? -21.377 12.962 -1.050 1.00 90.19 395 GLY A C 1
ATOM 2976 O O . GLY A 1 395 ? -22.534 13.063 -0.651 1.00 90.19 395 GLY A O 1
ATOM 2977 N N . THR A 1 396 ? -20.319 13.076 -0.248 1.00 90.19 396 THR A N 1
ATOM 2978 C CA . THR A 1 396 ? -20.341 13.665 1.093 1.00 90.19 396 THR A CA 1
ATOM 2979 C C . THR A 1 396 ? -19.685 15.040 1.017 1.00 90.19 396 THR A C 1
ATOM 2981 O O . THR A 1 396 ? -18.835 15.260 0.151 1.00 90.19 396 THR A O 1
ATOM 2984 N N . VAL A 1 397 ? -20.028 15.959 1.924 1.00 87.56 397 VAL A N 1
ATOM 2985 C CA . VAL A 1 397 ? -19.445 17.314 1.936 1.00 87.56 397 VAL A CA 1
ATOM 2986 C C . VAL A 1 397 ? -17.925 17.228 2.057 1.00 87.56 397 VAL A C 1
ATOM 2988 O O . VAL A 1 397 ? -17.197 17.919 1.345 1.00 87.56 397 VAL A O 1
ATOM 2991 N N . ARG A 1 398 ? -17.439 16.324 2.914 1.00 89.44 398 ARG A N 1
ATOM 2992 C CA . ARG A 1 398 ? -16.006 16.080 3.093 1.00 89.44 398 ARG A CA 1
ATOM 2993 C C . ARG A 1 398 ? -15.380 15.437 1.862 1.00 89.44 398 ARG A C 1
ATOM 2995 O O . ARG A 1 398 ? -14.404 15.963 1.345 1.00 89.44 398 ARG A O 1
ATOM 3002 N N . GLY A 1 399 ? -15.926 14.338 1.350 1.00 92.00 399 GLY A N 1
ATOM 3003 C CA . GLY A 1 399 ? -15.354 13.646 0.190 1.00 92.00 399 GLY A CA 1
ATOM 3004 C C . GLY A 1 399 ? -15.289 14.520 -1.064 1.00 92.00 399 GLY A C 1
ATOM 3005 O O . GLY A 1 399 ? -14.301 14.475 -1.797 1.00 92.00 399 GLY A O 1
ATOM 3006 N N . ASP A 1 400 ? -16.292 15.373 -1.271 1.00 91.94 400 ASP A N 1
ATOM 3007 C CA . ASP A 1 400 ? -16.347 16.266 -2.428 1.00 91.94 400 ASP A CA 1
ATOM 3008 C C . ASP A 1 400 ? -15.353 17.438 -2.323 1.00 91.94 400 ASP A C 1
ATOM 3010 O O . ASP A 1 400 ? -15.029 18.040 -3.350 1.00 91.94 400 ASP A O 1
ATOM 3014 N N . SER A 1 401 ? -14.787 17.690 -1.132 1.00 92.75 401 SER A N 1
ATOM 3015 C CA . SER A 1 401 ? -13.721 18.680 -0.914 1.00 92.75 401 SER A CA 1
ATOM 3016 C C . SER A 1 401 ? -12.348 18.267 -1.462 1.00 92.75 401 SER A C 1
ATOM 3018 O O . SER A 1 401 ? -11.468 19.122 -1.589 1.00 92.75 401 SER A O 1
ATOM 3020 N N . LEU A 1 402 ? -12.143 16.991 -1.830 1.00 93.88 402 LEU A N 1
ATOM 3021 C CA . LEU A 1 402 ? -10.918 16.568 -2.521 1.00 93.88 402 LEU A CA 1
ATOM 3022 C C . LEU A 1 402 ? -10.722 17.410 -3.789 1.00 93.88 402 LEU A C 1
ATOM 3024 O O . LEU A 1 402 ? -11.680 17.578 -4.538 1.00 93.88 402 LEU A O 1
ATOM 3028 N N . PRO A 1 403 ? -9.519 17.923 -4.088 1.00 93.75 403 PRO A N 1
ATOM 3029 C CA . PRO A 1 403 ? -9.325 18.800 -5.238 1.00 93.75 403 PRO A CA 1
ATOM 3030 C C . PRO A 1 403 ? -9.371 18.023 -6.561 1.00 93.75 403 PRO A C 1
ATOM 3032 O O . PRO A 1 403 ? -8.866 16.905 -6.649 1.00 93.75 403 PRO A O 1
ATOM 3035 N N . ASP A 1 404 ? -9.877 18.637 -7.636 1.00 95.88 404 ASP A N 1
ATOM 3036 C CA . ASP A 1 404 ? -9.929 18.007 -8.971 1.00 95.88 404 ASP A CA 1
ATOM 3037 C C . ASP A 1 404 ? -8.560 17.497 -9.429 1.00 95.88 404 ASP A C 1
ATOM 3039 O O . ASP A 1 404 ? -8.439 16.403 -9.980 1.00 95.88 404 ASP A O 1
ATOM 3043 N N . ALA A 1 405 ? -7.507 18.269 -9.144 1.00 93.81 405 ALA A N 1
ATOM 3044 C CA . ALA A 1 405 ? -6.126 17.924 -9.467 1.00 93.81 405 ALA A CA 1
ATOM 3045 C C . ALA A 1 405 ? -5.697 16.561 -8.891 1.00 93.81 405 ALA A C 1
ATOM 3047 O O . ALA A 1 405 ? -4.856 15.883 -9.485 1.00 93.81 405 ALA A O 1
ATOM 3048 N N . TRP A 1 406 ? -6.289 16.131 -7.774 1.00 93.88 406 TRP A N 1
ATOM 3049 C CA . TRP A 1 406 ? -6.044 14.822 -7.179 1.00 93.88 406 TRP A CA 1
ATOM 3050 C C . TRP A 1 406 ? -6.550 13.693 -8.089 1.00 93.88 406 TRP A C 1
ATOM 3052 O O . TRP A 1 406 ? -5.781 12.806 -8.466 1.00 93.88 406 TRP A O 1
ATOM 3062 N N . PHE A 1 407 ? -7.806 13.777 -8.542 1.00 96.19 407 PHE A N 1
ATOM 3063 C CA . PHE A 1 407 ? -8.402 12.806 -9.471 1.00 96.19 407 PHE A CA 1
ATOM 3064 C C . PHE A 1 407 ? -7.713 12.835 -10.835 1.00 96.19 407 PHE A C 1
ATOM 3066 O O . PHE A 1 407 ? -7.437 11.790 -11.429 1.00 96.19 407 PHE A O 1
ATOM 3073 N N . GLN A 1 408 ? -7.380 14.034 -11.317 1.00 95.50 408 GLN A N 1
ATOM 3074 C CA . GLN A 1 408 ? -6.655 14.217 -12.571 1.00 95.50 408 GLN A CA 1
ATOM 3075 C C . GLN A 1 408 ? -5.271 13.568 -12.523 1.00 95.50 408 GLN A C 1
ATOM 3077 O O . GLN A 1 408 ? -4.848 12.974 -13.510 1.00 95.50 408 GLN A O 1
ATOM 3082 N N . THR A 1 409 ? -4.583 13.632 -11.382 1.00 92.00 409 THR A N 1
ATOM 3083 C CA . THR A 1 409 ? -3.270 13.005 -11.200 1.00 92.00 409 THR A CA 1
ATOM 3084 C C . THR A 1 409 ? -3.371 11.479 -11.272 1.00 92.00 409 THR A C 1
ATOM 3086 O O . THR A 1 409 ? -2.637 10.859 -12.042 1.00 92.00 409 THR A O 1
ATOM 3089 N N . ALA A 1 410 ? -4.333 10.867 -10.572 1.00 93.19 410 ALA A N 1
ATOM 3090 C CA . ALA A 1 410 ? -4.589 9.427 -10.685 1.00 93.19 410 ALA A CA 1
ATOM 3091 C C . ALA A 1 410 ? -4.912 9.010 -12.135 1.00 93.19 410 ALA A C 1
ATOM 3093 O O . ALA A 1 410 ? -4.324 8.066 -12.670 1.00 93.19 410 ALA A O 1
ATOM 3094 N N . ALA A 1 411 ? -5.787 9.760 -12.813 1.00 95.75 411 ALA A N 1
ATOM 3095 C CA . ALA A 1 411 ? -6.139 9.525 -14.212 1.00 95.75 411 ALA A CA 1
ATOM 3096 C C . ALA A 1 411 ? -4.940 9.680 -15.168 1.00 95.75 411 ALA A C 1
ATOM 3098 O O . ALA A 1 411 ? -4.810 8.926 -16.138 1.00 95.75 411 ALA A O 1
ATOM 3099 N N . GLN A 1 412 ? -4.039 10.630 -14.909 1.00 93.62 412 GLN A N 1
ATOM 3100 C CA . GLN A 1 412 ? -2.824 10.825 -15.699 1.00 93.62 412 GLN A CA 1
ATOM 3101 C C . GLN A 1 412 ? -1.888 9.619 -15.597 1.00 93.62 412 GLN A C 1
ATOM 3103 O O . GLN A 1 412 ? -1.413 9.170 -16.633 1.00 93.62 412 GLN A O 1
ATOM 3108 N N . TYR A 1 413 ? -1.676 9.026 -14.419 1.00 91.81 413 TYR A N 1
ATOM 3109 C CA . TYR A 1 413 ? -0.817 7.837 -14.307 1.00 91.81 413 TYR A CA 1
ATOM 3110 C C . TYR A 1 413 ? -1.353 6.635 -15.087 1.00 91.81 413 TYR A C 1
ATOM 3112 O O . TYR A 1 413 ? -0.584 5.954 -15.768 1.00 91.81 413 TYR A O 1
ATOM 3120 N N . LEU A 1 414 ? -2.668 6.404 -15.065 1.00 92.19 414 LEU A N 1
ATOM 3121 C CA . LEU A 1 414 ? -3.295 5.348 -15.869 1.00 92.19 414 LEU A CA 1
ATOM 3122 C C . LEU A 1 414 ? -3.121 5.609 -17.369 1.00 92.19 414 LEU A C 1
ATOM 3124 O O . LEU A 1 414 ? -2.647 4.751 -18.115 1.00 92.19 414 LEU A O 1
ATOM 3128 N N . THR A 1 415 ? -3.477 6.817 -17.808 1.00 92.94 415 THR A N 1
ATOM 3129 C CA . THR A 1 415 ? -3.539 7.168 -19.235 1.00 92.94 415 THR A CA 1
ATOM 3130 C C . THR A 1 415 ? -2.178 7.489 -19.851 1.00 92.94 415 THR A C 1
ATOM 3132 O O . THR A 1 415 ? -2.036 7.406 -21.072 1.00 92.94 415 THR A O 1
ATOM 3135 N N . TYR A 1 416 ? -1.170 7.831 -19.045 1.00 92.44 416 TYR A N 1
ATOM 3136 C CA . TYR A 1 416 ? 0.186 8.133 -19.498 1.00 92.44 416 TYR A CA 1
ATOM 3137 C C . TYR A 1 416 ? 1.163 6.988 -19.235 1.00 92.44 416 TYR A C 1
ATOM 3139 O O . TYR A 1 416 ? 1.849 6.585 -20.169 1.00 92.44 416 TYR A O 1
ATOM 3147 N N . THR A 1 417 ? 1.274 6.495 -18.001 1.00 92.19 417 THR A N 1
ATOM 3148 C CA . THR A 1 417 ? 2.344 5.564 -17.608 1.00 92.19 417 THR A CA 1
ATOM 3149 C C . THR A 1 417 ? 1.959 4.129 -17.909 1.00 92.19 417 THR A C 1
ATOM 3151 O O . THR A 1 417 ? 2.647 3.456 -18.677 1.00 92.19 417 THR A O 1
ATOM 3154 N N . TYR A 1 418 ? 0.834 3.664 -17.360 1.00 93.44 418 TYR A N 1
ATOM 3155 C CA . TYR A 1 418 ? 0.400 2.277 -17.543 1.00 93.44 418 TYR A CA 1
ATOM 3156 C C . TYR A 1 418 ? 0.035 1.970 -18.996 1.00 93.44 418 TYR A C 1
ATOM 3158 O O . TYR A 1 418 ? 0.363 0.890 -19.477 1.00 93.44 418 TYR A O 1
ATOM 3166 N N . SER A 1 419 ? -0.537 2.931 -19.729 1.00 91.81 419 SER A N 1
ATOM 3167 C CA . SER A 1 419 ? -0.780 2.800 -21.176 1.00 91.81 419 SER A CA 1
ATOM 3168 C C . SER A 1 419 ? 0.497 2.585 -21.997 1.00 91.81 419 SER A C 1
ATOM 3170 O O . SER A 1 419 ? 0.452 1.971 -23.063 1.00 91.81 419 SER A O 1
ATOM 3172 N N . LYS A 1 420 ? 1.647 3.061 -21.506 1.00 92.44 420 LYS A N 1
ATOM 3173 C CA . LYS A 1 420 ? 2.938 2.877 -22.169 1.00 92.44 420 LYS A CA 1
ATOM 3174 C C . LYS A 1 420 ? 3.590 1.564 -21.791 1.00 92.44 420 LYS A C 1
ATOM 3176 O O . LYS A 1 420 ? 4.040 0.864 -22.688 1.00 92.44 420 LYS A O 1
ATOM 3181 N N . VAL A 1 421 ? 3.633 1.230 -20.501 1.00 93.56 421 VAL A N 1
ATOM 3182 C CA . VAL A 1 421 ? 4.337 0.035 -20.003 1.00 93.56 421 VAL A CA 1
ATOM 3183 C C . VAL A 1 421 ? 3.533 -1.263 -20.129 1.00 93.56 421 VAL A C 1
ATOM 3185 O O . VAL A 1 421 ? 4.112 -2.338 -20.020 1.00 93.56 421 VAL A O 1
ATOM 3188 N N . CYS A 1 422 ? 2.217 -1.187 -20.356 1.00 93.75 422 CYS A N 1
ATOM 3189 C CA . CYS A 1 422 ? 1.397 -2.358 -20.661 1.00 93.75 422 CYS A CA 1
ATOM 3190 C C . CYS A 1 422 ? 1.304 -2.558 -22.171 1.00 93.75 422 CYS A C 1
ATOM 3192 O O . CYS A 1 422 ? 0.963 -1.626 -22.896 1.00 93.75 422 CYS A O 1
ATOM 3194 N N . PHE A 1 423 ? 1.519 -3.770 -22.663 1.00 93.00 423 PHE A N 1
ATOM 3195 C CA . PHE A 1 423 ? 1.413 -4.101 -24.080 1.00 93.00 423 PHE A CA 1
ATOM 3196 C C . PHE A 1 423 ? 0.519 -5.326 -24.271 1.00 93.00 423 PHE A C 1
ATOM 3198 O O . PHE A 1 423 ? 0.759 -6.364 -23.661 1.00 93.00 423 PHE A O 1
ATOM 3205 N N . ARG A 1 424 ? -0.538 -5.177 -25.086 1.00 91.12 424 ARG A N 1
ATOM 3206 C CA . ARG A 1 424 ? -1.562 -6.212 -25.339 1.00 91.12 424 ARG A CA 1
ATOM 3207 C C . ARG A 1 424 ? -2.165 -6.833 -24.069 1.00 91.12 424 ARG A C 1
ATOM 3209 O O . ARG A 1 424 ? -2.478 -8.011 -24.031 1.00 91.12 424 ARG A O 1
ATOM 3216 N N . GLY A 1 425 ? -2.295 -6.026 -23.016 1.00 91.56 425 GLY A N 1
ATOM 3217 C CA . GLY A 1 425 ? -2.892 -6.431 -21.741 1.00 91.56 425 GLY A CA 1
ATOM 3218 C C . GLY A 1 425 ? -1.869 -6.823 -20.674 1.00 91.56 425 GLY A C 1
ATOM 3219 O O . GLY A 1 425 ? -2.184 -6.801 -19.483 1.00 91.56 425 GLY A O 1
ATOM 3220 N N . HIS A 1 426 ? -0.625 -7.074 -21.091 1.00 93.75 426 HIS A N 1
ATOM 3221 C CA . HIS A 1 426 ? 0.455 -7.556 -20.241 1.00 93.75 426 HIS A CA 1
ATOM 3222 C C . HIS A 1 426 ? 1.283 -6.396 -19.693 1.00 93.75 426 HIS A C 1
ATOM 3224 O O . HIS A 1 426 ? 1.729 -5.537 -20.457 1.00 93.75 426 HIS A O 1
ATOM 3230 N N . LEU A 1 427 ? 1.555 -6.384 -18.389 1.00 94.25 427 LEU A N 1
ATOM 3231 C CA . LEU A 1 427 ? 2.485 -5.426 -17.787 1.00 94.25 427 LEU A CA 1
ATOM 3232 C C . LEU A 1 427 ? 3.937 -5.853 -18.044 1.00 94.25 427 LEU A C 1
ATOM 3234 O O . LEU A 1 427 ? 4.280 -7.038 -17.977 1.00 94.25 427 LEU A O 1
ATOM 3238 N N . ASP A 1 428 ? 4.810 -4.894 -18.346 1.00 93.81 428 ASP A N 1
ATOM 3239 C CA . ASP A 1 428 ? 6.229 -5.184 -18.502 1.00 93.81 428 ASP A CA 1
ATOM 3240 C C . ASP A 1 428 ? 6.893 -5.561 -17.169 1.00 93.81 428 ASP A C 1
ATOM 3242 O O . ASP A 1 428 ? 6.976 -4.751 -16.247 1.00 93.81 428 ASP A O 1
ATOM 3246 N N . PHE A 1 429 ? 7.416 -6.789 -17.079 1.00 92.44 429 PHE A N 1
ATOM 3247 C CA . PHE A 1 429 ? 8.019 -7.307 -15.857 1.00 92.44 429 PHE A CA 1
ATOM 3248 C C . PHE A 1 429 ? 9.411 -6.727 -15.569 1.00 92.44 429 PHE A C 1
ATOM 3250 O O . PHE A 1 429 ? 9.910 -6.915 -14.463 1.00 92.44 429 PHE A O 1
ATOM 3257 N N . ALA A 1 430 ? 10.027 -5.979 -16.491 1.00 91.00 430 ALA A N 1
ATOM 3258 C CA . ALA A 1 430 ? 11.225 -5.188 -16.190 1.00 91.00 430 ALA A CA 1
ATOM 3259 C C . ALA A 1 430 ? 10.937 -3.991 -15.270 1.00 91.00 430 ALA A C 1
ATOM 3261 O O . ALA A 1 430 ? 11.878 -3.324 -14.845 1.00 91.00 430 ALA A O 1
ATOM 3262 N N . PHE A 1 431 ? 9.662 -3.695 -14.982 1.00 91.56 431 PHE A N 1
ATOM 3263 C CA . PHE A 1 431 ? 9.265 -2.514 -14.215 1.00 91.56 431 PHE A CA 1
ATOM 3264 C C . PHE A 1 431 ? 8.354 -2.818 -13.012 1.00 91.56 431 PHE A C 1
ATOM 3266 O O . PHE A 1 431 ? 7.651 -1.935 -12.527 1.00 91.56 431 PHE A O 1
ATOM 3273 N N . VAL A 1 432 ? 8.303 -4.063 -12.533 1.00 89.12 432 VAL A N 1
ATOM 3274 C CA . VAL A 1 432 ? 7.362 -4.476 -11.464 1.00 89.12 432 VAL A CA 1
ATOM 3275 C C . VAL A 1 432 ? 8.028 -4.782 -10.124 1.00 89.12 432 VAL A C 1
ATOM 3277 O O . VAL A 1 432 ? 7.349 -5.251 -9.202 1.00 89.12 432 VAL A O 1
ATOM 3280 N N . GLY A 1 433 ? 9.335 -4.543 -10.012 1.00 85.25 433 GLY A N 1
ATOM 3281 C CA . GLY A 1 433 ? 10.136 -4.870 -8.839 1.00 85.25 433 GLY A CA 1
ATOM 3282 C C . GLY A 1 433 ? 10.007 -6.353 -8.500 1.00 85.25 433 GLY A C 1
ATOM 3283 O O . GLY A 1 433 ? 9.931 -7.209 -9.390 1.00 85.25 433 GLY A O 1
ATOM 3284 N N . ARG A 1 434 ? 9.845 -6.659 -7.211 1.00 84.38 434 ARG A N 1
ATOM 3285 C CA . ARG A 1 434 ? 9.720 -8.043 -6.712 1.00 84.38 434 ARG A CA 1
ATOM 3286 C C . ARG A 1 434 ? 8.498 -8.818 -7.193 1.00 84.38 434 ARG A C 1
ATOM 3288 O O . ARG A 1 434 ? 8.392 -10.012 -6.946 1.00 84.38 434 ARG A O 1
ATOM 3295 N N . SER A 1 435 ? 7.566 -8.165 -7.886 1.00 88.62 435 SER A N 1
ATOM 3296 C CA . SER A 1 435 ? 6.369 -8.818 -8.428 1.00 88.62 435 SER A CA 1
ATOM 3297 C C . SER A 1 435 ? 6.599 -9.457 -9.799 1.00 88.62 435 SER A C 1
ATOM 3299 O O . SER A 1 435 ? 5.630 -9.777 -10.485 1.00 88.62 435 SER A O 1
ATOM 3301 N N . TYR A 1 436 ? 7.855 -9.640 -10.220 1.00 87.50 436 TYR A N 1
ATOM 3302 C CA . TYR A 1 436 ? 8.211 -10.200 -11.528 1.00 87.50 436 TYR A CA 1
ATOM 3303 C C . TYR A 1 436 ? 7.635 -11.609 -11.749 1.00 87.50 436 TYR A C 1
ATOM 3305 O O . TYR A 1 436 ? 7.366 -11.995 -12.881 1.00 87.50 436 TYR A O 1
ATOM 3313 N N . SER A 1 437 ? 7.400 -12.377 -10.684 1.00 87.19 437 SER A N 1
ATOM 3314 C CA . SER A 1 437 ? 6.798 -13.714 -10.736 1.00 87.19 437 SER A CA 1
ATOM 3315 C C . SER A 1 437 ? 5.269 -13.713 -10.628 1.00 87.19 437 SER A C 1
ATOM 3317 O O . SER A 1 437 ? 4.668 -14.784 -10.670 1.00 87.19 437 SER A O 1
ATOM 3319 N N . SER A 1 438 ? 4.628 -12.545 -10.496 1.00 88.50 438 SER A N 1
ATOM 3320 C CA . SER A 1 438 ? 3.176 -12.459 -10.333 1.00 88.50 438 SER A CA 1
ATOM 3321 C C . SER A 1 438 ? 2.452 -13.052 -11.543 1.00 88.50 438 SER A C 1
ATOM 3323 O O . SER A 1 438 ? 2.729 -12.722 -12.699 1.00 88.50 438 SER A O 1
ATOM 3325 N N . ASP A 1 439 ? 1.479 -13.911 -11.258 1.00 84.12 439 ASP A N 1
ATOM 3326 C CA . ASP A 1 439 ? 0.557 -14.456 -12.245 1.00 84.12 439 ASP A CA 1
ATOM 3327 C C . ASP A 1 439 ? -0.334 -13.366 -12.845 1.00 84.12 439 ASP A C 1
ATOM 3329 O O . ASP A 1 439 ? -0.696 -13.467 -14.003 1.00 84.12 439 ASP A O 1
ATOM 3333 N N . ARG A 1 440 ? -0.615 -12.269 -12.138 1.00 86.25 440 ARG A N 1
ATOM 3334 C CA . ARG A 1 440 ? -1.465 -11.177 -12.640 1.00 86.25 440 ARG A CA 1
ATOM 3335 C C . ARG A 1 440 ? -0.871 -10.372 -13.789 1.00 86.25 440 ARG A C 1
ATOM 3337 O O . ARG A 1 440 ? -1.613 -9.640 -14.434 1.00 86.25 440 ARG A O 1
ATOM 3344 N N . LEU A 1 441 ? 0.431 -10.482 -14.064 1.00 91.88 441 LEU A N 1
ATOM 3345 C CA . LEU A 1 441 ? 1.076 -9.647 -15.084 1.00 91.88 441 LEU A CA 1
ATOM 3346 C C . LEU A 1 441 ? 0.489 -9.854 -16.485 1.00 91.88 441 LEU A C 1
ATOM 3348 O O . LEU A 1 441 ? 0.443 -8.890 -17.242 1.00 91.88 441 LEU A O 1
ATOM 3352 N N . HIS A 1 442 ? 0.011 -11.063 -16.805 1.00 91.81 442 HIS A N 1
ATOM 3353 C CA . HIS A 1 442 ? -0.521 -11.382 -18.136 1.00 91.81 442 HIS A CA 1
ATOM 3354 C C . HIS A 1 442 ? -1.904 -10.776 -18.417 1.00 91.81 442 HIS A C 1
ATOM 3356 O O . HIS A 1 442 ? -2.269 -10.577 -19.568 1.00 91.81 442 HIS A O 1
ATOM 3362 N N . ALA A 1 443 ? -2.671 -10.481 -17.367 1.00 92.25 443 ALA A N 1
ATOM 3363 C CA . ALA A 1 443 ? -4.020 -9.923 -17.454 1.00 92.25 443 ALA A CA 1
ATOM 3364 C C . ALA A 1 443 ? -4.118 -8.571 -16.733 1.00 92.25 443 ALA A C 1
ATOM 3366 O O . ALA A 1 443 ? -5.205 -8.133 -16.362 1.00 92.25 443 ALA A O 1
ATOM 3367 N N . PHE A 1 444 ? -2.978 -7.921 -16.486 1.00 94.12 444 PHE A N 1
ATOM 3368 C CA . PHE A 1 444 ? -2.893 -6.764 -15.600 1.00 94.12 444 PHE A CA 1
ATOM 3369 C C . PHE A 1 444 ? -3.796 -5.615 -16.056 1.00 94.12 444 PHE A C 1
ATOM 3371 O O . PHE A 1 444 ? -4.398 -4.930 -15.232 1.00 94.12 444 PHE A O 1
ATOM 3378 N N . TRP A 1 445 ? -3.920 -5.408 -17.365 1.00 94.38 445 TRP A N 1
ATOM 3379 C CA . TRP A 1 445 ? -4.790 -4.366 -17.889 1.00 94.38 445 TRP A CA 1
ATOM 3380 C C . TRP A 1 445 ? -6.259 -4.586 -17.520 1.00 94.38 445 TRP A C 1
ATOM 3382 O O . TRP A 1 445 ? -6.863 -3.734 -16.871 1.00 94.38 445 TRP A O 1
ATOM 3392 N N . ASP A 1 446 ? -6.815 -5.741 -17.876 1.00 94.12 446 ASP A N 1
ATOM 3393 C CA . ASP A 1 446 ? -8.237 -6.023 -17.673 1.00 94.12 446 ASP A CA 1
ATOM 3394 C C . ASP A 1 446 ? -8.563 -6.252 -16.190 1.00 94.12 446 ASP A C 1
ATOM 3396 O O . ASP A 1 446 ? -9.607 -5.823 -15.704 1.00 94.12 446 ASP A O 1
ATOM 3400 N N . ALA A 1 447 ? -7.657 -6.894 -15.447 1.00 93.06 447 ALA A N 1
ATOM 3401 C CA . ALA A 1 447 ? -7.866 -7.221 -14.039 1.00 93.06 447 ALA A CA 1
ATOM 3402 C C . ALA A 1 447 ? -7.634 -6.034 -13.091 1.00 93.06 447 ALA A C 1
ATOM 3404 O O . ALA A 1 447 ? -8.217 -6.008 -12.007 1.00 93.06 447 ALA A O 1
ATOM 3405 N N . SER A 1 448 ? -6.784 -5.076 -13.476 1.00 93.50 448 SER A N 1
ATOM 3406 C CA . SER A 1 448 ? -6.334 -3.998 -12.589 1.00 93.50 448 SER A CA 1
ATOM 3407 C C . SER A 1 448 ? -6.660 -2.613 -13.156 1.00 93.50 448 SER A C 1
ATOM 3409 O O . SER A 1 448 ? -7.387 -1.847 -12.523 1.00 93.50 448 SER A O 1
ATOM 3411 N N . ILE A 1 449 ? -6.177 -2.283 -14.361 1.00 95.06 449 ILE A N 1
ATOM 3412 C CA . ILE A 1 449 ? -6.326 -0.939 -14.953 1.00 95.06 449 ILE A CA 1
ATOM 3413 C C . ILE A 1 449 ? -7.791 -0.602 -15.251 1.00 95.06 449 ILE A C 1
ATOM 3415 O O . ILE A 1 449 ? -8.267 0.466 -14.852 1.00 95.06 449 ILE A O 1
ATOM 3419 N N . VAL A 1 450 ? -8.503 -1.495 -15.944 1.00 95.75 450 VAL A N 1
ATOM 3420 C CA . VAL A 1 450 ? -9.881 -1.268 -16.406 1.00 95.75 450 VAL A CA 1
ATOM 3421 C C . VAL A 1 450 ? -10.841 -0.968 -15.245 1.00 95.75 450 VAL A C 1
ATOM 3423 O O . VAL A 1 450 ? -11.551 0.034 -15.345 1.00 95.75 450 VAL A O 1
ATOM 3426 N N . PRO A 1 451 ? -10.844 -1.714 -14.120 1.00 95.88 451 PRO A N 1
ATOM 3427 C CA . PRO A 1 451 ? -11.683 -1.388 -12.965 1.00 95.88 451 PRO A CA 1
ATOM 3428 C C . PRO A 1 451 ? -11.468 0.025 -12.413 1.00 95.88 451 PRO A C 1
ATOM 3430 O O . PRO A 1 451 ? -12.434 0.731 -12.131 1.00 95.88 451 PRO A O 1
ATOM 3433 N N . VAL A 1 452 ? -10.216 0.478 -12.294 1.00 96.81 452 VAL A N 1
ATOM 3434 C CA . VAL A 1 452 ? -9.927 1.823 -11.770 1.00 96.81 452 VAL A CA 1
ATOM 3435 C C . VAL A 1 452 ? -10.311 2.904 -12.779 1.00 96.81 452 VAL A C 1
ATOM 3437 O O . VAL A 1 452 ? -10.876 3.931 -12.399 1.00 96.81 452 VAL A O 1
ATOM 3440 N N . ALA A 1 453 ? -10.061 2.674 -14.070 1.00 97.19 453 ALA A N 1
ATOM 3441 C CA . ALA A 1 453 ? -10.516 3.568 -15.131 1.00 97.19 453 ALA A CA 1
ATOM 3442 C C . ALA A 1 453 ? -12.049 3.658 -15.180 1.00 97.19 453 ALA A C 1
ATOM 3444 O O . ALA A 1 453 ? -12.586 4.748 -15.374 1.00 97.19 453 ALA A O 1
ATOM 3445 N N . ALA A 1 454 ? -12.754 2.547 -14.942 1.00 97.44 454 ALA A N 1
ATOM 3446 C CA . ALA A 1 454 ? -14.207 2.520 -14.833 1.00 97.44 454 ALA A CA 1
ATOM 3447 C C . ALA A 1 454 ? -14.687 3.393 -13.671 1.00 97.44 454 ALA A C 1
ATOM 3449 O O . ALA A 1 454 ? -15.518 4.264 -13.904 1.00 97.44 454 ALA A O 1
ATOM 3450 N N . THR A 1 455 ? -14.108 3.247 -12.473 1.00 97.50 455 THR A N 1
ATOM 3451 C CA . THR A 1 455 ? -14.427 4.108 -11.323 1.00 97.50 455 THR A CA 1
ATOM 3452 C C . THR A 1 455 ? -14.171 5.583 -11.630 1.00 97.50 455 THR A C 1
ATOM 3454 O O . THR A 1 455 ? -15.030 6.418 -11.375 1.00 97.50 455 THR A O 1
ATOM 3457 N N . LEU A 1 456 ? -13.033 5.942 -12.227 1.00 98.06 456 LEU A N 1
ATOM 3458 C CA . LEU A 1 456 ? -12.758 7.338 -12.593 1.00 98.06 456 LEU A CA 1
ATOM 3459 C C . LEU A 1 456 ? -13.750 7.882 -13.635 1.00 98.06 456 LEU A C 1
ATOM 3461 O O . LEU A 1 456 ? -14.181 9.027 -13.525 1.00 98.06 456 LEU A O 1
ATOM 3465 N N . ALA A 1 457 ? -14.131 7.072 -14.626 1.00 97.19 457 ALA A N 1
ATOM 3466 C CA . ALA A 1 457 ? -15.069 7.463 -15.677 1.00 97.19 457 ALA A CA 1
ATOM 3467 C C . ALA A 1 457 ? -16.538 7.478 -15.225 1.00 97.19 457 ALA A C 1
ATOM 3469 O O . ALA A 1 457 ? -17.327 8.221 -15.802 1.00 97.19 457 ALA A O 1
ATOM 3470 N N . SER A 1 458 ? -16.930 6.667 -14.240 1.00 95.69 458 SER A N 1
ATOM 3471 C CA . SER A 1 458 ? -18.299 6.646 -13.714 1.00 95.69 458 SER A CA 1
ATOM 3472 C C . SER A 1 458 ? -18.457 7.638 -12.571 1.00 95.69 458 SER A C 1
ATOM 3474 O O . SER A 1 458 ? -19.257 8.568 -12.642 1.00 95.69 458 SER A O 1
ATOM 3476 N N . ASP A 1 459 ? -17.647 7.466 -11.537 1.00 95.69 459 ASP A N 1
ATOM 3477 C CA . ASP A 1 459 ? -17.863 8.060 -10.226 1.00 95.69 459 ASP A CA 1
ATOM 3478 C C . ASP A 1 459 ? -17.267 9.464 -10.139 1.00 95.69 459 ASP A C 1
ATOM 3480 O O . ASP A 1 459 ? -17.718 10.277 -9.335 1.00 95.69 459 ASP A O 1
ATOM 3484 N N . PHE A 1 460 ? -16.275 9.757 -10.983 1.00 97.44 460 PHE A N 1
ATOM 3485 C CA . PHE A 1 460 ? -15.496 10.993 -10.933 1.00 97.44 460 PHE A CA 1
ATOM 3486 C C . PHE A 1 460 ? -15.394 11.713 -12.280 1.00 97.44 460 PHE A C 1
ATOM 3488 O O . PHE A 1 460 ? -14.539 12.581 -12.443 1.00 97.44 460 PHE A O 1
ATOM 3495 N N . SER A 1 461 ? -16.278 11.417 -13.238 1.00 97.25 461 SER A N 1
ATOM 3496 C CA . SER A 1 461 ? -16.263 12.040 -14.573 1.00 97.25 461 SER A CA 1
ATOM 3497 C C . SER A 1 461 ? -16.289 13.567 -14.524 1.00 97.25 461 SER A C 1
ATOM 3499 O O . SER A 1 461 ? -15.509 14.215 -15.218 1.00 97.25 461 SER A O 1
ATOM 3501 N N . ALA A 1 462 ? -17.117 14.143 -13.648 1.00 96.56 462 ALA A N 1
ATOM 3502 C CA . ALA A 1 462 ? -17.227 15.589 -13.453 1.00 96.56 462 ALA A CA 1
ATOM 3503 C C . ALA A 1 462 ? -15.955 16.237 -12.871 1.00 96.56 462 ALA A C 1
ATOM 3505 O O . ALA A 1 462 ? -15.796 17.449 -12.958 1.00 96.56 462 ALA A O 1
ATOM 3506 N N . ARG A 1 463 ? -15.042 15.441 -12.295 1.00 97.06 463 ARG A N 1
ATOM 3507 C CA . ARG A 1 463 ? -13.759 15.902 -11.733 1.00 97.06 463 ARG A CA 1
ATOM 3508 C C . ARG A 1 463 ? -12.629 15.897 -12.775 1.00 97.06 463 ARG A C 1
ATOM 3510 O O . ARG A 1 463 ? -11.499 16.291 -12.476 1.00 97.06 463 ARG A O 1
ATOM 3517 N N . LEU A 1 464 ? -12.901 15.418 -13.994 1.00 98.00 464 LEU A N 1
ATOM 3518 C CA . LEU A 1 464 ? -11.919 15.243 -15.062 1.00 98.00 464 LEU A CA 1
ATOM 3519 C C . LEU A 1 464 ? -12.210 16.183 -16.245 1.00 98.00 464 LEU A C 1
ATOM 3521 O O . LEU A 1 464 ? -13.323 16.190 -16.769 1.00 98.00 464 LEU A O 1
ATOM 3525 N N . PRO A 1 465 ? -11.206 16.920 -16.759 1.00 98.00 465 PRO A N 1
ATOM 3526 C CA . PRO A 1 465 ? -11.356 17.680 -17.997 1.00 98.00 465 PRO A CA 1
ATOM 3527 C C . PRO A 1 465 ? -11.707 16.765 -19.177 1.00 98.00 465 PRO A C 1
ATOM 3529 O O . PRO A 1 465 ? -11.162 15.664 -19.278 1.00 98.00 465 PRO A O 1
ATOM 3532 N N . GLY A 1 466 ? -12.532 17.241 -20.116 1.00 97.75 466 GLY A N 1
ATOM 3533 C CA . GLY A 1 466 ? -13.029 16.458 -21.261 1.00 97.75 466 GLY A CA 1
ATOM 3534 C C . GLY A 1 466 ? -11.968 15.614 -21.995 1.00 97.75 466 GLY A C 1
ATOM 3535 O O . GLY A 1 466 ? -12.170 14.410 -22.152 1.00 97.75 466 GLY A O 1
ATOM 3536 N N . PRO A 1 467 ? -10.795 16.168 -22.371 1.00 96.94 467 PRO A N 1
ATOM 3537 C CA . PRO A 1 467 ? -9.727 15.387 -23.003 1.00 96.94 467 PRO A CA 1
ATOM 3538 C C . PRO A 1 467 ? -9.130 14.285 -22.113 1.00 96.94 467 PRO A C 1
ATOM 3540 O O . PRO A 1 467 ? -8.712 13.235 -22.602 1.00 96.94 467 PRO A O 1
ATOM 3543 N N . LEU A 1 468 ? -9.055 14.502 -20.797 1.00 97.12 468 LEU A N 1
ATOM 3544 C CA . LEU A 1 468 ? -8.579 13.487 -19.857 1.00 97.12 468 LEU A CA 1
ATOM 3545 C C . LEU A 1 468 ? -9.643 12.410 -19.632 1.00 97.12 468 LEU A C 1
ATOM 3547 O O . LEU A 1 468 ? -9.306 11.231 -19.691 1.00 97.12 468 LEU A O 1
ATOM 3551 N N . LEU A 1 469 ? -10.910 12.796 -19.469 1.00 98.06 469 LEU A N 1
ATOM 3552 C CA . LEU A 1 469 ? -12.035 11.863 -19.392 1.00 98.06 469 LEU A CA 1
ATOM 3553 C C . LEU A 1 469 ? -12.120 10.983 -20.646 1.00 98.06 469 LEU A C 1
ATOM 3555 O O . LEU A 1 469 ? -12.288 9.772 -20.526 1.00 98.06 469 LEU A O 1
ATOM 3559 N N . GLY A 1 470 ? -11.928 11.558 -21.838 1.00 96.44 470 GLY A N 1
ATOM 3560 C CA . GLY A 1 470 ? -11.875 10.806 -23.094 1.00 96.44 470 GLY A CA 1
ATOM 3561 C C . GLY A 1 470 ? -10.771 9.745 -23.098 1.00 96.44 470 GLY A C 1
ATOM 3562 O O . GLY A 1 470 ? -11.016 8.603 -23.477 1.00 96.44 470 GLY A O 1
ATOM 3563 N N . ARG A 1 471 ? -9.574 10.073 -22.588 1.00 95.25 471 ARG A N 1
ATOM 3564 C CA . ARG A 1 471 ? -8.480 9.096 -22.439 1.00 95.25 471 ARG A CA 1
ATOM 3565 C C . ARG A 1 471 ? -8.781 8.020 -21.397 1.00 95.25 471 ARG A C 1
ATOM 3567 O O . ARG A 1 471 ? -8.482 6.860 -21.647 1.00 95.25 471 ARG A O 1
ATOM 3574 N N . VAL A 1 472 ? -9.366 8.373 -20.252 1.00 96.69 472 VAL A N 1
ATOM 3575 C CA . VAL A 1 472 ? -9.765 7.393 -19.223 1.00 96.69 472 VAL A CA 1
ATOM 3576 C C . VAL A 1 472 ? -10.837 6.447 -19.766 1.00 96.69 472 VAL A C 1
ATOM 3578 O O . VAL A 1 472 ? -10.745 5.240 -19.574 1.00 96.69 472 VAL A O 1
ATOM 3581 N N . THR A 1 473 ? -11.807 6.983 -20.503 1.00 95.88 473 THR A N 1
ATOM 3582 C CA . THR A 1 473 ? -12.859 6.210 -21.178 1.00 95.88 473 THR A CA 1
ATOM 3583 C C . THR A 1 473 ? -12.253 5.256 -22.207 1.00 95.88 473 THR A C 1
ATOM 3585 O O . THR A 1 473 ? -12.563 4.072 -22.198 1.00 95.88 473 THR A O 1
ATOM 3588 N N . ALA A 1 474 ? -11.304 5.729 -23.021 1.00 93.56 474 ALA A N 1
ATOM 3589 C CA . ALA A 1 474 ? -10.581 4.875 -23.961 1.00 93.56 474 ALA A CA 1
ATOM 3590 C C . ALA A 1 474 ? -9.776 3.770 -23.256 1.00 93.56 474 ALA A C 1
ATOM 3592 O O . ALA A 1 474 ? -9.733 2.649 -23.746 1.00 93.56 474 ALA A O 1
ATOM 3593 N N . VAL A 1 475 ? -9.164 4.056 -22.100 1.00 93.75 475 VAL A N 1
ATOM 3594 C CA . VAL A 1 475 ? -8.480 3.041 -21.279 1.00 93.75 475 VAL A CA 1
ATOM 3595 C C . VAL A 1 475 ? -9.463 1.989 -20.762 1.00 93.75 475 VAL A C 1
ATOM 3597 O O . VAL A 1 475 ? -9.171 0.802 -20.854 1.00 93.75 475 VAL A O 1
ATOM 3600 N N . ARG A 1 476 ? -10.622 2.415 -20.248 1.00 94.50 476 ARG A N 1
ATOM 3601 C CA . ARG A 1 476 ? -11.693 1.530 -19.764 1.00 94.50 476 ARG A CA 1
ATOM 3602 C C . ARG A 1 476 ? -12.210 0.602 -20.867 1.00 94.50 476 ARG A C 1
ATOM 3604 O O . ARG A 1 476 ? -12.445 -0.570 -20.602 1.00 94.50 476 ARG A O 1
ATOM 3611 N N . ASP A 1 477 ? -12.392 1.128 -22.076 1.00 92.94 477 ASP A N 1
ATOM 3612 C CA . ASP A 1 477 ? -13.027 0.408 -23.188 1.00 92.94 477 ASP A CA 1
ATOM 3613 C C . ASP A 1 477 ? -12.046 -0.451 -24.003 1.00 92.94 477 ASP A C 1
ATOM 3615 O O . ASP A 1 477 ? -12.461 -1.265 -24.829 1.00 92.94 477 ASP A O 1
ATOM 3619 N N . ALA A 1 478 ? -10.740 -0.288 -23.787 1.00 89.69 478 ALA A N 1
ATOM 3620 C CA . ALA A 1 478 ? -9.716 -1.044 -24.492 1.00 89.69 478 ALA A CA 1
ATOM 3621 C C . ALA A 1 478 ? -9.522 -2.431 -23.856 1.00 89.69 478 ALA A C 1
ATOM 3623 O O . ALA A 1 478 ? -8.701 -2.604 -22.958 1.00 89.69 478 ALA A O 1
ATOM 3624 N N . ALA A 1 479 ? -10.287 -3.419 -24.321 1.00 82.75 479 ALA A N 1
ATOM 3625 C CA . ALA A 1 479 ? -10.131 -4.811 -23.900 1.00 82.75 479 ALA A CA 1
ATOM 3626 C C . ALA A 1 479 ? -8.756 -5.368 -24.306 1.00 82.75 479 ALA A C 1
ATOM 3628 O O . ALA A 1 479 ? -8.298 -5.137 -25.428 1.00 82.75 479 ALA A O 1
ATOM 3629 N N . ALA A 1 480 ? -8.124 -6.134 -23.413 1.00 81.56 480 ALA A N 1
ATOM 3630 C CA . ALA A 1 480 ? -6.813 -6.743 -23.630 1.00 81.56 480 ALA A CA 1
ATOM 3631 C C . ALA A 1 480 ? -5.698 -5.723 -23.923 1.00 81.56 480 ALA A C 1
ATOM 3633 O O . ALA A 1 480 ? -4.779 -5.981 -24.702 1.00 81.56 480 ALA A O 1
ATOM 3634 N N . GLY A 1 481 ? -5.739 -4.560 -23.271 1.00 82.06 481 GLY A N 1
ATOM 3635 C CA . GLY A 1 481 ? -4.628 -3.615 -23.266 1.00 82.06 481 GLY A CA 1
ATOM 3636 C C . GLY A 1 481 ? -4.899 -2.290 -23.960 1.00 82.06 481 GLY A C 1
ATOM 3637 O O . GLY A 1 481 ? -5.871 -2.140 -24.694 1.00 82.06 481 GLY A O 1
ATOM 3638 N N . PRO A 1 482 ? -3.982 -1.323 -23.786 1.00 73.88 482 PRO A N 1
ATOM 3639 C CA . PRO A 1 482 ? -4.042 -0.088 -24.542 1.00 73.88 482 PRO A CA 1
ATOM 3640 C C . PRO A 1 482 ? -3.946 -0.433 -26.025 1.00 73.88 482 PRO A C 1
ATOM 3642 O O . PRO A 1 482 ? -3.160 -1.308 -26.412 1.00 73.88 482 PRO A O 1
ATOM 3645 N N . SER A 1 483 ? -4.714 0.291 -26.843 1.00 62.94 483 SER A N 1
ATOM 3646 C CA . SER A 1 483 ? -4.585 0.238 -28.298 1.00 62.94 483 SER A CA 1
ATOM 3647 C C . SER A 1 483 ? -3.096 0.283 -28.697 1.00 62.94 483 SER A C 1
ATOM 3649 O O . SER A 1 483 ? -2.273 0.891 -27.993 1.00 62.94 483 SER A O 1
ATOM 3651 N N . PRO A 1 484 ? -2.698 -0.323 -29.832 1.00 57.38 484 PRO A N 1
ATOM 3652 C CA . PRO A 1 484 ? -1.373 -0.089 -30.410 1.00 57.38 484 PRO A CA 1
ATOM 3653 C C . PRO A 1 484 ? -1.029 1.410 -30.509 1.00 57.38 484 PRO A C 1
ATOM 3655 O O . PRO A 1 484 ? 0.143 1.769 -30.526 1.00 57.38 484 PRO A O 1
ATOM 3658 N N . ASN A 1 485 ? -2.047 2.280 -30.490 1.00 53.12 485 ASN A N 1
ATOM 3659 C CA . ASN A 1 485 ? -1.939 3.718 -30.298 1.00 53.12 485 ASN A CA 1
ATOM 3660 C C . ASN A 1 485 ? -2.072 4.095 -28.797 1.00 53.12 485 ASN A C 1
ATOM 3662 O O . ASN A 1 485 ? -3.121 3.834 -28.203 1.00 53.12 485 ASN A O 1
ATOM 3666 N N . PRO A 1 486 ? -1.064 4.727 -28.169 1.00 66.06 486 PRO A N 1
ATOM 3667 C CA . PRO A 1 486 ? -0.069 5.576 -28.815 1.00 66.06 486 PRO A CA 1
ATOM 3668 C C . PRO A 1 486 ? 1.230 4.831 -29.147 1.00 66.06 486 PRO A C 1
ATOM 3670 O O . PRO A 1 486 ? 1.947 4.385 -28.248 1.00 66.06 486 PRO A O 1
ATOM 3673 N N . ALA A 1 487 ? 1.540 4.734 -30.440 1.00 83.88 487 ALA A N 1
ATOM 3674 C CA . ALA A 1 487 ? 2.896 4.443 -30.890 1.00 83.88 487 ALA A CA 1
ATOM 3675 C C . ALA A 1 487 ? 3.828 5.601 -30.490 1.00 83.88 487 ALA A C 1
ATOM 3677 O O . ALA A 1 487 ? 3.369 6.725 -30.278 1.00 83.88 487 ALA A O 1
ATOM 3678 N N . GLY A 1 488 ? 5.123 5.325 -30.379 1.00 91.81 488 GLY A N 1
ATOM 3679 C CA . GLY A 1 488 ? 6.145 6.306 -30.041 1.00 91.81 488 GLY A CA 1
ATOM 3680 C C . GLY A 1 488 ? 7.172 5.800 -29.032 1.00 91.81 488 GLY A C 1
ATOM 3681 O O . GLY A 1 488 ? 7.113 4.667 -28.546 1.00 91.81 488 GLY A O 1
ATOM 3682 N N . ASN A 1 489 ? 8.115 6.672 -28.693 1.00 95.19 489 ASN A N 1
ATOM 3683 C CA . ASN A 1 489 ? 9.150 6.429 -27.698 1.00 95.19 489 ASN A CA 1
ATOM 3684 C C . ASN A 1 489 ? 8.902 7.253 -26.429 1.00 95.19 489 ASN A C 1
ATOM 3686 O O . ASN A 1 489 ? 8.527 8.423 -26.476 1.00 95.19 489 ASN A O 1
ATOM 3690 N N . THR A 1 490 ? 9.129 6.668 -25.257 1.00 95.44 490 THR A N 1
ATOM 3691 C CA . THR A 1 490 ? 9.024 7.366 -23.973 1.00 95.44 490 THR A CA 1
ATOM 3692 C C . THR A 1 490 ? 10.232 7.104 -23.094 1.00 95.44 490 THR A C 1
ATOM 3694 O O . THR A 1 490 ? 10.578 5.960 -22.799 1.00 95.44 490 THR A O 1
ATOM 3697 N N . ALA A 1 491 ? 10.820 8.203 -22.626 1.00 95.75 491 ALA A N 1
ATOM 3698 C CA . ALA A 1 491 ? 11.953 8.232 -21.721 1.00 95.75 491 ALA A CA 1
ATOM 3699 C C . ALA A 1 491 ? 11.491 8.439 -20.268 1.00 95.75 491 ALA A C 1
ATOM 3701 O O . ALA A 1 491 ? 10.926 9.480 -19.932 1.00 95.75 491 ALA A O 1
ATOM 3702 N N . PHE A 1 492 ? 11.786 7.471 -19.399 1.00 93.94 492 PHE A N 1
ATOM 3703 C CA . PHE A 1 492 ? 11.642 7.576 -17.945 1.00 93.94 492 PHE A CA 1
ATOM 3704 C C . PHE A 1 492 ? 13.020 7.857 -17.334 1.00 93.94 492 PHE A C 1
ATOM 3706 O O . PHE A 1 492 ? 13.742 6.959 -16.881 1.00 93.94 492 PHE A O 1
ATOM 3713 N N . TRP A 1 493 ? 13.436 9.120 -17.425 1.00 90.62 493 TRP A N 1
ATOM 3714 C CA . TRP A 1 493 ? 14.797 9.568 -17.128 1.00 90.62 493 TRP A CA 1
ATOM 3715 C C . TRP A 1 493 ? 15.175 9.490 -15.650 1.00 90.62 493 TRP A C 1
ATOM 3717 O O . TRP A 1 493 ? 16.348 9.262 -15.342 1.00 90.62 493 TRP A O 1
ATOM 3727 N N . VAL A 1 494 ? 14.205 9.590 -14.741 1.00 87.94 494 VAL A N 1
ATOM 3728 C CA . VAL A 1 494 ? 14.434 9.481 -13.293 1.00 87.94 494 VAL A CA 1
ATOM 3729 C C . VAL A 1 494 ? 14.744 8.034 -12.913 1.00 87.94 494 VAL A C 1
ATOM 3731 O O . VAL A 1 494 ? 15.601 7.770 -12.066 1.00 87.94 494 VAL A O 1
ATOM 3734 N N . SER A 1 495 ? 14.086 7.096 -13.591 1.00 86.62 495 SER A N 1
ATOM 3735 C CA . SER A 1 495 ? 14.225 5.667 -13.335 1.00 86.62 495 SER A CA 1
ATOM 3736 C C . SER A 1 495 ? 15.223 4.973 -14.255 1.00 86.62 495 SER A C 1
ATOM 3738 O O . SER A 1 495 ? 15.499 3.809 -14.031 1.00 86.62 495 SER A O 1
ATOM 3740 N N . ASN A 1 496 ? 15.798 5.639 -15.256 1.00 91.81 496 ASN A N 1
ATOM 3741 C CA . ASN A 1 496 ? 16.704 5.022 -16.242 1.00 91.81 496 ASN A CA 1
ATOM 3742 C C . ASN A 1 496 ? 16.031 3.869 -17.010 1.00 91.81 496 ASN A C 1
ATOM 3744 O O . ASN A 1 496 ? 16.584 2.781 -17.177 1.00 91.81 496 ASN A O 1
ATOM 3748 N N . ALA A 1 497 ? 14.809 4.123 -17.475 1.00 94.50 497 ALA A N 1
ATOM 3749 C CA . ALA A 1 497 ? 14.058 3.211 -18.324 1.00 94.50 497 ALA A CA 1
ATOM 3750 C C . ALA A 1 497 ? 13.591 3.910 -19.602 1.00 94.50 497 ALA A C 1
ATOM 3752 O O . ALA A 1 497 ? 13.364 5.121 -19.625 1.00 94.50 497 ALA A O 1
ATOM 3753 N N . MET A 1 498 ? 13.422 3.134 -20.664 1.00 96.31 498 MET A N 1
ATOM 3754 C CA . MET A 1 498 ? 12.817 3.599 -21.907 1.00 96.31 498 MET A CA 1
ATOM 3755 C C . MET A 1 498 ? 11.874 2.536 -22.450 1.00 96.31 498 MET A C 1
ATOM 3757 O O . MET A 1 498 ? 12.127 1.340 -22.314 1.00 96.31 498 MET A O 1
ATOM 3761 N N . VAL A 1 499 ? 10.792 2.997 -23.067 1.00 96.25 499 VAL A N 1
ATOM 3762 C CA . VAL A 1 499 ? 9.811 2.172 -23.766 1.00 96.25 499 VAL A CA 1
ATOM 3763 C C . VAL A 1 499 ? 9.646 2.705 -25.180 1.00 96.25 499 VAL A C 1
ATOM 3765 O O . VAL A 1 499 ? 9.502 3.910 -25.372 1.00 96.25 499 VAL A O 1
ATOM 3768 N N . HIS A 1 500 ? 9.614 1.815 -26.161 1.00 95.69 500 HIS A N 1
ATOM 3769 C CA . HIS A 1 500 ? 9.251 2.123 -27.535 1.00 95.69 500 HIS A CA 1
ATOM 3770 C C . HIS A 1 500 ? 8.090 1.226 -27.967 1.00 95.69 500 HIS A C 1
ATOM 3772 O O . HIS A 1 500 ? 8.146 0.004 -27.838 1.00 95.69 500 HIS A O 1
ATOM 3778 N N . ARG A 1 501 ? 7.028 1.839 -28.482 1.00 92.50 501 ARG A N 1
ATOM 3779 C CA . ARG A 1 501 ? 5.848 1.168 -29.026 1.00 92.50 501 ARG A CA 1
ATOM 3780 C C . ARG A 1 501 ? 5.770 1.487 -30.503 1.00 92.50 501 ARG A C 1
ATOM 3782 O O . ARG A 1 501 ? 5.600 2.644 -30.869 1.00 92.50 501 ARG A O 1
ATOM 3789 N N . ALA A 1 502 ? 5.850 0.484 -31.354 1.00 87.69 502 ALA A N 1
ATOM 3790 C CA . ALA A 1 502 ? 5.754 0.717 -32.780 1.00 87.69 502 ALA A CA 1
ATOM 3791 C C . ALA A 1 502 ? 4.313 0.653 -33.266 1.00 87.69 502 ALA A C 1
ATOM 3793 O O . ALA A 1 502 ? 3.541 -0.223 -32.871 1.00 87.69 502 ALA A O 1
ATOM 3794 N N . ALA A 1 503 ? 3.993 1.512 -34.234 1.00 83.56 503 ALA A N 1
ATOM 3795 C CA . ALA A 1 503 ? 2.729 1.445 -34.964 1.00 83.56 503 ALA A CA 1
ATOM 3796 C C . ALA A 1 503 ? 2.534 0.084 -35.660 1.00 83.56 503 ALA A C 1
ATOM 3798 O O . ALA A 1 503 ? 1.408 -0.380 -35.807 1.00 83.56 503 ALA A O 1
ATOM 3799 N N . ALA A 1 504 ? 3.634 -0.591 -36.013 1.00 82.19 504 ALA A N 1
ATOM 3800 C CA . ALA A 1 504 ? 3.642 -1.942 -36.572 1.00 82.19 504 ALA A CA 1
ATOM 3801 C C . ALA A 1 504 ? 3.229 -3.047 -35.572 1.00 82.19 504 ALA A C 1
ATOM 3803 O O . ALA A 1 504 ? 3.207 -4.221 -35.933 1.00 82.19 504 ALA A O 1
ATOM 3804 N N . GLY A 1 505 ? 2.888 -2.701 -34.325 1.00 87.94 505 GLY A N 1
ATOM 3805 C CA . GLY A 1 505 ? 2.307 -3.637 -33.365 1.00 87.94 505 GLY A CA 1
ATOM 3806 C C . GLY A 1 505 ? 3.330 -4.463 -32.592 1.00 87.94 505 GLY A C 1
ATOM 3807 O O . GLY A 1 505 ? 3.023 -5.604 -32.243 1.00 87.94 505 GLY A O 1
ATOM 3808 N N . TRP A 1 506 ? 4.501 -3.884 -32.313 1.00 90.56 506 TRP A N 1
ATOM 3809 C CA . TRP A 1 506 ? 5.534 -4.438 -31.436 1.00 90.56 506 TRP A CA 1
ATOM 3810 C C . TRP A 1 506 ? 5.965 -3.426 -30.365 1.00 90.56 506 TRP A C 1
ATOM 3812 O O . TRP A 1 506 ? 5.700 -2.226 -30.457 1.00 90.56 506 TRP A O 1
ATOM 3822 N N . TYR A 1 507 ? 6.608 -3.934 -29.324 1.00 94.25 507 TYR A N 1
ATOM 3823 C CA . TYR A 1 507 ? 6.997 -3.225 -28.115 1.00 94.25 507 TYR A CA 1
ATOM 3824 C C . TYR A 1 507 ? 8.435 -3.574 -27.759 1.00 94.25 507 TYR A C 1
ATOM 3826 O O . TYR A 1 507 ? 8.814 -4.743 -27.795 1.00 94.25 507 TYR A O 1
ATOM 3834 N N . MET A 1 508 ? 9.221 -2.579 -27.370 1.00 96.00 508 MET A N 1
ATOM 3835 C CA . MET A 1 508 ? 10.531 -2.795 -26.774 1.00 96.00 508 MET A CA 1
ATOM 3836 C C . MET A 1 508 ? 10.693 -1.945 -25.526 1.00 96.00 508 MET A C 1
ATOM 3838 O O . MET A 1 508 ? 10.177 -0.829 -25.441 1.00 96.00 508 MET A O 1
ATOM 3842 N N . SER A 1 509 ? 11.457 -2.451 -24.573 1.00 96.44 509 SER A N 1
ATOM 3843 C CA . SER A 1 509 ? 11.808 -1.709 -23.374 1.00 96.44 509 SER A CA 1
ATOM 3844 C C . SER A 1 509 ? 13.226 -2.016 -22.948 1.00 96.44 509 SER A C 1
ATOM 3846 O O . SER A 1 509 ? 13.716 -3.123 -23.151 1.00 96.44 509 SER A O 1
ATOM 3848 N N . VAL A 1 510 ? 13.890 -1.027 -22.358 1.00 96.75 510 VAL A N 1
ATOM 3849 C CA . VAL A 1 510 ? 15.201 -1.221 -21.743 1.00 96.75 510 VAL A CA 1
ATOM 3850 C C . VAL A 1 510 ? 15.198 -0.703 -20.315 1.00 96.75 510 VAL A C 1
ATOM 3852 O O . VAL A 1 510 ? 14.730 0.409 -20.039 1.00 96.75 510 VAL A O 1
ATOM 3855 N N . ARG A 1 511 ? 15.737 -1.520 -19.408 1.00 94.06 511 ARG A N 1
ATOM 3856 C CA . ARG A 1 511 ? 15.957 -1.181 -18.003 1.00 94.06 511 ARG A CA 1
ATOM 3857 C C . ARG A 1 511 ? 17.449 -1.086 -17.708 1.00 94.06 511 ARG A C 1
ATOM 3859 O O . ARG A 1 511 ? 18.210 -2.027 -17.940 1.00 94.06 511 ARG A O 1
ATOM 3866 N N . MET A 1 512 ? 17.853 0.062 -17.173 1.00 93.56 512 MET A N 1
ATOM 3867 C CA . MET A 1 512 ? 19.236 0.361 -16.810 1.00 93.56 512 MET A CA 1
ATOM 3868 C C . MET A 1 512 ? 19.323 0.731 -15.328 1.00 93.56 512 MET A C 1
ATOM 3870 O O . MET A 1 512 ? 18.354 1.208 -14.738 1.00 93.56 512 MET A O 1
ATOM 3874 N N . ARG A 1 513 ? 20.504 0.550 -14.738 1.00 89.19 513 ARG A N 1
ATOM 3875 C CA . ARG A 1 513 ? 20.825 0.970 -13.371 1.00 89.19 513 ARG A CA 1
ATOM 3876 C C . ARG A 1 513 ? 21.964 1.984 -13.356 1.00 89.19 513 ARG A C 1
ATOM 3878 O O . ARG A 1 513 ? 22.866 1.940 -14.191 1.00 89.19 513 ARG A O 1
ATOM 3885 N N . SER A 1 514 ? 21.941 2.864 -12.365 1.00 89.31 514 SER A N 1
ATOM 3886 C CA . SER A 1 514 ? 22.986 3.853 -12.053 1.00 89.31 514 SER A CA 1
ATOM 3887 C C . SER A 1 514 ? 22.958 4.167 -10.563 1.00 89.31 514 SER A C 1
ATOM 3889 O O . SER A 1 514 ? 22.053 3.700 -9.877 1.00 89.31 514 SER A O 1
ATOM 3891 N N . ARG A 1 515 ? 23.831 5.053 -10.067 1.00 86.62 515 ARG A N 1
ATOM 3892 C CA . ARG A 1 515 ? 23.813 5.574 -8.681 1.00 86.62 515 ARG A CA 1
ATOM 3893 C C . ARG A 1 515 ? 22.459 6.179 -8.251 1.00 86.62 515 ARG A C 1
ATOM 3895 O O . ARG A 1 515 ? 22.265 6.500 -7.074 1.00 86.62 515 ARG A O 1
ATOM 3902 N N . ARG A 1 516 ? 21.534 6.374 -9.200 1.00 85.56 516 ARG A N 1
ATOM 3903 C CA . ARG A 1 516 ? 20.187 6.931 -9.017 1.00 85.56 516 ARG A CA 1
ATOM 3904 C C . ARG A 1 516 ? 19.061 5.896 -9.084 1.00 85.56 516 ARG A C 1
ATOM 3906 O O . ARG A 1 516 ? 18.015 6.164 -8.509 1.00 85.56 516 ARG A O 1
ATOM 3913 N N . ALA A 1 517 ? 19.238 4.756 -9.750 1.00 85.44 517 ALA A N 1
ATOM 3914 C CA . ALA A 1 517 ? 18.156 3.803 -10.027 1.00 85.44 517 ALA A CA 1
ATOM 3915 C C . ALA A 1 517 ? 18.636 2.345 -10.018 1.00 85.44 517 ALA A C 1
ATOM 3917 O O . ALA A 1 517 ? 19.779 2.054 -10.376 1.00 85.44 517 ALA A O 1
ATOM 3918 N N . HIS A 1 518 ? 17.745 1.436 -9.626 1.00 83.31 518 HIS A N 1
ATOM 3919 C CA . HIS A 1 518 ? 18.007 0.002 -9.463 1.00 83.31 518 HIS A CA 1
ATOM 3920 C C . HIS A 1 518 ? 17.580 -0.831 -10.670 1.00 83.31 518 HIS A C 1
ATOM 3922 O O . HIS A 1 518 ? 16.916 -0.341 -11.582 1.00 83.31 518 HIS A O 1
ATOM 3928 N N . GLY A 1 519 ? 17.899 -2.125 -10.635 1.00 83.19 519 GLY A N 1
ATOM 3929 C CA . GLY A 1 519 ? 17.124 -3.128 -11.368 1.00 83.19 519 GLY A CA 1
ATOM 3930 C C . GLY A 1 519 ? 15.740 -3.345 -10.741 1.00 83.19 519 GLY A C 1
ATOM 3931 O O . GLY A 1 519 ? 15.144 -2.412 -10.212 1.00 83.19 519 GLY A O 1
ATOM 3932 N N . ASN A 1 520 ? 15.238 -4.576 -10.805 1.00 83.44 520 ASN A N 1
ATOM 3933 C CA . ASN A 1 520 ? 14.058 -4.982 -10.041 1.00 83.44 520 ASN A CA 1
ATOM 3934 C C . ASN A 1 520 ? 14.495 -5.512 -8.676 1.00 83.44 520 ASN A C 1
ATOM 3936 O O . ASN A 1 520 ? 15.378 -6.366 -8.656 1.00 83.44 520 ASN A O 1
ATOM 3940 N N . GLU A 1 521 ? 13.819 -5.092 -7.604 1.00 81.88 521 GLU A N 1
ATOM 3941 C CA . GLU A 1 521 ? 13.953 -5.694 -6.269 1.00 81.88 521 GLU A CA 1
ATOM 3942 C C . GLU A 1 521 ? 13.597 -7.202 -6.259 1.00 81.88 521 GLU A C 1
ATOM 3944 O O . GLU A 1 521 ? 12.663 -7.625 -6.946 1.00 81.88 521 GLU A O 1
ATOM 3949 N N . ASN A 1 522 ? 14.261 -8.015 -5.430 1.00 79.00 522 ASN A N 1
ATOM 3950 C CA . ASN A 1 522 ? 13.920 -9.411 -5.167 1.00 79.00 522 ASN A CA 1
ATOM 3951 C C . ASN A 1 522 ? 14.113 -9.812 -3.693 1.00 79.00 522 ASN A C 1
ATOM 3953 O O . ASN A 1 522 ? 15.177 -9.662 -3.093 1.00 79.00 522 ASN A O 1
ATOM 3957 N N . PHE A 1 523 ? 13.057 -10.380 -3.106 1.00 76.25 523 PHE A N 1
ATOM 3958 C CA . PHE A 1 523 ? 13.046 -10.877 -1.724 1.00 76.25 523 PHE A CA 1
ATOM 3959 C C . PHE A 1 523 ? 12.988 -12.405 -1.625 1.00 76.25 523 PHE A C 1
ATOM 3961 O O . PHE A 1 523 ? 12.939 -12.944 -0.516 1.00 76.25 523 PHE A O 1
ATOM 3968 N N . ASP A 1 524 ? 13.008 -13.110 -2.758 1.00 79.19 524 ASP A N 1
ATOM 3969 C CA . ASP A 1 524 ? 13.158 -14.560 -2.770 1.00 79.19 524 ASP A CA 1
ATOM 3970 C C . ASP A 1 524 ? 14.504 -14.959 -2.153 1.00 79.19 524 ASP A C 1
ATOM 3972 O O . ASP A 1 524 ? 15.487 -14.222 -2.202 1.00 79.19 524 ASP A O 1
ATOM 3976 N N . LYS A 1 525 ? 14.577 -16.190 -1.630 1.00 81.00 525 LYS A N 1
ATOM 3977 C CA . LYS A 1 525 ? 15.847 -16.768 -1.162 1.00 81.00 525 LYS A CA 1
ATOM 3978 C C . LYS A 1 525 ? 16.921 -16.750 -2.261 1.00 81.00 525 LYS A C 1
ATOM 3980 O O . LYS A 1 525 ? 18.093 -16.574 -1.956 1.00 81.00 525 LYS A O 1
ATOM 3985 N N . ILE A 1 526 ? 16.510 -16.955 -3.514 1.00 85.00 526 ILE A N 1
ATOM 3986 C CA . ILE A 1 526 ? 17.378 -16.943 -4.692 1.00 85.00 526 ILE A CA 1
ATOM 3987 C C . ILE A 1 526 ? 17.080 -15.680 -5.488 1.00 85.00 526 ILE A C 1
ATOM 3989 O O . ILE A 1 526 ? 15.967 -15.507 -5.993 1.00 85.00 526 ILE A O 1
ATOM 3993 N N . ASN A 1 527 ? 18.091 -14.836 -5.650 1.00 83.06 527 ASN A N 1
ATOM 3994 C CA . ASN A 1 527 ? 17.945 -13.574 -6.342 1.00 83.06 527 ASN A CA 1
ATOM 3995 C C . ASN A 1 527 ? 17.959 -13.761 -7.859 1.00 83.06 527 ASN A C 1
ATOM 3997 O O . ASN A 1 527 ? 19.005 -13.832 -8.496 1.00 83.06 527 ASN A O 1
ATOM 4001 N N . LYS A 1 528 ? 16.771 -13.788 -8.449 1.00 87.38 528 LYS A N 1
ATOM 4002 C CA . LYS A 1 528 ? 16.570 -13.864 -9.896 1.00 87.38 528 LYS A CA 1
ATOM 4003 C C . LYS A 1 528 ? 16.777 -12.519 -10.602 1.00 87.38 528 LYS A C 1
ATOM 4005 O O . LYS A 1 528 ? 17.059 -12.510 -11.787 1.00 87.38 528 LYS A O 1
ATOM 4010 N N . CYS A 1 529 ? 16.681 -11.380 -9.915 1.00 86.19 529 CYS A N 1
ATOM 4011 C CA . CYS A 1 529 ? 16.653 -10.065 -10.568 1.00 86.19 529 CYS A CA 1
ATOM 4012 C C . CYS A 1 529 ? 17.986 -9.311 -10.566 1.00 86.19 529 CYS A C 1
ATOM 4014 O O . CYS A 1 529 ? 18.022 -8.156 -10.991 1.00 86.19 529 CYS A O 1
ATOM 4016 N N . TRP A 1 530 ? 19.083 -9.972 -10.186 1.00 86.12 530 TRP A N 1
ATOM 4017 C CA . TRP A 1 530 ? 20.427 -9.389 -10.117 1.00 86.12 530 TRP A CA 1
ATOM 4018 C C . TRP A 1 530 ? 20.811 -8.563 -11.360 1.00 86.12 530 TRP A C 1
ATOM 4020 O O . TRP A 1 530 ? 21.339 -7.458 -11.251 1.00 86.12 530 TRP A O 1
ATOM 4030 N N . HIS A 1 531 ? 20.496 -9.070 -12.555 1.00 89.31 531 HIS A N 1
ATOM 4031 C CA . HIS A 1 531 ? 20.830 -8.423 -13.827 1.00 89.31 531 HIS A CA 1
ATOM 4032 C C . HIS A 1 531 ? 19.685 -7.602 -14.446 1.00 89.31 531 HIS A C 1
ATOM 4034 O O . HIS A 1 531 ? 19.849 -7.065 -15.540 1.00 89.31 531 HIS A O 1
ATOM 4040 N N . CYS A 1 532 ? 18.538 -7.438 -13.774 1.00 89.62 532 CYS A N 1
ATOM 4041 C CA . CYS A 1 532 ? 17.371 -6.733 -14.333 1.00 89.62 532 CYS A CA 1
ATOM 4042 C C . CYS A 1 532 ? 17.619 -5.240 -14.615 1.00 89.62 532 CYS A C 1
ATOM 4044 O O . CYS A 1 532 ? 16.829 -4.618 -15.314 1.00 89.62 532 CYS A O 1
ATOM 4046 N N . GLY A 1 533 ? 18.700 -4.655 -14.087 1.00 90.00 533 GLY A N 1
ATOM 4047 C CA . GLY A 1 533 ? 19.146 -3.293 -14.401 1.00 90.00 533 GLY A CA 1
ATOM 4048 C C . GLY A 1 533 ? 20.368 -3.220 -15.323 1.00 90.00 533 GLY A C 1
ATOM 4049 O O . GLY A 1 533 ? 20.846 -2.129 -15.609 1.00 90.00 533 GLY A O 1
ATOM 4050 N N . SER A 1 534 ? 20.916 -4.345 -15.779 1.00 91.69 534 SER A N 1
ATOM 4051 C CA . SER A 1 534 ? 22.180 -4.399 -16.529 1.00 91.69 534 SER A CA 1
ATOM 4052 C C . SER A 1 534 ? 21.992 -4.223 -18.041 1.00 91.69 534 SER A C 1
ATOM 4054 O O . SER A 1 534 ? 22.677 -4.874 -18.827 1.00 91.69 534 SER A O 1
ATOM 4056 N N . GLY A 1 535 ? 21.072 -3.345 -18.455 1.00 94.19 535 GLY A N 1
ATOM 4057 C CA . GLY A 1 535 ? 20.714 -3.170 -19.865 1.00 94.19 535 GLY A CA 1
ATOM 4058 C C . GLY A 1 535 ? 19.720 -4.224 -20.349 1.00 94.19 535 GLY A C 1
ATOM 4059 O O . GLY A 1 535 ? 19.801 -4.673 -21.489 1.00 94.19 535 GLY A O 1
ATOM 4060 N N . PHE A 1 536 ? 18.805 -4.638 -19.466 1.00 94.75 536 PHE A N 1
ATOM 4061 C CA . PHE A 1 536 ? 17.799 -5.648 -19.769 1.00 94.75 536 PHE A CA 1
ATOM 4062 C C . PHE A 1 536 ? 16.843 -5.112 -20.848 1.00 94.75 536 PHE A C 1
ATOM 4064 O O . PHE A 1 536 ? 16.040 -4.220 -20.565 1.00 94.75 536 PHE A O 1
ATOM 4071 N N . LEU A 1 537 ? 16.970 -5.627 -22.075 1.00 96.12 537 LEU A N 1
ATOM 4072 C CA . LEU A 1 537 ? 16.251 -5.200 -23.279 1.00 96.12 537 LEU A CA 1
ATOM 4073 C C . LEU A 1 537 ? 15.218 -6.260 -23.677 1.00 96.12 537 LEU A C 1
ATOM 4075 O O . LEU A 1 537 ? 15.589 -7.316 -24.179 1.00 96.12 537 LEU A O 1
ATOM 4079 N N . GLN A 1 538 ? 13.931 -5.981 -23.492 1.00 93.81 538 GLN A N 1
ATOM 4080 C CA . GLN A 1 538 ? 12.853 -6.876 -23.924 1.00 93.81 538 GLN A CA 1
ATOM 4081 C C . GLN A 1 538 ? 12.286 -6.457 -25.276 1.00 93.81 538 GLN A C 1
ATOM 4083 O O . GLN A 1 538 ? 12.154 -5.264 -25.556 1.00 93.81 538 GLN A O 1
ATOM 4088 N N . ALA A 1 539 ? 11.863 -7.444 -26.068 1.00 93.75 539 ALA A N 1
ATOM 4089 C CA . ALA A 1 539 ? 11.086 -7.251 -27.285 1.00 93.75 539 ALA A CA 1
ATOM 4090 C C . ALA A 1 539 ? 9.814 -8.107 -27.240 1.00 93.75 539 ALA A C 1
ATOM 4092 O O . ALA A 1 539 ? 9.855 -9.289 -26.911 1.00 93.75 539 ALA A O 1
ATOM 4093 N N . ARG A 1 540 ? 8.662 -7.511 -27.551 1.00 92.62 540 ARG A N 1
ATOM 4094 C CA . ARG A 1 540 ? 7.359 -8.185 -27.548 1.00 92.62 540 ARG A CA 1
ATOM 4095 C C . ARG A 1 540 ? 6.599 -7.867 -28.823 1.00 92.62 540 ARG A C 1
ATOM 4097 O O . ARG A 1 540 ? 6.524 -6.713 -29.237 1.00 92.62 540 ARG A O 1
ATOM 4104 N N . VAL A 1 541 ? 5.984 -8.878 -29.416 1.00 90.62 541 VAL A N 1
ATOM 4105 C CA . VAL A 1 541 ? 5.101 -8.763 -30.580 1.00 90.62 541 VAL A CA 1
ATOM 4106 C C . VAL A 1 541 ? 3.703 -9.227 -30.198 1.00 90.62 541 VAL A C 1
ATOM 4108 O O . VAL A 1 541 ? 2.741 -8.507 -30.426 1.00 90.62 541 VAL A O 1
ATOM 4111 N N . HIS A 1 542 ? 3.580 -10.385 -29.558 1.00 90.00 542 HIS A N 1
ATOM 4112 C CA . HIS A 1 542 ? 2.342 -10.979 -29.066 1.00 90.00 542 HIS A CA 1
ATOM 4113 C C . HIS A 1 542 ? 1.965 -10.516 -27.657 1.00 90.00 542 HIS A C 1
ATOM 4115 O O . HIS A 1 542 ? 0.776 -10.487 -27.353 1.00 90.00 542 HIS A O 1
ATOM 4121 N N . GLY A 1 543 ? 2.937 -10.098 -26.842 1.00 90.00 543 GLY A N 1
ATOM 4122 C CA . GLY A 1 543 ? 2.746 -9.610 -25.472 1.00 90.00 543 GLY A CA 1
ATOM 4123 C C . GLY A 1 543 ? 3.148 -10.623 -24.401 1.00 90.00 543 GLY A C 1
ATOM 4124 O O . GLY A 1 543 ? 3.557 -10.223 -23.312 1.00 90.00 543 GLY A O 1
ATOM 4125 N N . ASP A 1 544 ? 3.114 -11.912 -24.737 1.00 91.62 544 ASP A N 1
ATOM 4126 C CA . ASP A 1 544 ? 3.306 -13.043 -23.832 1.00 91.62 544 ASP A CA 1
ATOM 4127 C C . ASP A 1 544 ? 4.629 -13.804 -24.065 1.00 91.62 544 ASP A C 1
ATOM 4129 O O . ASP A 1 544 ? 4.797 -14.934 -23.587 1.00 91.62 544 ASP A O 1
ATOM 4133 N N . GLU A 1 545 ? 5.581 -13.196 -24.784 1.00 93.12 545 GLU A N 1
ATOM 4134 C CA . GLU A 1 545 ? 6.903 -13.763 -25.092 1.00 93.12 545 GLU A CA 1
ATOM 4135 C C . GLU A 1 545 ? 7.636 -14.227 -23.838 1.00 93.12 545 GLU A C 1
ATOM 4137 O O . GLU A 1 545 ? 8.269 -15.283 -23.840 1.00 93.12 545 GLU A O 1
ATOM 4142 N N . TYR A 1 546 ? 7.525 -13.456 -22.757 1.00 92.94 546 TYR A N 1
ATOM 4143 C CA . TYR A 1 546 ? 8.250 -13.720 -21.522 1.00 92.94 546 TYR A CA 1
ATOM 4144 C C . TYR A 1 546 ? 7.388 -14.343 -20.421 1.00 92.94 546 TYR A C 1
ATOM 4146 O O . TYR A 1 546 ? 7.921 -14.787 -19.412 1.00 92.94 546 TYR A O 1
ATOM 4154 N N . ASP A 1 547 ? 6.070 -14.432 -20.587 1.00 89.69 547 ASP A N 1
ATOM 4155 C CA . ASP A 1 547 ? 5.165 -14.705 -19.466 1.00 89.69 547 ASP A CA 1
ATOM 4156 C C . ASP A 1 547 ? 5.368 -16.044 -18.781 1.00 89.69 547 ASP A C 1
ATOM 4158 O O . ASP A 1 547 ? 5.631 -16.106 -17.579 1.00 89.69 547 ASP A O 1
ATOM 4162 N N . GLN A 1 548 ? 5.281 -17.122 -19.551 1.00 85.88 548 GLN A N 1
ATOM 4163 C CA . GLN A 1 548 ? 5.428 -18.469 -19.007 1.00 85.88 548 GLN A CA 1
ATOM 4164 C C . GLN A 1 548 ? 6.889 -18.815 -18.715 1.00 85.88 548 GLN A C 1
ATOM 4166 O O . GLN A 1 548 ? 7.173 -19.659 -17.864 1.00 85.88 548 GLN A O 1
ATOM 4171 N N . ILE A 1 549 ? 7.826 -18.170 -19.412 1.00 90.62 549 ILE A N 1
ATOM 4172 C CA . ILE A 1 549 ? 9.241 -18.510 -19.299 1.00 90.62 549 ILE A CA 1
ATOM 4173 C C . ILE A 1 549 ? 9.902 -17.884 -18.080 1.00 90.62 549 ILE A C 1
ATOM 4175 O O . ILE A 1 549 ? 10.908 -18.427 -17.656 1.00 90.62 549 ILE A O 1
ATOM 4179 N N . ARG A 1 550 ? 9.350 -16.848 -17.429 1.00 90.69 550 ARG A N 1
ATOM 4180 C CA . ARG A 1 550 ? 9.934 -16.289 -16.186 1.00 90.69 550 ARG A CA 1
ATOM 4181 C C . ARG A 1 550 ? 10.225 -17.348 -15.117 1.00 90.69 550 ARG A C 1
ATOM 4183 O O . ARG A 1 550 ? 11.195 -17.233 -14.373 1.00 90.69 550 ARG A O 1
ATOM 4190 N N . ALA A 1 551 ? 9.416 -18.406 -15.063 1.00 87.12 551 ALA A N 1
ATOM 4191 C CA . ALA A 1 551 ? 9.612 -19.518 -14.135 1.00 87.12 551 ALA A CA 1
ATOM 4192 C C . ALA A 1 551 ? 10.834 -20.403 -14.457 1.00 87.12 551 ALA A C 1
ATOM 4194 O O . ALA A 1 551 ? 11.300 -21.128 -13.581 1.00 87.12 551 ALA A O 1
ATOM 4195 N N . ARG A 1 552 ? 11.331 -20.387 -15.701 1.00 88.00 552 ARG A N 1
ATOM 4196 C CA . ARG A 1 552 ? 12.388 -21.288 -16.202 1.00 88.00 552 ARG A CA 1
ATOM 4197 C C . ARG A 1 552 ? 13.495 -20.603 -17.008 1.00 88.00 552 ARG A C 1
ATOM 4199 O O . ARG A 1 552 ? 14.419 -21.287 -17.433 1.00 88.00 552 ARG A O 1
ATOM 4206 N N . MET A 1 553 ? 13.398 -19.299 -17.243 1.00 91.50 553 MET A N 1
ATOM 4207 C CA . MET A 1 553 ? 14.387 -18.538 -17.995 1.00 91.50 553 MET A CA 1
ATOM 4208 C C . MET A 1 553 ? 15.721 -18.544 -17.259 1.00 91.50 553 MET A C 1
ATOM 4210 O O . MET A 1 553 ? 15.768 -18.631 -16.027 1.00 91.50 553 MET A O 1
ATOM 4214 N N . ASP A 1 554 ? 16.808 -18.430 -18.011 1.00 93.50 554 ASP A N 1
ATOM 4215 C CA . ASP A 1 554 ? 18.124 -18.310 -17.414 1.00 93.50 554 ASP A CA 1
ATOM 4216 C C . ASP A 1 554 ? 18.350 -16.863 -16.960 1.00 93.50 554 ASP A C 1
ATOM 4218 O O . ASP A 1 554 ? 18.746 -15.993 -17.738 1.00 93.50 554 ASP A O 1
ATOM 4222 N N . TRP A 1 555 ? 18.093 -16.616 -15.675 1.00 92.19 555 TRP A N 1
ATOM 4223 C CA . TRP A 1 555 ? 18.248 -15.314 -15.021 1.00 92.19 555 TRP A CA 1
ATOM 4224 C C . TRP A 1 555 ? 19.699 -14.797 -14.974 1.00 92.19 555 TRP A C 1
ATOM 4226 O O . TRP A 1 555 ? 19.917 -13.628 -14.653 1.00 92.19 555 TRP A O 1
ATOM 4236 N N . ARG A 1 556 ? 20.687 -15.625 -15.343 1.00 91.62 556 ARG A N 1
ATOM 4237 C CA . ARG A 1 556 ? 22.099 -15.227 -15.506 1.00 91.62 556 ARG A CA 1
ATOM 4238 C C . ARG A 1 556 ? 22.355 -14.537 -16.844 1.00 91.62 556 ARG A C 1
ATOM 4240 O O . ARG A 1 556 ? 23.351 -13.844 -16.995 1.00 91.62 556 ARG A O 1
ATOM 4247 N N . ALA A 1 557 ? 21.464 -14.733 -17.814 1.00 92.75 557 ALA A N 1
ATOM 4248 C CA . ALA A 1 557 ? 21.657 -14.356 -19.209 1.00 92.75 557 ALA A CA 1
ATOM 4249 C C . ALA A 1 557 ? 20.448 -13.570 -19.750 1.00 92.75 557 ALA A C 1
ATOM 4251 O O . ALA A 1 557 ? 19.919 -13.870 -20.814 1.00 92.75 557 ALA A O 1
ATOM 4252 N N . LEU A 1 558 ? 19.952 -12.579 -19.007 1.00 94.56 558 LEU A N 1
ATOM 4253 C CA . LEU A 1 558 ? 18.764 -11.826 -19.425 1.00 94.56 558 LEU A CA 1
ATOM 4254 C C . LEU A 1 558 ? 18.947 -11.147 -20.804 1.00 94.56 558 LEU A C 1
ATOM 4256 O O . LEU A 1 558 ? 20.052 -10.701 -21.115 1.00 94.56 558 LEU A O 1
ATOM 4260 N N . PRO A 1 559 ? 17.879 -11.023 -21.616 1.00 95.50 559 PRO A N 1
ATOM 4261 C CA . PRO A 1 559 ? 17.908 -10.304 -22.893 1.00 95.50 559 PRO A CA 1
ATOM 4262 C C . PRO A 1 559 ? 18.612 -8.936 -22.822 1.00 95.50 559 PRO A C 1
ATOM 4264 O O . PRO A 1 559 ? 18.387 -8.150 -21.908 1.00 95.50 559 PRO A O 1
ATOM 4267 N N . GLY A 1 560 ? 19.501 -8.638 -23.762 1.00 95.25 560 GLY A N 1
ATOM 4268 C CA . GLY A 1 560 ? 20.298 -7.406 -23.810 1.00 95.25 560 GLY A CA 1
ATOM 4269 C C . GLY A 1 560 ? 21.457 -7.305 -22.810 1.00 95.25 560 GLY A C 1
ATOM 4270 O O . GLY A 1 560 ? 22.307 -6.427 -22.970 1.00 95.25 560 GLY A O 1
ATOM 4271 N N . VAL A 1 561 ? 21.542 -8.186 -21.807 1.00 95.56 561 VAL A N 1
ATOM 4272 C CA . VAL A 1 561 ? 22.588 -8.119 -20.778 1.00 95.56 561 VAL A CA 1
ATOM 4273 C C . VAL A 1 561 ? 23.913 -8.651 -21.317 1.00 95.56 561 VAL A C 1
ATOM 4275 O O . VAL A 1 561 ? 23.976 -9.739 -21.894 1.00 95.56 561 VAL A O 1
ATOM 4278 N N . THR A 1 562 ? 24.976 -7.877 -21.077 1.00 95.69 562 THR A N 1
ATOM 4279 C CA . THR A 1 562 ? 26.369 -8.270 -21.326 1.00 95.69 562 THR A CA 1
ATOM 4280 C C . THR A 1 562 ? 27.032 -8.692 -20.019 1.00 95.69 562 THR A C 1
ATOM 4282 O O . THR A 1 562 ? 27.346 -7.834 -19.190 1.00 95.69 562 THR A O 1
ATOM 4285 N N . GLU A 1 563 ? 27.246 -9.994 -19.836 1.00 94.06 563 GLU A N 1
ATOM 4286 C CA . GLU A 1 563 ? 27.807 -10.579 -18.615 1.00 94.06 563 GLU A CA 1
ATOM 4287 C C . GLU A 1 563 ? 28.470 -11.942 -18.881 1.00 94.06 563 GLU A C 1
ATOM 4289 O O . GLU A 1 563 ? 28.360 -12.519 -19.962 1.00 94.06 563 GLU A O 1
ATOM 4294 N N . GLU A 1 564 ? 29.209 -12.461 -17.907 1.00 93.62 564 GLU A N 1
ATOM 4295 C CA . GLU A 1 564 ? 29.710 -13.829 -17.919 1.00 93.62 564 GLU A CA 1
ATOM 4296 C C . GLU A 1 564 ? 28.591 -14.874 -18.047 1.00 93.62 564 GLU A C 1
ATOM 4298 O O . GLU A 1 564 ? 27.620 -14.875 -17.292 1.00 93.62 564 GLU A O 1
ATOM 4303 N N . TRP A 1 565 ? 28.776 -15.845 -18.945 1.00 92.56 565 TRP A N 1
ATOM 4304 C CA . TRP A 1 565 ? 27.863 -16.976 -19.096 1.00 92.56 565 TRP A CA 1
ATOM 4305 C C . TRP A 1 565 ? 28.055 -18.031 -17.996 1.00 92.56 565 TRP A C 1
ATOM 4307 O O . TRP A 1 565 ? 28.630 -19.112 -18.188 1.00 92.56 565 TRP A O 1
ATOM 4317 N N . ARG A 1 566 ? 27.587 -17.683 -16.802 1.00 91.00 566 ARG A N 1
ATOM 4318 C CA . ARG A 1 566 ? 27.657 -18.504 -15.594 1.00 91.00 566 ARG A CA 1
ATOM 4319 C C . ARG A 1 566 ? 26.704 -19.706 -15.651 1.00 91.00 566 ARG A C 1
ATOM 4321 O O . ARG A 1 566 ? 25.660 -19.665 -16.295 1.00 91.00 566 ARG A O 1
ATOM 4328 N N . ARG A 1 567 ? 27.054 -20.792 -14.959 1.00 90.38 567 ARG A N 1
ATOM 4329 C CA . ARG A 1 567 ? 26.200 -21.970 -14.683 1.00 90.38 567 ARG A CA 1
ATOM 4330 C C . ARG A 1 567 ? 26.094 -22.280 -13.196 1.00 90.38 567 ARG A C 1
ATOM 4332 O O . ARG A 1 567 ? 25.289 -23.138 -12.834 1.00 90.38 567 ARG A O 1
ATOM 4339 N N . ASP A 1 568 ? 26.865 -21.604 -12.350 1.00 90.06 568 ASP A N 1
ATOM 4340 C CA . ASP A 1 568 ? 26.660 -21.666 -10.912 1.00 90.06 568 ASP A CA 1
ATOM 4341 C C . ASP A 1 568 ? 25.311 -21.042 -10.516 1.00 90.06 568 ASP A C 1
ATOM 4343 O O . ASP A 1 568 ? 24.560 -20.507 -11.347 1.00 90.06 568 ASP A O 1
ATOM 4347 N N . ALA A 1 569 ? 24.943 -21.221 -9.249 1.00 88.50 569 ALA A N 1
ATOM 4348 C CA . ALA A 1 569 ? 23.673 -20.736 -8.734 1.00 88.50 569 ALA A CA 1
ATOM 4349 C C . ALA A 1 569 ? 23.620 -19.201 -8.755 1.00 88.50 569 ALA A C 1
ATOM 4351 O O . ALA A 1 569 ? 24.635 -18.529 -8.563 1.00 88.50 569 ALA A O 1
ATOM 4352 N N . MET A 1 570 ? 22.417 -18.651 -8.948 1.00 87.19 570 MET A N 1
ATOM 4353 C CA . MET A 1 570 ? 22.176 -17.235 -8.666 1.00 87.19 570 MET A CA 1
ATOM 4354 C C . MET A 1 570 ? 22.457 -16.946 -7.178 1.00 87.19 570 MET A C 1
ATOM 4356 O O . MET A 1 570 ? 22.259 -17.838 -6.346 1.00 87.19 570 MET A O 1
ATOM 4360 N N . PRO A 1 571 ? 22.864 -15.716 -6.816 1.00 81.38 571 PRO A N 1
ATOM 4361 C CA . PRO A 1 571 ? 23.146 -15.341 -5.434 1.00 81.38 571 PRO A CA 1
ATOM 4362 C C . PRO A 1 571 ? 21.982 -15.623 -4.474 1.00 81.38 571 PRO A C 1
ATOM 4364 O O . PRO A 1 571 ? 20.833 -15.270 -4.754 1.00 81.38 571 PRO A O 1
ATOM 4367 N N . GLU A 1 572 ? 22.282 -16.195 -3.303 1.00 80.69 572 GLU A N 1
ATOM 4368 C CA . GLU A 1 572 ? 21.326 -16.284 -2.191 1.00 80.69 572 GLU A CA 1
ATOM 4369 C C . GLU A 1 572 ? 21.331 -14.974 -1.385 1.00 80.69 572 GLU A C 1
ATOM 4371 O O . GLU A 1 572 ? 21.913 -14.887 -0.304 1.00 80.69 572 GLU A O 1
ATOM 4376 N N . THR A 1 573 ? 20.721 -13.918 -1.927 1.00 66.25 573 THR A N 1
ATOM 4377 C CA . THR A 1 573 ? 20.639 -12.608 -1.258 1.00 66.25 573 THR A CA 1
ATOM 4378 C C . THR A 1 573 ? 19.203 -12.200 -1.014 1.00 66.25 573 THR A C 1
ATOM 4380 O O . THR A 1 573 ? 18.419 -12.146 -1.955 1.00 66.25 573 THR A O 1
ATOM 4383 N N . LYS A 1 574 ? 18.885 -11.807 0.222 1.00 56.41 574 LYS A N 1
ATOM 4384 C CA . LYS A 1 574 ? 17.635 -11.106 0.528 1.00 56.41 574 LYS A CA 1
ATOM 4385 C C . LYS A 1 574 ? 17.830 -9.609 0.304 1.00 56.41 574 LYS A C 1
ATOM 4387 O O . LYS A 1 574 ? 18.640 -9.040 1.026 1.00 56.41 574 LYS A O 1
ATOM 4392 N N . GLY A 1 575 ? 17.105 -9.007 -0.644 1.00 52.31 575 GLY A N 1
ATOM 4393 C CA . GLY A 1 575 ? 16.670 -7.595 -0.697 1.00 52.31 575 GLY A CA 1
ATOM 4394 C C . GLY A 1 575 ? 17.686 -6.444 -0.624 1.00 52.31 575 GLY A C 1
ATOM 4395 O O . GLY A 1 575 ? 17.352 -5.326 -0.991 1.00 52.31 575 GLY A O 1
ATOM 4396 N N . ASP A 1 576 ? 18.920 -6.666 -0.175 1.00 47.66 576 ASP A N 1
ATOM 4397 C CA . ASP A 1 576 ? 19.845 -5.602 0.213 1.00 47.66 576 ASP A CA 1
ATOM 4398 C C . ASP A 1 576 ? 21.034 -5.421 -0.738 1.00 47.66 576 ASP A C 1
ATOM 4400 O O . ASP A 1 576 ? 21.741 -4.416 -0.635 1.00 47.66 576 ASP A O 1
ATOM 4404 N N . MET A 1 577 ? 21.244 -6.346 -1.675 1.00 48.28 577 MET A N 1
ATOM 4405 C CA . MET A 1 577 ? 22.444 -6.389 -2.525 1.00 48.28 577 MET A CA 1
ATOM 4406 C C . MET A 1 577 ? 22.190 -5.964 -3.976 1.00 48.28 577 MET A C 1
ATOM 4408 O O . MET A 1 577 ? 23.127 -5.859 -4.756 1.00 48.28 577 MET A O 1
ATOM 4412 N N . GLU A 1 578 ? 20.942 -5.665 -4.337 1.00 55.16 578 GLU A N 1
ATOM 4413 C CA . GLU A 1 578 ? 20.520 -5.248 -5.687 1.00 55.16 578 GLU A CA 1
ATOM 4414 C C . GLU A 1 578 ? 20.629 -3.733 -5.870 1.00 55.16 578 GLU A C 1
ATOM 4416 O O . GLU A 1 578 ? 19.727 -3.059 -6.368 1.00 55.16 578 GLU A O 1
ATOM 4421 N N . GLY A 1 579 ? 21.739 -3.182 -5.381 1.00 61.78 579 GLY A N 1
ATOM 4422 C CA . GLY A 1 579 ? 21.960 -1.750 -5.329 1.00 61.78 579 GLY A CA 1
ATOM 4423 C C . GLY A 1 579 ? 21.856 -1.068 -6.694 1.00 61.78 579 GLY A C 1
ATOM 4424 O O . GLY A 1 579 ? 21.931 -1.669 -7.771 1.00 61.78 579 GLY A O 1
ATOM 4425 N N . ALA A 1 580 ? 21.716 0.253 -6.622 1.00 68.06 580 ALA A N 1
ATOM 4426 C CA . ALA A 1 580 ? 21.983 1.165 -7.725 1.00 68.06 580 ALA A CA 1
ATOM 4427 C C . ALA A 1 580 ? 23.267 0.777 -8.472 1.00 68.06 580 ALA A C 1
ATOM 4429 O O . ALA A 1 580 ? 24.204 0.308 -7.851 1.00 68.06 580 ALA A O 1
ATOM 4430 N N . GLY A 1 581 ? 23.352 0.996 -9.785 1.00 75.00 581 GLY A N 1
ATOM 4431 C CA . GLY A 1 581 ? 24.598 0.749 -10.527 1.00 75.00 581 GLY A CA 1
ATOM 4432 C C . GLY A 1 581 ? 25.768 1.607 -10.027 1.00 75.00 581 GLY A C 1
ATOM 4433 O O . GLY A 1 581 ? 25.556 2.703 -9.510 1.00 75.00 581 GLY A O 1
ATOM 4434 N N . GLY A 1 582 ? 27.012 1.159 -10.225 1.00 80.50 582 GLY A N 1
ATOM 4435 C CA . GLY A 1 582 ? 28.202 1.929 -9.821 1.00 80.50 582 GLY A CA 1
ATOM 4436 C C . GLY A 1 582 ? 28.450 3.200 -10.636 1.00 80.50 582 GLY A C 1
ATOM 4437 O O . GLY A 1 582 ? 29.183 4.094 -10.200 1.00 80.50 582 GLY A O 1
ATOM 4438 N N . ASN A 1 583 ? 27.814 3.303 -11.802 1.00 86.44 583 ASN A N 1
ATOM 4439 C CA . ASN A 1 583 ? 27.961 4.411 -12.734 1.00 86.44 583 ASN A CA 1
ATOM 4440 C C . ASN A 1 583 ? 27.120 5.636 -12.344 1.00 86.44 583 ASN A C 1
ATOM 4442 O O . ASN A 1 583 ? 26.046 5.541 -11.747 1.00 86.44 583 ASN A O 1
ATOM 4446 N N . THR A 1 584 ? 27.577 6.811 -12.763 1.00 89.69 584 THR A N 1
ATOM 4447 C CA . THR A 1 584 ? 26.753 8.028 -12.802 1.00 89.69 584 THR A CA 1
ATOM 4448 C C . THR A 1 584 ? 26.063 8.207 -14.158 1.00 89.69 584 THR A C 1
ATOM 4450 O O . THR A 1 584 ? 25.067 8.937 -14.239 1.00 89.69 584 THR A O 1
ATOM 4453 N N . PHE A 1 585 ? 26.550 7.532 -15.205 1.00 92.50 585 PHE A N 1
ATOM 4454 C CA . PHE A 1 585 ? 26.049 7.632 -16.570 1.00 92.50 585 PHE A CA 1
ATOM 4455 C C . PHE A 1 585 ? 25.046 6.519 -16.908 1.00 92.50 585 PHE A C 1
ATOM 4457 O O . PHE A 1 585 ? 25.411 5.416 -17.310 1.00 92.50 585 PHE A O 1
ATOM 4464 N N . ALA A 1 586 ? 23.767 6.872 -16.788 1.00 93.44 586 ALA A N 1
ATOM 4465 C CA . ALA A 1 586 ? 22.641 6.187 -17.409 1.00 93.44 586 ALA A CA 1
ATOM 4466 C C . ALA A 1 586 ? 21.619 7.257 -17.801 1.00 93.44 586 ALA A C 1
ATOM 4468 O O . ALA A 1 586 ? 21.158 8.024 -16.944 1.00 93.44 586 ALA A O 1
ATOM 4469 N N . ALA A 1 587 ? 21.320 7.351 -19.090 1.00 93.50 587 ALA A N 1
ATOM 4470 C CA . ALA A 1 587 ? 20.543 8.436 -19.666 1.00 93.50 587 ALA A CA 1
ATOM 4471 C C . ALA A 1 587 ? 19.588 7.923 -20.741 1.00 93.50 587 ALA A C 1
ATOM 4473 O O . ALA A 1 587 ? 19.837 6.913 -21.399 1.00 93.50 587 ALA A O 1
ATOM 4474 N N . VAL A 1 588 ? 18.490 8.653 -20.906 1.00 96.19 588 VAL A N 1
ATOM 4475 C CA . VAL A 1 588 ? 17.464 8.413 -21.918 1.00 96.19 588 VAL A CA 1
ATOM 4476 C C . VAL A 1 588 ? 17.028 9.753 -22.498 1.00 96.19 588 VAL A C 1
ATOM 4478 O O . VAL A 1 588 ? 16.890 10.727 -21.757 1.00 96.19 588 VAL A O 1
ATOM 4481 N N . ALA A 1 589 ? 16.801 9.805 -23.805 1.00 96.94 589 ALA A N 1
ATOM 4482 C CA . ALA A 1 589 ? 16.228 10.956 -24.494 1.00 96.94 589 ALA A CA 1
ATOM 4483 C C . ALA A 1 589 ? 15.249 10.476 -25.569 1.00 96.94 589 ALA A C 1
ATOM 4485 O O . ALA A 1 589 ? 15.496 9.463 -26.222 1.00 96.94 589 ALA A O 1
ATOM 4486 N N . SER A 1 590 ? 14.137 11.191 -25.725 1.00 96.19 590 SER A N 1
ATOM 4487 C CA . SER A 1 590 ? 13.067 10.876 -26.672 1.00 96.19 590 SER A CA 1
ATOM 4488 C C . SER A 1 590 ? 12.516 12.167 -27.265 1.00 96.19 590 SER A C 1
ATOM 4490 O O . SER A 1 590 ? 12.347 13.144 -26.533 1.00 96.19 590 SER A O 1
ATOM 4492 N N . ASP A 1 591 ? 12.211 12.160 -28.560 1.00 95.19 591 ASP A N 1
ATOM 4493 C CA . ASP A 1 591 ? 11.412 13.200 -29.225 1.00 95.19 591 ASP A CA 1
ATOM 4494 C C . ASP A 1 591 ? 9.917 12.824 -29.322 1.00 95.19 591 ASP A C 1
ATOM 4496 O O . ASP A 1 591 ? 9.107 13.589 -29.840 1.00 95.19 591 ASP A O 1
ATOM 4500 N N . GLY A 1 592 ? 9.543 11.662 -28.780 1.00 93.12 592 GLY A N 1
ATOM 4501 C CA . GLY A 1 592 ? 8.205 11.082 -28.856 1.00 93.12 592 GLY A CA 1
ATOM 4502 C C . GLY A 1 592 ? 8.068 9.984 -29.912 1.00 93.12 592 GLY A C 1
ATOM 4503 O O . GLY A 1 592 ? 7.174 9.153 -29.781 1.00 93.12 592 GLY A O 1
ATOM 4504 N N . GLU A 1 593 ? 8.967 9.899 -30.891 1.00 92.62 593 GLU A N 1
ATOM 4505 C CA . GLU A 1 593 ? 8.974 8.887 -31.954 1.00 92.62 593 GLU A CA 1
ATOM 4506 C C . GLU A 1 593 ? 10.243 8.031 -31.889 1.00 92.62 593 GLU A C 1
ATOM 4508 O O . GLU A 1 593 ? 10.174 6.807 -31.751 1.00 92.62 593 GLU A O 1
ATOM 4513 N N . LEU A 1 594 ? 11.402 8.681 -31.915 1.00 94.56 594 LEU A N 1
ATOM 4514 C CA . LEU A 1 594 ? 12.723 8.091 -31.790 1.00 94.56 594 LEU A CA 1
ATOM 4515 C C . LEU A 1 594 ? 13.211 8.195 -30.346 1.00 94.56 594 LEU A C 1
ATOM 4517 O O . LEU A 1 594 ? 12.813 9.071 -29.576 1.00 94.56 594 LEU A O 1
ATOM 4521 N N . GLY A 1 595 ? 14.109 7.291 -29.968 1.00 96.69 595 GLY A N 1
ATOM 4522 C CA . GLY A 1 595 ? 14.710 7.336 -28.643 1.00 96.69 595 GLY A CA 1
ATOM 4523 C C . GLY A 1 595 ? 16.135 6.835 -28.618 1.00 96.69 595 GLY A C 1
ATOM 4524 O O . GLY A 1 595 ? 16.517 5.948 -29.378 1.00 96.69 595 GLY A O 1
ATOM 4525 N N . VAL A 1 596 ? 16.914 7.384 -27.696 1.00 98.00 596 VAL A N 1
ATOM 4526 C CA . VAL A 1 596 ? 18.250 6.897 -27.368 1.00 98.00 596 VAL A CA 1
ATOM 4527 C C . VAL A 1 596 ? 18.350 6.624 -25.875 1.00 98.00 596 VAL A C 1
ATOM 4529 O O . VAL A 1 596 ? 17.960 7.449 -25.048 1.00 98.00 596 VAL A O 1
ATOM 4532 N N . ALA A 1 597 ? 18.885 5.461 -25.528 1.00 97.94 597 ALA A N 1
ATOM 4533 C CA . ALA A 1 597 ? 19.236 5.086 -24.167 1.00 97.94 597 ALA A CA 1
ATOM 4534 C C . ALA A 1 597 ? 20.716 4.704 -24.128 1.00 97.94 597 ALA A C 1
ATOM 4536 O O . ALA A 1 597 ? 21.199 4.037 -25.038 1.00 97.94 597 ALA A O 1
ATOM 4537 N N . ALA A 1 598 ? 21.446 5.109 -23.097 1.00 97.25 598 ALA A N 1
ATOM 4538 C CA . ALA A 1 598 ? 22.844 4.724 -22.941 1.00 97.25 598 ALA A CA 1
ATOM 4539 C C . ALA A 1 598 ? 23.219 4.611 -21.468 1.00 97.25 598 ALA A C 1
ATOM 4541 O O . ALA A 1 598 ? 22.734 5.390 -20.644 1.00 97.25 598 ALA A O 1
ATOM 4542 N N . PHE A 1 599 ? 24.091 3.658 -21.139 1.00 96.06 599 PHE A N 1
ATOM 4543 C CA . PHE A 1 599 ? 24.617 3.507 -19.787 1.00 96.06 599 PHE A CA 1
ATOM 4544 C C . PHE A 1 599 ? 25.980 2.812 -19.745 1.00 96.06 599 PHE A C 1
ATOM 4546 O O . PHE A 1 599 ? 26.373 2.090 -20.664 1.00 96.06 599 PHE A O 1
ATOM 4553 N N . GLU A 1 600 ? 26.677 2.996 -18.630 1.00 94.69 600 GLU A N 1
ATOM 4554 C CA . GLU A 1 600 ? 27.833 2.180 -18.265 1.00 94.69 600 GLU A CA 1
ATOM 4555 C C . GLU A 1 600 ? 27.389 1.007 -17.385 1.00 94.69 600 GLU A C 1
ATOM 4557 O O . GLU A 1 600 ? 26.936 1.196 -16.254 1.00 94.69 600 GLU A O 1
ATOM 4562 N N . ASN A 1 601 ? 27.546 -0.225 -17.866 1.00 90.94 601 ASN A N 1
ATOM 4563 C CA . ASN A 1 601 ? 27.360 -1.396 -17.020 1.00 90.94 601 ASN A CA 1
ATOM 4564 C C . ASN A 1 601 ? 28.554 -1.508 -16.073 1.00 90.94 601 ASN A C 1
ATOM 4566 O O . ASN A 1 601 ? 29.677 -1.779 -16.499 1.00 90.94 601 ASN A O 1
ATOM 4570 N N . SER A 1 602 ? 28.306 -1.270 -14.790 1.00 85.94 602 SER A N 1
ATOM 4571 C CA . SER A 1 602 ? 29.308 -1.387 -13.740 1.00 85.94 602 SER A CA 1
ATOM 4572 C C . SER A 1 602 ? 28.666 -1.770 -12.414 1.00 85.94 602 SER A C 1
ATOM 4574 O O . SER A 1 602 ? 27.521 -1.411 -12.111 1.00 85.94 602 SER A O 1
ATOM 4576 N N . GLN A 1 603 ? 29.427 -2.519 -11.625 1.00 78.94 603 GLN A N 1
ATOM 4577 C CA . GLN A 1 603 ? 29.043 -2.908 -10.280 1.00 78.94 603 GLN A CA 1
ATOM 4578 C C . GLN A 1 603 ? 29.126 -1.716 -9.319 1.00 78.94 603 GLN A C 1
ATOM 4580 O O . GLN A 1 603 ? 30.035 -0.892 -9.436 1.00 78.94 603 GLN A O 1
ATOM 4585 N N . HIS A 1 604 ? 28.193 -1.609 -8.369 1.00 77.88 604 HIS A N 1
ATOM 4586 C CA . HIS A 1 604 ? 28.291 -0.604 -7.312 1.00 77.88 604 HIS A CA 1
ATOM 4587 C C . HIS A 1 604 ? 29.419 -0.927 -6.332 1.00 77.88 604 HIS A C 1
ATOM 4589 O O . HIS A 1 604 ? 29.576 -2.067 -5.917 1.00 77.88 604 HIS A O 1
ATOM 4595 N N . GLU A 1 605 ? 30.141 0.094 -5.870 1.00 74.00 605 GLU A N 1
ATOM 4596 C CA . GLU A 1 605 ? 31.235 -0.060 -4.893 1.00 74.00 605 GLU A CA 1
ATOM 4597 C C . GLU A 1 605 ? 30.781 -0.639 -3.540 1.00 74.00 605 GLU A C 1
ATOM 4599 O O . GLU A 1 605 ? 31.563 -1.250 -2.822 1.00 74.00 605 GLU A O 1
ATOM 4604 N N . ALA A 1 606 ? 29.502 -0.455 -3.207 1.00 70.19 606 ALA A N 1
ATOM 4605 C CA . ALA A 1 606 ? 28.875 -0.993 -1.997 1.00 70.19 606 ALA A CA 1
ATOM 4606 C C . ALA A 1 606 ? 28.310 -2.419 -2.159 1.00 70.19 606 ALA A C 1
ATOM 4608 O O . ALA A 1 606 ? 27.850 -2.995 -1.175 1.00 70.19 606 ALA A O 1
ATOM 4609 N N . GLU A 1 607 ? 28.299 -2.988 -3.370 1.00 71.06 607 GLU A N 1
ATOM 4610 C CA . GLU A 1 607 ? 27.929 -4.393 -3.552 1.00 71.06 607 GLU A CA 1
ATOM 4611 C C . GLU A 1 607 ? 29.083 -5.275 -3.066 1.00 71.06 607 GLU A C 1
ATOM 4613 O O . GLU A 1 607 ? 30.158 -5.302 -3.658 1.00 71.06 607 GLU A O 1
ATOM 4618 N N . THR A 1 608 ? 28.869 -6.016 -1.981 1.00 61.31 608 THR A N 1
ATOM 4619 C CA . THR A 1 608 ? 29.922 -6.853 -1.383 1.00 61.31 608 THR A CA 1
ATOM 4620 C C . THR A 1 608 ? 29.983 -8.267 -1.968 1.00 61.31 608 THR A C 1
ATOM 4622 O O . THR A 1 608 ? 30.867 -9.042 -1.608 1.00 61.31 608 THR A O 1
ATOM 4625 N N . MET A 1 609 ? 29.078 -8.616 -2.892 1.00 65.62 609 MET A N 1
ATOM 4626 C CA . MET A 1 609 ? 29.066 -9.910 -3.580 1.00 65.62 609 MET A CA 1
ATOM 4627 C C . MET A 1 609 ? 29.607 -9.813 -5.005 1.00 65.62 609 MET A C 1
ATOM 4629 O O . MET A 1 609 ? 29.115 -9.039 -5.819 1.00 65.62 609 MET A O 1
ATOM 4633 N N . SER A 1 610 ? 30.579 -10.661 -5.341 1.00 69.62 610 SER A N 1
ATOM 4634 C CA . SER A 1 610 ? 31.207 -10.729 -6.665 1.00 69.62 610 SER A CA 1
ATOM 4635 C C . SER A 1 610 ? 30.421 -11.611 -7.649 1.00 69.62 610 SER A C 1
ATOM 4637 O O . SER A 1 610 ? 30.891 -12.669 -8.077 1.00 69.62 610 SER A O 1
ATOM 4639 N N . TYR A 1 611 ? 29.202 -11.197 -8.015 1.00 83.38 611 TYR A N 1
ATOM 4640 C CA . TYR A 1 611 ? 28.428 -11.922 -9.035 1.00 83.38 611 TYR A CA 1
ATOM 4641 C C . TYR A 1 611 ? 28.564 -11.334 -10.445 1.00 83.38 611 TYR A C 1
ATOM 4643 O O . TYR A 1 611 ? 28.741 -12.089 -11.401 1.00 83.38 611 TYR A O 1
ATOM 4651 N N . ALA A 1 612 ? 28.559 -10.003 -10.568 1.00 86.56 612 ALA A N 1
ATOM 4652 C CA . ALA A 1 612 ? 28.842 -9.328 -11.832 1.00 86.56 612 ALA A CA 1
ATOM 4653 C C . ALA A 1 612 ? 30.340 -9.419 -12.169 1.00 86.56 612 ALA A C 1
ATOM 4655 O O . ALA A 1 612 ? 31.194 -9.192 -11.309 1.00 86.56 612 ALA A O 1
ATOM 4656 N N . ALA A 1 613 ? 30.669 -9.751 -13.414 1.00 89.88 613 ALA A N 1
ATOM 4657 C CA . ALA A 1 613 ? 32.040 -9.965 -13.868 1.00 89.88 613 ALA A CA 1
ATOM 4658 C C . ALA A 1 613 ? 32.403 -9.133 -15.105 1.00 89.88 613 ALA A C 1
ATOM 4660 O O . ALA A 1 613 ? 33.582 -9.096 -15.465 1.00 89.88 613 ALA A O 1
ATOM 4661 N N . ALA A 1 614 ? 31.450 -8.435 -15.724 1.00 91.75 614 ALA A N 1
ATOM 4662 C CA . ALA A 1 614 ? 31.658 -7.612 -16.907 1.00 91.75 614 ALA A CA 1
ATOM 4663 C C . ALA A 1 614 ? 31.448 -6.116 -16.638 1.00 91.75 614 ALA A C 1
ATOM 4665 O O . ALA A 1 614 ? 30.586 -5.702 -15.865 1.00 91.75 614 ALA A O 1
ATOM 4666 N N . ALA A 1 615 ? 32.214 -5.297 -17.354 1.00 92.38 615 ALA A N 1
ATOM 4667 C CA . ALA A 1 615 ? 31.918 -3.887 -17.561 1.00 92.38 615 ALA A CA 1
ATOM 4668 C C . ALA A 1 615 ? 31.808 -3.592 -19.059 1.00 92.38 615 ALA A C 1
ATOM 4670 O O . ALA A 1 615 ? 32.483 -4.228 -19.873 1.00 92.38 615 ALA A O 1
ATOM 4671 N N . SER A 1 616 ? 30.952 -2.639 -19.419 1.00 94.94 616 SER A N 1
ATOM 4672 C CA . SER A 1 616 ? 30.735 -2.218 -20.807 1.00 94.94 616 SER A CA 1
ATOM 4673 C C . SER A 1 616 ? 30.063 -0.849 -20.883 1.00 94.94 616 SER A C 1
ATOM 4675 O O . SER A 1 616 ? 29.380 -0.428 -19.951 1.00 94.94 616 SER A O 1
ATOM 4677 N N . SER A 1 617 ? 30.228 -0.167 -22.013 1.00 96.44 617 SER A N 1
ATOM 4678 C CA . SER A 1 617 ? 29.435 1.004 -22.389 1.00 96.44 617 SER A CA 1
ATOM 4679 C C . SER A 1 617 ? 28.411 0.567 -23.427 1.00 96.44 617 SER A C 1
ATOM 4681 O O . SER A 1 617 ? 28.791 0.084 -24.493 1.00 96.44 617 SER A O 1
ATOM 4683 N N . ASN A 1 618 ? 27.125 0.714 -23.119 1.00 96.50 618 ASN A N 1
ATOM 4684 C CA . ASN A 1 618 ? 26.042 0.242 -23.977 1.00 96.50 618 ASN A CA 1
ATOM 4685 C C . ASN A 1 618 ? 25.174 1.413 -24.434 1.00 96.50 618 ASN A C 1
ATOM 4687 O O . ASN A 1 618 ? 24.869 2.311 -23.646 1.00 96.50 618 ASN A O 1
ATOM 4691 N N . GLY A 1 619 ? 24.763 1.382 -25.698 1.00 97.38 619 GLY A N 1
ATOM 4692 C CA . GLY A 1 619 ? 23.842 2.336 -26.306 1.00 97.38 619 GLY A CA 1
ATOM 4693 C C . GLY A 1 619 ? 22.740 1.620 -27.081 1.00 97.38 619 GLY A C 1
ATOM 4694 O O . GLY A 1 619 ? 22.990 0.612 -27.737 1.00 97.38 619 GLY A O 1
ATOM 4695 N N . TYR A 1 620 ? 21.529 2.158 -27.023 1.00 97.81 620 TYR A N 1
ATOM 4696 C CA . TYR A 1 620 ? 20.337 1.639 -27.682 1.00 97.81 620 TYR A CA 1
ATOM 4697 C C . TYR A 1 620 ? 19.669 2.776 -28.451 1.00 97.81 620 TYR A C 1
ATOM 4699 O O . TYR A 1 620 ? 19.343 3.807 -27.863 1.00 97.81 620 TYR A O 1
ATOM 4707 N N . PHE A 1 621 ? 19.453 2.588 -29.750 1.00 97.44 621 PHE A N 1
ATOM 4708 C CA . PHE A 1 621 ? 18.828 3.571 -30.636 1.00 97.44 621 PHE A CA 1
ATOM 4709 C C . PHE A 1 621 ? 17.526 2.991 -31.179 1.00 97.44 621 PHE A C 1
ATOM 4711 O O . PHE A 1 621 ? 17.555 2.087 -32.012 1.00 97.44 621 PHE A O 1
ATOM 4718 N N . PHE A 1 622 ? 16.397 3.490 -30.688 1.00 96.19 622 PHE A N 1
ATOM 4719 C CA . PHE A 1 622 ? 15.056 3.046 -31.052 1.00 96.19 622 PHE A CA 1
ATOM 4720 C C . PHE A 1 622 ? 14.549 3.828 -32.264 1.00 96.19 622 PHE A C 1
ATOM 4722 O O . PHE A 1 622 ? 14.522 5.060 -32.248 1.00 96.19 622 PHE A O 1
ATOM 4729 N N . GLN A 1 623 ? 14.132 3.098 -33.294 1.00 92.12 623 GLN A N 1
ATOM 4730 C CA . GLN A 1 623 ? 13.612 3.608 -34.559 1.00 92.12 623 GLN A CA 1
ATOM 4731 C C . GLN A 1 623 ? 12.349 2.848 -34.982 1.00 92.12 623 GLN A C 1
ATOM 4733 O O . GLN A 1 623 ? 11.981 1.835 -34.393 1.00 92.12 623 GLN A O 1
ATOM 4738 N N . SER A 1 624 ? 11.716 3.298 -36.065 1.00 88.25 624 SER A N 1
ATOM 4739 C CA . SER A 1 624 ? 10.491 2.701 -36.615 1.00 88.25 624 SER A CA 1
ATOM 4740 C C . SER A 1 624 ? 10.615 1.225 -37.019 1.00 88.25 624 SER A C 1
ATOM 4742 O O . SER A 1 624 ? 9.601 0.533 -37.102 1.00 88.25 624 SER A O 1
ATOM 4744 N N . PHE A 1 625 ? 11.835 0.727 -37.256 1.00 87.38 625 PHE A N 1
ATOM 4745 C CA . PHE A 1 625 ? 12.100 -0.669 -37.624 1.00 87.38 625 PHE A CA 1
ATOM 4746 C C . PHE A 1 625 ? 12.530 -1.567 -36.451 1.00 87.38 625 PHE A C 1
ATOM 4748 O O . PHE A 1 625 ? 12.644 -2.776 -36.640 1.00 87.38 625 PHE A O 1
ATOM 4755 N N . GLY A 1 626 ? 12.813 -1.008 -35.270 1.00 89.19 626 GLY A N 1
ATOM 4756 C CA . GLY A 1 626 ? 13.367 -1.748 -34.132 1.00 89.19 626 GLY A CA 1
ATOM 4757 C C . GLY A 1 626 ? 14.382 -0.928 -33.340 1.00 89.19 626 GLY A C 1
ATOM 4758 O O . GLY A 1 626 ? 14.371 0.301 -33.381 1.00 89.19 626 GLY A O 1
ATOM 4759 N N . ALA A 1 627 ? 15.286 -1.604 -32.631 1.00 92.00 627 ALA A N 1
ATOM 4760 C CA . ALA A 1 627 ? 16.388 -0.957 -31.924 1.00 92.00 627 ALA A CA 1
ATOM 4761 C C . ALA A 1 627 ? 17.751 -1.436 -32.436 1.00 92.00 627 ALA A C 1
ATOM 4763 O O . ALA A 1 627 ? 17.952 -2.623 -32.691 1.00 92.00 627 ALA A O 1
ATOM 4764 N N . VAL A 1 628 ? 18.709 -0.514 -32.530 1.00 95.12 628 VAL A N 1
ATOM 4765 C CA . VAL A 1 628 ? 20.130 -0.832 -32.712 1.00 95.12 628 VAL A CA 1
ATOM 4766 C C . VAL A 1 628 ? 20.798 -0.821 -31.342 1.00 95.12 628 VAL A C 1
ATOM 4768 O O . VAL A 1 628 ? 20.832 0.223 -30.691 1.00 95.12 628 VAL A O 1
ATOM 4771 N N . ALA A 1 629 ? 21.323 -1.968 -30.909 1.00 95.75 629 ALA A N 1
ATOM 4772 C CA . ALA A 1 629 ? 22.086 -2.102 -29.670 1.00 95.75 629 ALA A CA 1
ATOM 4773 C C . ALA A 1 629 ? 23.592 -2.136 -29.975 1.00 95.75 629 ALA A C 1
ATOM 4775 O O . ALA A 1 629 ? 24.052 -2.956 -30.768 1.00 95.75 629 ALA A O 1
ATOM 4776 N N . LEU A 1 630 ? 24.355 -1.245 -29.345 1.00 96.31 630 LEU A N 1
ATOM 4777 C CA . LEU A 1 630 ? 25.806 -1.132 -29.473 1.00 96.31 630 LEU A CA 1
ATOM 4778 C C . LEU A 1 630 ? 26.459 -1.362 -28.110 1.00 96.31 630 LEU A C 1
ATOM 4780 O O . LEU A 1 630 ? 26.062 -0.738 -27.128 1.00 96.31 630 LEU A O 1
ATOM 4784 N N . GLY A 1 631 ? 27.483 -2.212 -28.066 1.00 95.69 631 GLY A N 1
ATOM 4785 C CA . GLY A 1 631 ? 28.319 -2.439 -26.888 1.00 95.69 631 GLY A CA 1
ATOM 4786 C C . GLY A 1 631 ? 29.780 -2.127 -27.200 1.00 95.69 631 GLY A C 1
ATOM 4787 O O . GLY A 1 631 ? 30.320 -2.603 -28.198 1.00 95.69 631 GLY A O 1
ATOM 4788 N N . ALA A 1 632 ? 30.426 -1.331 -26.354 1.00 96.31 632 ALA A N 1
ATOM 4789 C CA . ALA A 1 632 ? 31.831 -0.955 -26.478 1.00 96.31 632 ALA A CA 1
ATOM 4790 C C . ALA A 1 632 ? 32.577 -1.163 -25.155 1.00 96.31 632 ALA A C 1
ATOM 4792 O O . ALA A 1 632 ? 31.981 -1.179 -24.077 1.00 96.31 632 ALA A O 1
ATOM 4793 N N . GLY A 1 633 ? 33.899 -1.337 -25.239 1.00 95.38 633 GLY A N 1
ATOM 4794 C CA . GLY A 1 633 ? 34.752 -1.473 -24.053 1.00 95.38 633 GLY A CA 1
ATOM 4795 C C . GLY A 1 633 ? 34.417 -2.683 -23.174 1.00 95.38 633 GLY A C 1
ATOM 4796 O O . GLY A 1 633 ? 34.658 -2.634 -21.969 1.00 95.38 633 GLY A O 1
ATOM 4797 N N . VAL A 1 634 ? 33.845 -3.744 -23.760 1.00 95.75 634 VAL A N 1
ATOM 4798 C CA . VAL A 1 634 ? 33.488 -4.971 -23.039 1.00 95.75 634 VAL A CA 1
ATOM 4799 C C . VAL A 1 634 ? 34.751 -5.584 -22.446 1.00 95.75 634 VAL A C 1
ATOM 4801 O O . VAL A 1 634 ? 35.674 -5.961 -23.169 1.00 95.75 634 VAL A O 1
ATOM 4804 N N . ARG A 1 635 ? 34.798 -5.678 -21.119 1.00 93.44 635 ARG A N 1
ATOM 4805 C CA . ARG A 1 635 ? 35.947 -6.222 -20.393 1.00 93.44 635 ARG A CA 1
ATOM 4806 C C . ARG A 1 635 ? 35.512 -6.955 -19.139 1.00 93.44 635 ARG A C 1
ATOM 4808 O O . ARG A 1 635 ? 34.516 -6.602 -18.509 1.00 93.44 635 ARG A O 1
ATOM 4815 N N . ARG A 1 636 ? 36.314 -7.938 -18.744 1.00 92.56 636 ARG A N 1
ATOM 4816 C CA . ARG A 1 636 ? 36.176 -8.613 -17.455 1.00 92.56 636 ARG A CA 1
ATOM 4817 C C . ARG A 1 636 ? 36.683 -7.709 -16.329 1.00 92.56 636 ARG A C 1
ATOM 4819 O O . ARG A 1 636 ? 37.760 -7.125 -16.440 1.00 92.56 636 ARG A O 1
ATOM 4826 N N . VAL A 1 637 ? 35.904 -7.602 -15.258 1.00 89.00 637 VAL A N 1
ATOM 4827 C CA . VAL A 1 637 ? 36.196 -6.808 -14.050 1.00 89.00 637 VAL A CA 1
ATOM 4828 C C . VAL A 1 637 ? 36.070 -7.602 -12.751 1.00 89.00 637 VAL A C 1
ATOM 4830 O O . VAL A 1 637 ? 36.453 -7.097 -11.703 1.00 89.00 637 VAL A O 1
ATOM 4833 N N . GLY A 1 638 ? 35.585 -8.845 -12.819 1.00 84.50 638 GLY A N 1
ATOM 4834 C CA . GLY A 1 638 ? 35.495 -9.767 -11.687 1.00 84.50 638 GLY A CA 1
ATOM 4835 C C . GLY A 1 638 ? 36.029 -11.159 -12.031 1.00 84.50 638 GLY A C 1
ATOM 4836 O O . GLY A 1 638 ? 36.117 -11.535 -13.204 1.00 84.50 638 GLY A O 1
ATOM 4837 N N . ALA A 1 639 ? 36.379 -11.931 -10.996 1.00 83.31 639 ALA A N 1
ATOM 4838 C CA . ALA A 1 639 ? 36.910 -13.291 -11.142 1.00 83.31 639 ALA A CA 1
ATOM 4839 C C . ALA A 1 639 ? 35.938 -14.222 -11.893 1.00 83.31 639 ALA A C 1
ATOM 4841 O O . ALA A 1 639 ? 36.367 -14.989 -12.751 1.00 83.31 639 ALA A O 1
ATOM 4842 N N . GLY A 1 640 ? 34.632 -14.068 -11.648 1.00 83.94 640 GLY A N 1
ATOM 4843 C CA . GLY A 1 640 ? 33.591 -14.880 -12.274 1.00 83.94 640 GLY A CA 1
ATOM 4844 C C . GLY A 1 640 ? 33.478 -16.297 -11.702 1.00 83.94 640 GLY A C 1
ATOM 4845 O O . GLY A 1 640 ? 33.989 -16.587 -10.621 1.00 83.94 640 GLY A O 1
ATOM 4846 N N . GLU A 1 641 ? 32.784 -17.184 -12.413 1.00 87.25 641 GLU A N 1
ATOM 4847 C CA . GLU A 1 641 ? 32.719 -18.619 -12.104 1.00 87.25 641 GLU A CA 1
ATOM 4848 C C . GLU A 1 641 ? 34.065 -19.303 -12.426 1.00 87.25 641 GLU A C 1
ATOM 4850 O O . GLU A 1 641 ? 34.472 -19.413 -13.587 1.00 87.25 641 GLU A O 1
ATOM 4855 N N . GLY A 1 642 ? 34.751 -19.817 -11.399 1.00 83.19 642 GLY A N 1
ATOM 4856 C CA . GLY A 1 642 ? 36.023 -20.530 -11.561 1.00 83.19 642 GLY A CA 1
ATOM 4857 C C . GLY A 1 642 ? 37.149 -19.626 -12.081 1.00 83.19 642 GLY A C 1
ATOM 4858 O O . GLY A 1 642 ? 37.406 -18.571 -11.513 1.00 83.19 642 GLY A O 1
ATOM 4859 N N . ALA A 1 643 ? 37.833 -20.042 -13.156 1.00 76.56 643 ALA A N 1
ATOM 4860 C CA . ALA A 1 643 ? 38.877 -19.245 -13.823 1.00 76.56 643 ALA A CA 1
ATOM 4861 C C . ALA A 1 643 ? 38.319 -18.181 -14.799 1.00 76.56 643 ALA A C 1
ATOM 4863 O O . ALA A 1 643 ? 39.084 -17.557 -15.535 1.00 76.56 643 ALA A O 1
ATOM 4864 N N . GLY A 1 644 ? 36.996 -17.987 -14.817 1.00 81.25 644 GLY A N 1
ATOM 4865 C CA . GLY A 1 644 ? 36.297 -17.070 -15.706 1.00 81.25 644 GLY A CA 1
ATOM 4866 C C . GLY A 1 644 ? 35.825 -17.739 -17.002 1.00 81.25 644 GLY A C 1
ATOM 4867 O O . GLY A 1 644 ? 36.602 -18.329 -17.751 1.00 81.25 644 GLY A O 1
ATOM 4868 N N . ARG A 1 645 ? 34.530 -17.620 -17.293 1.00 90.00 645 ARG A N 1
ATOM 4869 C CA . ARG A 1 645 ? 33.893 -18.065 -18.543 1.00 90.00 645 ARG A CA 1
ATOM 4870 C C . ARG A 1 645 ? 33.848 -16.982 -19.620 1.00 90.00 645 ARG A C 1
ATOM 4872 O O . ARG A 1 645 ? 34.378 -15.888 -19.459 1.00 90.00 645 ARG A O 1
ATOM 4879 N N . SER A 1 646 ? 33.238 -17.269 -20.764 1.00 93.31 646 SER A N 1
ATOM 4880 C CA . SER A 1 646 ? 33.022 -16.254 -21.796 1.00 93.31 646 SER A CA 1
ATOM 4881 C C . SER A 1 646 ? 32.099 -15.146 -21.284 1.00 93.31 646 SER A C 1
ATOM 4883 O O . SER A 1 646 ? 31.050 -15.435 -20.710 1.00 93.31 646 SER A O 1
ATOM 4885 N N . ILE A 1 647 ? 32.483 -13.889 -21.518 1.00 94.25 647 ILE A N 1
ATOM 4886 C CA . ILE A 1 647 ? 31.549 -12.760 -21.454 1.00 94.25 647 ILE A CA 1
ATOM 4887 C C . ILE A 1 647 ? 30.716 -12.796 -22.734 1.00 94.25 647 ILE A C 1
ATOM 4889 O O . ILE A 1 647 ? 31.276 -12.855 -23.830 1.00 94.25 647 ILE A O 1
ATOM 4893 N N . VAL A 1 648 ? 29.396 -12.791 -22.592 1.00 95.31 648 VAL A N 1
ATOM 4894 C CA . VAL A 1 648 ? 28.435 -12.856 -23.694 1.00 95.31 648 VAL A CA 1
ATOM 4895 C C . VAL A 1 648 ? 27.434 -11.714 -23.576 1.00 95.31 648 VAL A C 1
ATOM 4897 O O . VAL A 1 648 ? 27.138 -11.254 -22.477 1.00 95.31 648 VAL A O 1
ATOM 4900 N N . THR A 1 649 ? 26.884 -11.286 -24.708 1.00 95.81 649 THR A N 1
ATOM 4901 C CA . THR A 1 649 ? 25.672 -10.462 -24.740 1.00 95.81 649 THR A CA 1
ATOM 4902 C C . THR A 1 649 ? 24.521 -11.355 -25.163 1.00 95.81 649 THR A C 1
ATOM 4904 O O . THR A 1 649 ? 24.555 -11.933 -26.251 1.00 95.81 649 THR A O 1
ATOM 4907 N N . THR A 1 650 ? 23.509 -11.494 -24.312 1.00 95.50 650 THR A N 1
ATOM 4908 C CA . THR A 1 650 ? 22.348 -12.324 -24.649 1.00 95.50 650 THR A CA 1
ATOM 4909 C C . THR A 1 650 ? 21.420 -11.543 -25.561 1.00 95.50 650 THR A C 1
ATOM 4911 O O . THR A 1 650 ? 20.930 -10.491 -25.170 1.00 95.50 650 THR A O 1
ATOM 4914 N N . LEU A 1 651 ? 21.175 -12.032 -26.778 1.00 91.62 651 LEU A N 1
ATOM 4915 C CA . LEU A 1 651 ? 20.282 -11.343 -27.714 1.00 91.62 651 LEU A CA 1
ATOM 4916 C C . LEU A 1 651 ? 18.829 -11.398 -27.239 1.00 91.62 651 LEU A C 1
ATOM 4918 O O . LEU A 1 651 ? 18.181 -10.361 -27.145 1.00 91.62 651 LEU A O 1
ATOM 4922 N N . ASP A 1 652 ? 18.338 -12.594 -26.909 1.00 91.62 652 ASP A N 1
ATOM 4923 C CA . ASP A 1 652 ? 16.989 -12.797 -26.391 1.00 91.62 652 ASP A CA 1
ATOM 4924 C C . ASP A 1 652 ? 16.856 -14.170 -25.703 1.00 91.62 652 ASP A C 1
ATOM 4926 O O . ASP A 1 652 ? 17.703 -15.049 -25.869 1.00 91.62 652 ASP A O 1
ATOM 4930 N N . GLN A 1 653 ? 15.779 -14.350 -24.940 1.00 92.62 653 GLN A N 1
ATOM 4931 C CA . GLN A 1 653 ? 15.349 -15.611 -24.331 1.00 92.62 653 GLN A CA 1
ATOM 4932 C C . GLN A 1 653 ? 13.830 -15.827 -24.453 1.00 92.62 653 GLN A C 1
ATOM 4934 O O . GLN A 1 653 ? 13.263 -16.572 -23.663 1.00 92.62 653 GLN A O 1
ATOM 4939 N N . ALA A 1 654 ? 13.148 -15.171 -25.397 1.00 91.00 654 ALA A N 1
ATOM 4940 C CA . ALA A 1 654 ? 11.702 -15.292 -25.575 1.00 91.00 654 ALA A CA 1
ATOM 4941 C C . ALA A 1 654 ? 11.221 -16.748 -25.740 1.00 91.00 654 ALA A C 1
ATOM 4943 O O . ALA A 1 654 ? 11.934 -17.625 -26.237 1.00 91.00 654 ALA A O 1
ATOM 4944 N N . ARG A 1 655 ? 9.967 -17.009 -25.343 1.00 90.00 655 ARG A N 1
ATOM 4945 C CA . ARG A 1 655 ? 9.316 -18.310 -25.526 1.00 90.00 655 ARG A CA 1
ATOM 4946 C C . ARG A 1 655 ? 9.379 -18.711 -26.994 1.00 90.00 655 ARG A C 1
ATOM 4948 O O . ARG A 1 655 ? 8.771 -18.070 -27.847 1.00 90.00 655 ARG A O 1
ATOM 4955 N N . TRP A 1 656 ? 10.032 -19.835 -27.254 1.00 85.94 656 TRP A N 1
ATOM 4956 C CA . TRP A 1 656 ? 10.101 -20.400 -28.590 1.00 85.94 656 TRP A CA 1
ATOM 4957 C C . TRP A 1 656 ? 8.689 -20.796 -29.063 1.00 85.94 656 TRP A C 1
ATOM 4959 O O . TRP A 1 656 ? 7.989 -21.560 -28.391 1.00 85.94 656 TRP A O 1
ATOM 4969 N N . ARG A 1 657 ? 8.233 -20.206 -30.176 1.00 83.31 657 ARG A N 1
ATOM 4970 C CA . ARG A 1 657 ? 6.948 -20.493 -30.833 1.00 83.31 657 ARG A CA 1
ATOM 4971 C C . ARG A 1 657 ? 7.163 -20.567 -32.341 1.00 83.31 657 ARG A C 1
ATOM 4973 O O . ARG A 1 657 ? 7.054 -19.561 -33.035 1.00 83.31 657 ARG A O 1
ATOM 4980 N N . GLY A 1 658 ? 7.469 -21.758 -32.841 1.00 85.69 658 GLY A N 1
ATOM 4981 C CA . GLY A 1 658 ? 7.761 -21.961 -34.260 1.00 85.69 658 GLY A CA 1
ATOM 4982 C C . GLY A 1 658 ? 9.203 -21.612 -34.632 1.00 85.69 658 GLY A C 1
ATOM 4983 O O . GLY A 1 658 ? 10.023 -21.297 -33.777 1.00 85.69 658 GLY A O 1
ATOM 4984 N N . ASN A 1 659 ? 9.532 -21.739 -35.913 1.00 86.62 659 ASN A N 1
ATOM 4985 C CA . ASN A 1 659 ? 10.918 -21.716 -36.378 1.00 86.62 659 ASN A CA 1
ATOM 4986 C C . ASN A 1 659 ? 11.628 -20.381 -36.090 1.00 86.62 659 ASN A C 1
ATOM 4988 O O . ASN A 1 659 ? 11.060 -19.309 -36.293 1.00 86.62 659 ASN A O 1
ATOM 4992 N N . ILE A 1 660 ? 12.901 -20.448 -35.698 1.00 82.12 660 ILE A N 1
ATOM 4993 C CA . ILE A 1 660 ? 13.777 -19.280 -35.534 1.00 82.12 660 ILE A CA 1
ATOM 4994 C C . ILE A 1 660 ? 14.652 -19.160 -36.777 1.00 82.12 660 ILE A C 1
ATOM 4996 O O . ILE A 1 660 ? 15.248 -20.140 -37.205 1.00 82.12 660 ILE A O 1
ATOM 5000 N N . THR A 1 661 ? 14.754 -17.964 -37.355 1.00 83.06 661 THR A N 1
ATOM 5001 C CA . THR A 1 661 ? 15.700 -17.707 -38.451 1.00 83.06 661 THR A CA 1
ATOM 5002 C C . THR A 1 661 ? 16.888 -16.905 -37.930 1.00 83.06 661 THR A C 1
ATOM 5004 O O . THR A 1 661 ? 16.708 -15.803 -37.417 1.00 83.06 661 THR A O 1
ATOM 5007 N N . LEU A 1 662 ? 18.095 -17.442 -38.079 1.00 81.31 662 LEU A N 1
ATOM 5008 C CA . LEU A 1 662 ? 19.358 -16.804 -37.729 1.00 81.31 662 LEU A CA 1
ATOM 5009 C C . LEU A 1 662 ? 20.085 -16.368 -39.006 1.00 81.31 662 LEU A C 1
ATOM 5011 O O . LEU A 1 662 ? 20.175 -17.125 -39.968 1.00 81.31 662 LEU A O 1
ATOM 5015 N N . GLN A 1 663 ? 20.634 -15.155 -39.017 1.00 82.06 663 GLN A N 1
ATOM 5016 C CA . GLN A 1 663 ? 21.515 -14.691 -40.088 1.00 82.06 663 GLN A CA 1
ATOM 5017 C C . GLN A 1 663 ? 22.726 -13.986 -39.476 1.00 82.06 663 GLN A C 1
ATOM 5019 O O . GLN A 1 663 ? 22.580 -12.979 -38.784 1.00 82.06 663 GLN A O 1
ATOM 5024 N N . VAL A 1 664 ? 23.928 -14.501 -39.735 1.00 80.00 664 VAL A N 1
ATOM 5025 C CA . VAL A 1 664 ? 25.173 -13.928 -39.203 1.00 80.00 664 VAL A CA 1
ATOM 5026 C C . VAL A 1 664 ? 25.813 -13.010 -40.244 1.00 80.00 664 VAL A C 1
ATOM 5028 O O . VAL A 1 664 ? 26.421 -13.467 -41.207 1.00 80.00 664 VAL A O 1
ATOM 5031 N N . GLY A 1 665 ? 25.691 -11.698 -40.039 1.00 77.38 665 GLY A N 1
ATOM 5032 C CA . GLY A 1 665 ? 26.215 -10.676 -40.950 1.00 77.38 665 GLY A CA 1
ATOM 5033 C C . GLY A 1 665 ? 25.337 -10.435 -42.186 1.00 77.38 665 GLY A C 1
ATOM 5034 O O . GLY A 1 665 ? 24.478 -11.240 -42.547 1.00 77.38 665 GLY A O 1
ATOM 5035 N N . ALA A 1 666 ? 25.561 -9.304 -42.863 1.00 74.94 666 ALA A N 1
ATOM 5036 C CA . ALA A 1 666 ? 24.725 -8.869 -43.989 1.00 74.94 666 ALA A CA 1
ATOM 5037 C C . ALA A 1 666 ? 24.714 -9.861 -45.171 1.00 74.94 666 ALA A C 1
ATOM 5039 O O . ALA A 1 666 ? 23.716 -9.955 -45.879 1.00 74.94 666 ALA A O 1
ATOM 5040 N N . ALA A 1 667 ? 25.796 -10.628 -45.344 1.00 81.00 667 ALA A N 1
ATOM 5041 C CA . ALA A 1 667 ? 25.949 -11.653 -46.380 1.00 81.00 667 ALA A CA 1
ATOM 5042 C C . ALA A 1 667 ? 25.857 -13.100 -45.846 1.00 81.00 667 ALA A C 1
ATOM 5044 O O . ALA A 1 667 ? 26.140 -14.041 -46.584 1.00 81.00 667 ALA A O 1
ATOM 5045 N N . GLY A 1 668 ? 25.510 -13.294 -44.568 1.00 79.69 668 GLY A N 1
ATOM 5046 C CA . GLY A 1 668 ? 25.405 -14.625 -43.970 1.00 79.69 668 GLY A CA 1
ATOM 5047 C C . GLY A 1 668 ? 24.259 -15.449 -44.546 1.00 79.69 668 GLY A C 1
ATOM 5048 O O . GLY A 1 668 ? 23.213 -14.906 -44.909 1.00 79.69 668 GLY A O 1
ATOM 5049 N N . ALA A 1 669 ? 24.431 -16.772 -44.580 1.00 81.00 669 ALA A N 1
ATOM 5050 C CA . ALA A 1 669 ? 23.332 -17.683 -44.875 1.00 81.00 669 ALA A CA 1
ATOM 5051 C C . ALA A 1 669 ? 22.245 -17.554 -43.796 1.00 81.00 669 ALA A C 1
ATOM 5053 O O . ALA A 1 669 ? 22.547 -17.445 -42.606 1.00 81.00 669 ALA A O 1
ATOM 5054 N N . ARG A 1 670 ? 20.978 -17.562 -44.224 1.00 84.00 670 ARG A N 1
ATOM 5055 C CA . ARG A 1 670 ? 19.842 -17.675 -43.309 1.00 84.00 670 ARG A CA 1
ATOM 5056 C C . ARG A 1 670 ? 19.711 -19.129 -42.883 1.00 84.00 670 ARG A C 1
ATOM 5058 O O . ARG A 1 670 ? 19.381 -19.982 -43.702 1.00 84.00 670 ARG A O 1
ATOM 5065 N N . GLU A 1 671 ? 19.974 -19.393 -41.617 1.00 87.12 671 GLU A N 1
ATOM 5066 C CA . GLU A 1 671 ? 19.725 -20.675 -40.978 1.00 87.12 671 GLU A CA 1
ATOM 5067 C C . GLU A 1 671 ? 18.331 -20.657 -40.355 1.00 87.12 671 GLU A C 1
ATOM 5069 O O . GLU A 1 671 ? 17.955 -19.686 -39.704 1.00 87.12 671 GLU A O 1
ATOM 5074 N N . VAL A 1 672 ? 17.555 -21.720 -40.555 1.00 84.44 672 VAL A N 1
ATOM 5075 C CA . VAL A 1 672 ? 16.249 -21.888 -39.912 1.00 84.44 672 VAL A CA 1
ATOM 5076 C C . VAL A 1 672 ? 16.368 -23.005 -38.884 1.00 84.44 672 VAL A C 1
ATOM 5078 O O . VAL A 1 672 ? 16.510 -24.171 -39.240 1.00 84.44 672 VAL A O 1
ATOM 5081 N N . ILE A 1 673 ? 16.289 -22.643 -37.609 1.00 83.38 673 ILE A N 1
ATOM 5082 C CA . ILE A 1 673 ? 16.211 -23.565 -36.481 1.00 83.38 673 ILE A CA 1
ATOM 5083 C C . ILE A 1 673 ? 14.741 -23.967 -36.333 1.00 83.38 673 ILE A C 1
ATOM 5085 O O . ILE A 1 673 ? 13.894 -23.148 -35.963 1.00 83.38 673 ILE A O 1
ATOM 5089 N N . ALA A 1 674 ? 14.429 -25.214 -36.685 1.00 79.62 674 ALA A N 1
ATOM 5090 C CA . ALA A 1 674 ? 13.073 -25.751 -36.618 1.00 79.62 674 ALA A CA 1
ATOM 5091 C C . ALA A 1 674 ? 12.622 -25.971 -35.165 1.00 79.62 674 ALA A C 1
ATOM 5093 O O . ALA A 1 674 ? 13.428 -26.399 -34.339 1.00 79.62 674 ALA A O 1
ATOM 5094 N N . PHE A 1 675 ? 11.354 -25.652 -34.886 1.00 69.06 675 PHE A N 1
ATOM 5095 C CA . PHE A 1 675 ? 10.707 -25.829 -33.579 1.00 69.06 675 PHE A CA 1
ATOM 5096 C C . PHE A 1 675 ? 10.390 -27.286 -33.249 1.00 69.06 675 PHE A C 1
ATOM 5098 O O . PHE A 1 675 ? 9.978 -28.016 -34.182 1.00 69.06 675 PHE A O 1
#

Secondary structure (DSSP, 8-state):
---SSSTT--EEEEEEEE-TTTTT-EEEEEEEEE----SS-HHHHHHHHHHHHHHH-GGGGTT----HHHHHHHHHHHHHTTT--GGGGGGGT--HHHHHH-TTHHHHHHHHHHHHHHHHHHHTTTTSPPPHHHHHHHHHHHHHHHHHHHHHS--SGGGGS-HHHHHTS-HHHHS-TTHHHHH-TTS-TTTTT-THHHHGGGHHHHHHHHHHHHHHHTTT-HHHHHHHHHHIIIIIIHHH---GGGS-BS-TTSBTB-TT-TTT---TTTTHHHHHHHHHHHHHHHHT--TTS-S---GGGSTTS-GGGGB-TTPPPPPTT--SSTT--S---HHHHHHHHHHGGGPPP-SSS-SEE-TTS-EEB-TBTBBB-BIIIIIIHHHHHHHHHHHHHTTSHHHHTS-HHHHHHHHHIIIIIIHHHEETTEEPGGGBGGGGG-GGGGGHIIIIIHHHHHHHHHHSGGGS-HHHHHHHHHHHH-TTSS-SPSPEEEEETTTTEEEEE-TTS-EEEEEE-BTTB-S----SSS-S-TTTTEEEEEEESSS-TTTTGGGTS-TTS-TT-EEE---SPPP---SSS----S-S-EEEEE-SS-EEEEEEE---TT--S----EEEEEEEEEETTEEEEEEEEEEE-S--STT---EEE----PPP-S-EEEE-STT--EEEE--

Sequence (675 aa):
GTAVGPAGTAYDLTASLVESAPPGRTIRAVSFQVLSVAERTELDVVGPRVLAMARSYGRMWGGKRLKGADLEARLAFVEDNAGRLPGGGDLYAWSADQKRTEDGLKDLWVGALEELGGLGYAIAGLGGALDNATRARTKAAIYAATAALADAVPVDVADMYSAEAYLNLADSFKAQRGEGFATHPKLSFGDRTHQWDFAEQIGLACAEVAPEAAAEALQGDSAAIGFFDGMTRLVSDVMFALTTKRRKLGDASGRWADLLDFSTSNGVWSDANLGHRGKTFAVLAWALQDYNRPITYVPYWYDDYDFDSLAKKDSLPIPHNFSLVRSLGSVSGAPSDVVAILAGSFVRPFRIKSSGYLPDGFISHHADKGNDAALNAYGFAWLETNVKVASIVRGTVRGDSLPDAWFQTAAQYLTYTYSKVCFRGHLDFAFVGRSYSSDRLHAFWDASIVPVAATLASDFSARLPGPLLGRVTAVRDAAAGPSPNPAGNTAFWVSNAMVHRAAAGWYMSVRMRSRRAHGNENFDKINKCWHCGSGFLQARVHGDEYDQIRARMDWRALPGVTEEWRRDAMPETKGDMEGAGGNTFAAVASDGELGVAAFENSQHEAETMSYAAAASSNGYFFQSFGAVALGAGVRRVGAGEGAGRSIVTTLDQARWRGNITLQVGAAGAREVIAF

pLDDT: mean 89.54, std 8.97, range [44.34, 98.94]

Radius of gyration: 28.15 Å; chains: 1; bounding box: 76×55×87 Å

InterPro domains:
  IPR003159 Polysaccharide lyase family 8, central domain [PF02278] (488-666)
  IPR008929 Chondroitin AC/alginate lyase [SSF48230] (249-493)
  IPR011013 Galactose mutarotase-like domain superfamily [SSF74650] (486-665)
  IPR014718 Glycoside hydrolase-type carbohydrate-binding [G3DSA:2.70.98.10] (486-671)